Protein AF-A0A8I2BAB6-F1 (afdb_monomer)

Foldseek 3Di:
DWDWDKDKAQFDADPVRAGDQQLVVVCCQQCHDPSCDDVPQNAFWDDKDWAPQAPQAPDPSSSSNLLRVQADSPDHSKMKMKTWFTPPDDPVLSVVLVVVLCVVVCCRPFWTKMKIWTWAADLQGNVDITIIMIIIIGQFGDDVVDDDDSNFANDDFDADPVRHTDGYGDGDPLSVDPVSVLVSLVSSQVSVVVVCVVVVHPDHDDSDQLVVVLVVCLLVVNNVVSVVSPADPQDDLPCQCVPVVSVVVLNVLLVVQLVVVVVCVVVVNDDDDDPPVPDDPNVVNSNSNSVVVSVVVVVVVVSVVVVVVVVVVVVVVCVVCPDDPDQKAFEFLQLLLVVLLVLLVVLVVQLVVLVVQLVVLCVPADVLLVVLVVVLVVLVVVLVVLVVDPPRDPVVNVVSVVVNVVSVVVNVVVLLVVLLCVVVVNVLVVLVVQLVVLVVQLVVLVVVLVVCVVVVDPPNVVSVVVSVVSNVVSVVSNVVSVVVNVVSVVCCVPVCVVVSVVSSVVVVVSNVVSVVSSVSSVSSSVSSNVSSVLSVVLSVVSPPPDGGHTQEIDAADQWAAQQQAFQSFHGLVVFDWDADPNWIWGWDADPVRFIKIDTGGFGQDPQKGFIWGDDPNDTHGDPPDPPRDRITGRHHYQDPDPVVNVSDDPVVNVVNVVVSVVCSVCSSVVNSDPSPHPPVDDDPDDDDVVVVVVVVVPPDDDD

pLDDT: mean 80.58, std 15.2, range [23.12, 98.62]

Radius of gyration: 40.42 Å; Cα contacts (8 Å, |Δi|>4): 813; chains: 1; bounding box: 94×78×119 Å

Solvent-accessible surface area (backbone atoms only — not comparable to full-atom values): 38923 Å² total; per-residue (Å²): 115,64,62,74,49,78,46,82,38,72,52,61,64,41,97,86,70,46,73,50,57,44,33,62,48,50,28,54,62,66,40,36,78,93,39,47,71,38,89,96,56,61,72,26,70,77,46,73,53,69,44,62,69,56,90,89,37,93,40,69,70,48,42,33,41,48,38,56,74,44,34,53,90,89,52,75,63,32,35,35,40,42,33,50,45,55,76,92,47,55,71,67,57,47,49,52,53,52,53,49,49,36,48,77,71,39,39,67,76,31,22,33,34,39,37,22,33,32,44,40,64,31,95,89,41,75,92,39,68,50,36,28,34,44,38,39,31,31,58,41,43,63,51,86,92,60,83,63,60,70,93,28,40,55,35,73,60,43,59,48,98,88,67,50,78,75,34,26,35,50,66,61,67,60,86,76,36,72,66,43,58,52,50,54,39,47,53,51,29,50,53,52,35,50,52,26,55,76,72,70,42,98,55,66,47,70,70,64,54,49,68,58,51,23,53,50,28,47,69,69,66,36,51,75,66,20,56,75,37,73,60,83,78,60,57,83,64,78,72,56,62,74,40,68,69,53,36,51,52,50,53,50,51,37,55,51,50,52,55,50,50,54,48,28,64,76,70,69,49,82,80,88,82,74,72,64,90,82,50,52,77,67,53,52,43,49,51,44,31,37,54,48,52,49,52,51,51,52,53,37,49,56,48,49,52,52,51,50,50,49,48,50,52,49,51,50,47,48,69,76,54,64,80,81,79,83,59,25,34,43,42,34,46,49,58,41,44,52,51,38,49,53,51,21,52,53,24,45,53,51,18,54,49,25,46,49,52,20,51,54,45,54,66,75,44,62,66,67,56,53,52,44,53,54,50,42,55,52,41,54,53,50,45,52,53,43,68,72,39,85,81,60,54,63,72,61,44,54,52,46,53,50,54,40,52,55,45,50,54,53,47,50,54,52,51,51,54,52,30,46,26,61,79,45,72,43,52,53,55,48,29,54,48,51,28,51,51,27,55,52,49,49,52,51,50,48,54,53,50,59,46,45,70,72,68,62,57,97,59,53,69,60,54,51,51,51,46,54,53,50,50,54,53,36,48,53,52,28,49,52,22,49,51,50,48,52,52,52,52,53,38,45,75,52,86,37,31,68,57,43,55,53,47,41,52,52,52,50,50,54,51,50,53,40,51,51,54,23,50,53,26,45,51,50,17,52,46,25,46,51,51,20,48,52,32,49,54,51,48,57,69,48,64,86,51,64,57,83,41,66,52,40,48,46,82,50,68,46,45,38,46,59,78,40,21,52,47,19,70,49,42,38,68,79,36,58,74,45,75,56,99,88,40,50,31,34,47,44,68,51,97,85,66,52,52,29,27,38,50,60,65,40,62,34,58,94,53,25,29,70,41,24,38,55,57,94,93,46,77,44,78,55,80,86,57,100,70,81,71,72,50,50,45,43,35,25,62,90,60,87,49,71,71,64,42,67,71,48,56,69,65,59,54,51,50,54,51,54,49,46,50,54,53,46,54,34,54,73,72,68,44,74,70,81,76,62,54,59,66,68,79,75,90,90,74,87,84,63,67,67,62,59,54,54,57,60,67,67,73,66,87,86,134

Mean predicted aligned error: 19.38 Å

Structure (mmCIF, N/CA/C/O backbone):
data_AF-A0A8I2BAB6-F1
#
_entry.id   AF-A0A8I2BAB6-F1
#
loop_
_atom_site.group_PDB
_atom_site.id
_atom_site.type_symbol
_atom_site.label_atom_id
_atom_site.label_alt_id
_atom_site.label_comp_id
_atom_site.label_asym_id
_atom_site.label_entity_id
_atom_site.label_seq_id
_atom_site.pdbx_PDB_ins_code
_atom_site.Cartn_x
_atom_site.Cartn_y
_atom_site.Cartn_z
_atom_site.occupancy
_atom_site.B_iso_or_equiv
_atom_site.auth_seq_id
_atom_site.auth_comp_id
_atom_site.auth_asym_id
_atom_site.auth_atom_id
_atom_site.pdbx_PDB_model_num
ATOM 1 N N . MET A 1 1 ? 5.900 -16.271 -1.815 1.00 59.06 1 MET A N 1
ATOM 2 C CA . MET A 1 1 ? 5.747 -14.832 -1.549 1.00 59.06 1 MET A CA 1
ATOM 3 C C . MET A 1 1 ? 6.804 -14.174 -2.388 1.00 59.06 1 MET A C 1
ATOM 5 O O . MET A 1 1 ? 7.982 -14.434 -2.163 1.00 59.06 1 MET A O 1
ATOM 9 N N . ALA A 1 2 ? 6.360 -13.378 -3.349 1.00 74.31 2 ALA A N 1
ATOM 10 C CA . ALA A 1 2 ? 7.239 -12.594 -4.186 1.00 74.31 2 ALA A CA 1
ATOM 11 C C . ALA A 1 2 ? 8.062 -11.642 -3.305 1.00 74.31 2 ALA A C 1
ATOM 13 O O . ALA A 1 2 ? 7.524 -11.008 -2.393 1.00 74.31 2 ALA A O 1
ATOM 14 N N . HIS A 1 3 ? 9.372 -11.581 -3.529 1.00 80.56 3 HIS A N 1
ATOM 15 C CA . HIS A 1 3 ? 10.277 -10.788 -2.706 1.00 80.56 3 HIS A CA 1
ATOM 16 C C . HIS A 1 3 ? 10.731 -9.542 -3.455 1.00 80.56 3 HIS A C 1
ATOM 18 O O . HIS A 1 3 ? 11.125 -9.603 -4.621 1.00 80.56 3 HIS A O 1
ATOM 24 N N . TYR A 1 4 ? 10.742 -8.410 -2.753 1.00 89.88 4 TYR A N 1
ATOM 25 C CA . TYR A 1 4 ? 11.240 -7.155 -3.290 1.00 89.88 4 TYR A CA 1
ATOM 26 C C . TYR A 1 4 ? 12.567 -6.766 -2.640 1.00 89.88 4 TYR A C 1
ATOM 28 O O . TYR A 1 4 ? 12.650 -6.565 -1.430 1.00 89.88 4 TYR A O 1
ATOM 36 N N . SER A 1 5 ? 13.610 -6.609 -3.453 1.00 90.44 5 SER A N 1
ATOM 37 C CA . SER A 1 5 ? 14.865 -5.982 -3.042 1.00 90.44 5 SER A CA 1
ATOM 38 C C . SER A 1 5 ? 15.488 -5.253 -4.221 1.00 90.44 5 SER A C 1
ATOM 40 O O . SER A 1 5 ? 15.599 -5.808 -5.312 1.00 90.44 5 SER A O 1
ATOM 42 N N . PHE A 1 6 ? 15.895 -4.009 -3.982 1.00 94.44 6 PHE A N 1
ATOM 43 C CA . PHE A 1 6 ? 16.546 -3.160 -4.969 1.00 94.44 6 PHE A CA 1
ATOM 44 C C . PHE A 1 6 ? 17.607 -2.306 -4.275 1.00 94.44 6 PHE A C 1
ATOM 46 O O . PHE A 1 6 ? 17.293 -1.387 -3.499 1.00 94.44 6 PHE A O 1
ATOM 53 N N . THR A 1 7 ? 18.868 -2.594 -4.580 1.00 93.25 7 THR A N 1
ATOM 54 C CA . THR A 1 7 ? 20.029 -1.902 -4.019 1.00 93.25 7 THR A CA 1
ATOM 55 C C . THR A 1 7 ? 20.773 -1.148 -5.108 1.00 93.25 7 THR A C 1
ATOM 57 O O . THR A 1 7 ? 21.150 -1.730 -6.121 1.00 93.25 7 THR A O 1
ATOM 60 N N . THR A 1 8 ? 21.029 0.135 -4.861 1.00 94.12 8 THR A N 1
ATOM 61 C CA . THR A 1 8 ? 21.863 0.984 -5.715 1.00 94.12 8 THR A CA 1
ATOM 62 C C . THR A 1 8 ? 23.220 1.190 -5.065 1.00 94.12 8 THR A C 1
ATOM 64 O O . THR A 1 8 ? 23.298 1.650 -3.927 1.00 94.12 8 THR A O 1
ATOM 67 N N . ILE A 1 9 ? 24.288 0.908 -5.805 1.00 93.81 9 ILE A N 1
ATOM 68 C CA . ILE A 1 9 ? 25.671 1.095 -5.373 1.00 93.81 9 ILE A CA 1
ATOM 69 C C . ILE A 1 9 ? 26.344 2.068 -6.352 1.00 93.81 9 ILE A C 1
ATOM 71 O O . ILE A 1 9 ? 26.602 1.692 -7.495 1.00 93.81 9 ILE A O 1
ATOM 75 N N . PRO A 1 10 ? 26.647 3.318 -5.942 1.00 91.69 10 PRO A N 1
ATOM 76 C CA . PRO A 1 10 ? 27.282 4.295 -6.827 1.00 91.69 10 PRO A CA 1
ATOM 77 C C . PRO A 1 10 ? 28.636 3.845 -7.383 1.00 91.69 10 PRO A C 1
ATOM 79 O O . PRO A 1 10 ? 28.951 4.185 -8.510 1.00 91.69 10 PRO A O 1
ATOM 82 N N . HIS A 1 11 ? 29.441 3.131 -6.589 1.00 93.69 11 HIS A N 1
ATOM 83 C CA . HIS A 1 11 ? 30.635 2.380 -7.003 1.00 93.69 11 HIS A CA 1
ATOM 84 C C . HIS A 1 11 ? 30.987 1.433 -5.846 1.00 93.69 11 HIS A C 1
ATOM 86 O O . HIS A 1 11 ? 30.979 1.870 -4.693 1.00 93.69 11 HIS A O 1
ATOM 92 N N . GLY A 1 12 ? 31.270 0.155 -6.108 1.00 90.38 12 GLY A N 1
ATOM 93 C CA . GLY A 1 12 ? 31.575 -0.808 -5.043 1.00 90.38 12 GLY A CA 1
ATOM 94 C C . GLY A 1 12 ? 32.823 -0.419 -4.244 1.00 90.38 12 GLY A C 1
ATOM 95 O O . GLY A 1 12 ? 33.821 0.004 -4.818 1.00 90.38 12 GLY A O 1
ATOM 96 N N . MET A 1 13 ? 32.803 -0.566 -2.920 1.00 89.19 13 MET A N 1
ATOM 97 C CA . MET A 1 13 ? 33.944 -0.230 -2.056 1.00 89.19 13 MET A CA 1
ATOM 98 C C . MET A 1 13 ? 34.529 -1.492 -1.420 1.00 89.19 13 MET A C 1
ATOM 100 O O . MET A 1 13 ? 33.804 -2.393 -1.000 1.00 89.19 13 MET A O 1
ATOM 104 N N . MET A 1 14 ? 35.854 -1.553 -1.324 1.00 85.06 14 MET A N 1
ATOM 105 C CA . MET A 1 14 ? 36.564 -2.541 -0.518 1.00 85.06 14 MET A CA 1
ATOM 106 C C . MET A 1 14 ? 36.434 -2.209 0.979 1.00 85.06 14 MET A C 1
ATOM 108 O O . MET A 1 14 ? 36.105 -1.086 1.360 1.00 85.06 14 MET A O 1
ATOM 112 N N . LYS A 1 15 ? 36.751 -3.172 1.859 1.00 79.88 15 LYS A N 1
ATOM 113 C CA . LYS A 1 15 ? 36.686 -2.986 3.327 1.00 79.88 15 LYS A CA 1
ATOM 114 C C . LYS A 1 15 ? 37.552 -1.833 3.851 1.00 79.88 15 LYS A C 1
ATOM 116 O O . LYS A 1 15 ? 37.235 -1.264 4.885 1.00 79.88 15 LYS A O 1
ATOM 121 N N . ASN A 1 16 ? 38.633 -1.504 3.150 1.00 85.19 16 ASN A N 1
ATOM 122 C CA . ASN A 1 16 ? 39.535 -0.399 3.479 1.00 85.19 16 ASN A CA 1
ATOM 123 C C . ASN A 1 16 ? 39.046 0.967 2.946 1.00 85.19 16 ASN A C 1
ATOM 125 O O . ASN A 1 16 ? 39.791 1.938 3.011 1.00 85.19 16 ASN A O 1
ATOM 129 N N . GLY A 1 17 ? 37.833 1.045 2.384 1.00 83.50 17 GLY A N 1
ATOM 130 C CA . GLY A 1 17 ? 37.246 2.277 1.848 1.00 83.50 17 GLY A CA 1
ATOM 131 C C . GLY A 1 17 ? 37.707 2.652 0.437 1.00 83.50 17 GLY A C 1
ATOM 132 O O . GLY A 1 17 ? 37.235 3.648 -0.109 1.00 83.50 17 GLY A O 1
ATOM 133 N N . VAL A 1 18 ? 38.595 1.866 -0.183 1.00 87.50 18 VAL A N 1
ATOM 134 C CA . VAL A 1 18 ? 39.062 2.103 -1.556 1.00 87.50 18 VAL A CA 1
ATOM 135 C C . VAL A 1 18 ? 38.037 1.576 -2.561 1.00 87.50 18 VAL A C 1
ATOM 137 O O . VAL A 1 18 ? 37.432 0.522 -2.357 1.00 87.50 18 VAL A O 1
ATOM 140 N N . LYS A 1 19 ? 37.856 2.292 -3.674 1.00 89.75 19 LYS A N 1
ATOM 141 C CA . LYS A 1 19 ? 36.993 1.860 -4.780 1.00 89.75 19 LYS A CA 1
ATOM 142 C C . LYS A 1 19 ? 37.441 0.509 -5.332 1.00 89.75 19 LYS A C 1
ATOM 144 O O . LYS A 1 19 ? 38.610 0.316 -5.657 1.00 89.75 19 LYS A O 1
ATOM 149 N N . LEU A 1 20 ? 36.492 -0.411 -5.465 1.00 92.06 20 LEU A N 1
ATOM 150 C CA . LEU A 1 20 ? 36.704 -1.713 -6.076 1.00 92.06 20 LEU A CA 1
ATOM 151 C C . LEU A 1 20 ? 37.107 -1.530 -7.542 1.00 92.06 20 LEU A C 1
ATOM 153 O O . LEU A 1 20 ? 36.491 -0.750 -8.269 1.00 92.06 20 LEU A O 1
ATOM 157 N N . ASN A 1 21 ? 38.141 -2.249 -7.963 1.00 94.25 21 ASN A N 1
ATOM 158 C CA . ASN A 1 21 ? 38.611 -2.232 -9.343 1.00 94.25 21 ASN A CA 1
ATOM 159 C C . ASN A 1 21 ? 37.493 -2.705 -10.286 1.00 94.25 21 ASN A C 1
ATOM 161 O O . ASN A 1 21 ? 36.884 -3.751 -10.057 1.00 94.25 21 ASN A O 1
ATOM 165 N N . THR A 1 22 ? 37.231 -1.925 -11.333 1.00 94.44 22 THR A N 1
ATOM 166 C CA . THR A 1 22 ? 36.077 -2.130 -12.219 1.00 94.44 22 THR A CA 1
ATOM 167 C C . THR A 1 22 ? 36.157 -3.453 -12.981 1.00 94.44 22 THR A C 1
ATOM 169 O O . THR A 1 22 ? 35.185 -4.205 -13.001 1.00 94.44 22 THR A O 1
ATOM 172 N N . GLY A 1 23 ? 37.329 -3.773 -13.541 1.00 94.44 23 GLY A N 1
ATOM 173 C CA . GLY A 1 23 ? 37.561 -5.039 -14.237 1.00 94.44 23 GLY A CA 1
ATOM 174 C C . GLY A 1 23 ? 37.453 -6.241 -13.297 1.00 94.44 23 GLY A C 1
ATOM 175 O O . GLY A 1 23 ? 36.802 -7.221 -13.634 1.00 94.44 23 GLY A O 1
ATOM 176 N N . LEU A 1 24 ? 37.994 -6.139 -12.074 1.00 93.06 24 LEU A N 1
ATOM 177 C CA . LEU A 1 24 ? 37.862 -7.212 -11.080 1.00 93.06 24 LEU A CA 1
ATOM 178 C C . LEU A 1 24 ? 36.414 -7.445 -10.635 1.00 93.06 24 LEU A C 1
ATOM 180 O O . LEU A 1 24 ? 36.073 -8.579 -10.302 1.00 93.06 24 LEU A O 1
ATOM 184 N N . HIS A 1 25 ? 35.588 -6.394 -10.584 1.00 94.94 25 HIS A N 1
ATOM 185 C CA . HIS A 1 25 ? 34.164 -6.525 -10.265 1.00 94.94 25 HIS A CA 1
ATOM 186 C C . HIS A 1 25 ? 33.397 -7.207 -11.397 1.00 94.94 25 HIS A C 1
ATOM 188 O O . HIS A 1 25 ? 32.643 -8.138 -11.131 1.00 94.94 25 HIS A O 1
ATOM 194 N N . PHE A 1 26 ? 33.649 -6.805 -12.648 1.00 96.31 26 PHE A N 1
ATOM 195 C CA . PHE A 1 26 ? 33.102 -7.475 -13.830 1.00 96.31 26 PHE A CA 1
ATOM 196 C C . PHE A 1 26 ? 33.462 -8.967 -13.841 1.00 96.31 26 PHE A C 1
ATOM 198 O O . PHE A 1 26 ? 32.565 -9.807 -13.911 1.00 96.31 26 PHE A O 1
ATOM 205 N N . ASP A 1 27 ? 34.752 -9.292 -13.680 1.00 93.94 27 ASP A N 1
ATOM 206 C CA . ASP A 1 27 ? 35.230 -10.677 -13.648 1.00 93.94 27 ASP A CA 1
ATOM 207 C C . ASP A 1 27 ? 34.514 -11.464 -12.528 1.00 93.94 27 ASP A C 1
ATOM 209 O O . ASP A 1 27 ? 34.159 -12.628 -12.698 1.00 93.94 27 ASP A O 1
ATOM 213 N N . TYR A 1 28 ? 34.257 -10.830 -11.377 1.00 91.81 28 TYR A N 1
ATOM 214 C CA . TYR A 1 28 ? 33.577 -11.463 -10.248 1.00 91.81 28 TYR A CA 1
ATOM 215 C C . TYR A 1 28 ? 32.100 -11.762 -10.532 1.00 91.81 28 TYR A C 1
ATOM 217 O O . TYR A 1 28 ? 31.659 -12.887 -10.279 1.00 91.81 28 TYR A O 1
ATOM 225 N N . ILE A 1 29 ? 31.331 -10.791 -11.041 1.00 93.19 29 ILE A N 1
ATOM 226 C CA . ILE A 1 29 ? 29.899 -10.993 -11.311 1.00 93.19 29 ILE A CA 1
ATOM 227 C C . ILE A 1 29 ? 29.667 -11.897 -12.529 1.00 93.19 29 ILE A C 1
ATOM 229 O O . ILE A 1 29 ? 28.682 -12.621 -12.551 1.00 93.19 29 ILE A O 1
ATOM 233 N N . CYS A 1 30 ? 30.574 -11.907 -13.510 1.00 93.88 30 CYS A N 1
ATOM 234 C CA . CYS A 1 30 ? 30.461 -12.728 -14.722 1.00 93.88 30 CYS A CA 1
ATOM 235 C C . CYS A 1 30 ? 31.177 -14.086 -14.621 1.00 93.88 30 CYS A C 1
ATOM 237 O O . CYS A 1 30 ? 31.222 -14.801 -15.627 1.00 93.88 30 CYS A O 1
ATOM 239 N N . ARG A 1 31 ? 31.718 -14.419 -13.434 1.00 91.06 31 ARG A N 1
ATOM 240 C CA . ARG A 1 31 ? 32.488 -15.643 -13.135 1.00 91.06 31 ARG A CA 1
ATOM 241 C C . ARG A 1 31 ? 33.608 -15.894 -14.152 1.00 91.06 31 ARG A C 1
ATOM 243 O O . ARG A 1 31 ? 33.738 -16.980 -14.695 1.00 91.06 31 ARG A O 1
ATOM 250 N N . GLU A 1 32 ? 34.417 -14.873 -14.420 1.00 89.56 32 GLU A N 1
ATOM 251 C CA . GLU A 1 32 ? 35.532 -14.957 -15.369 1.00 89.56 32 GLU A CA 1
ATOM 252 C C . GLU A 1 32 ? 36.892 -15.053 -14.665 1.00 89.56 32 GLU A C 1
ATOM 254 O O . GLU A 1 32 ? 37.071 -14.640 -13.511 1.00 89.56 32 GLU A O 1
ATOM 259 N N . LYS A 1 33 ? 37.888 -15.575 -15.391 1.00 88.94 33 LYS A N 1
ATOM 260 C CA . LYS A 1 33 ? 39.277 -15.717 -14.933 1.00 88.94 33 LYS A CA 1
ATOM 261 C C . LYS A 1 33 ? 39.342 -16.481 -13.603 1.00 88.94 33 LYS A C 1
ATOM 263 O O . LYS A 1 33 ? 38.813 -17.574 -13.465 1.00 88.94 33 LYS A O 1
ATOM 268 N N . LYS A 1 34 ? 39.954 -15.888 -12.572 1.00 85.81 34 LYS A N 1
ATOM 269 C CA . LYS A 1 34 ? 40.129 -16.501 -11.244 1.00 85.81 34 LYS A CA 1
ATOM 270 C C . LYS A 1 34 ? 38.822 -16.782 -10.486 1.00 85.81 34 LYS A C 1
ATOM 272 O O . LYS A 1 34 ? 38.884 -17.317 -9.383 1.00 85.81 34 LYS A O 1
ATOM 277 N N . TYR A 1 35 ? 37.674 -16.358 -11.015 1.00 86.00 35 TYR A N 1
ATOM 278 C CA . TYR A 1 35 ? 36.358 -16.549 -10.406 1.00 86.00 35 TYR A CA 1
ATOM 279 C C . TYR A 1 35 ? 35.513 -17.623 -11.103 1.00 86.00 35 TYR A C 1
ATOM 281 O O . TYR A 1 35 ? 34.357 -17.792 -10.728 1.00 86.00 35 TYR A O 1
ATOM 289 N N . GLU A 1 36 ? 36.074 -18.331 -12.085 1.00 82.19 36 GLU A N 1
ATOM 290 C CA . GLU A 1 36 ? 35.395 -19.411 -12.815 1.00 82.19 36 GLU A CA 1
ATOM 291 C C . GLU A 1 36 ? 35.109 -20.631 -11.920 1.00 82.19 36 GLU A C 1
ATOM 293 O O . GLU A 1 36 ? 34.078 -21.278 -12.059 1.00 82.19 36 GLU A O 1
ATOM 298 N N . HIS A 1 37 ? 35.978 -20.892 -10.935 1.00 77.81 37 HIS A N 1
ATOM 299 C CA . HIS A 1 37 ? 35.865 -22.028 -10.010 1.00 77.81 37 HIS A CA 1
ATOM 300 C C . HIS A 1 37 ? 35.981 -21.586 -8.541 1.00 77.81 37 HIS A C 1
ATOM 302 O O . HIS A 1 37 ? 36.927 -21.926 -7.818 1.00 77.81 37 HIS A O 1
ATOM 308 N N . ILE A 1 38 ? 35.048 -20.739 -8.093 1.00 76.06 38 ILE A N 1
ATOM 309 C CA . ILE A 1 38 ? 34.951 -20.378 -6.675 1.00 76.06 38 ILE A CA 1
ATOM 310 C C . ILE A 1 38 ? 34.276 -21.517 -5.909 1.00 76.06 38 ILE A C 1
ATOM 312 O O . ILE A 1 38 ? 33.051 -21.577 -5.860 1.00 76.06 38 ILE A O 1
ATOM 316 N N . ARG A 1 39 ? 35.076 -22.304 -5.180 1.00 67.00 39 ARG A N 1
ATOM 317 C CA . ARG A 1 39 ? 34.606 -23.390 -4.302 1.00 67.00 39 ARG A CA 1
ATOM 318 C C . ARG A 1 39 ? 33.326 -23.021 -3.534 1.00 67.00 39 ARG A C 1
ATOM 320 O O . ARG A 1 39 ? 33.345 -22.144 -2.664 1.00 67.00 39 ARG A O 1
ATOM 327 N N . GLY A 1 40 ? 32.236 -23.730 -3.833 1.00 65.25 40 GLY A N 1
ATOM 328 C CA . GLY A 1 40 ? 30.923 -23.557 -3.190 1.00 65.25 40 GLY A CA 1
ATOM 329 C C . GLY A 1 40 ? 30.047 -22.450 -3.793 1.00 65.25 40 GLY A C 1
ATOM 330 O O . GLY A 1 40 ? 29.032 -22.087 -3.201 1.00 65.25 40 GLY A O 1
ATOM 331 N N . ARG A 1 41 ? 30.455 -21.887 -4.934 1.00 66.25 41 ARG A N 1
ATOM 332 C CA . ARG A 1 41 ? 29.722 -20.925 -5.778 1.00 66.25 41 ARG A CA 1
ATOM 333 C C . ARG A 1 41 ? 29.942 -21.196 -7.271 1.00 66.25 41 ARG A C 1
ATOM 335 O O . ARG A 1 41 ? 29.751 -20.307 -8.091 1.00 66.25 41 ARG A O 1
ATOM 342 N N . ASP A 1 42 ? 30.358 -22.413 -7.600 1.00 55.75 42 ASP A N 1
ATOM 343 C CA . ASP A 1 42 ? 30.785 -22.809 -8.942 1.00 55.75 42 ASP A CA 1
ATOM 344 C C . ASP A 1 42 ? 29.624 -22.832 -9.963 1.00 55.75 42 ASP A C 1
ATOM 346 O O . ASP A 1 42 ? 29.866 -22.801 -11.162 1.00 55.75 42 ASP A O 1
ATOM 350 N N . GLU A 1 43 ? 28.367 -22.804 -9.501 1.00 59.53 43 GLU A N 1
ATOM 351 C CA . GLU A 1 43 ? 27.161 -22.949 -10.339 1.00 59.53 43 GLU A CA 1
ATOM 352 C C . GLU A 1 43 ? 26.117 -21.837 -10.118 1.00 59.53 43 GLU A C 1
ATOM 354 O O . GLU A 1 43 ? 24.961 -21.982 -10.507 1.00 59.53 43 GLU A O 1
ATOM 359 N N . ASP A 1 44 ? 26.480 -20.723 -9.465 1.00 82.69 44 ASP A N 1
ATOM 360 C CA . ASP A 1 44 ? 25.491 -19.681 -9.154 1.00 82.69 44 ASP A CA 1
ATOM 361 C C . ASP A 1 44 ? 25.215 -18.705 -10.304 1.00 82.69 44 ASP A C 1
ATOM 363 O O . ASP A 1 44 ? 24.178 -18.058 -10.282 1.00 82.69 44 ASP A O 1
ATOM 367 N N . LEU A 1 45 ? 26.074 -18.595 -11.320 1.00 91.94 45 LEU A N 1
ATOM 368 C CA . LEU A 1 45 ? 25.822 -17.754 -12.496 1.00 91.94 45 LEU A CA 1
ATOM 369 C C . LEU A 1 45 ? 24.983 -18.509 -13.532 1.00 91.94 45 LEU A C 1
ATOM 371 O O . LEU A 1 45 ? 25.448 -19.492 -14.100 1.00 91.94 45 LEU A O 1
ATOM 375 N N . VAL A 1 46 ? 23.795 -17.992 -13.849 1.00 93.94 46 VAL A N 1
ATOM 376 C CA . VAL A 1 46 ? 22.868 -18.635 -14.801 1.00 93.94 46 VAL A CA 1
ATOM 377 C C . VAL A 1 46 ? 22.718 -17.880 -16.119 1.00 93.94 46 VAL A C 1
ATOM 379 O O . VAL A 1 46 ? 22.343 -18.469 -17.128 1.00 93.94 46 VAL A O 1
ATOM 382 N N . TYR A 1 47 ? 23.017 -16.579 -16.144 1.00 96.44 47 TYR A N 1
ATOM 383 C CA . TYR A 1 47 ? 22.958 -15.784 -17.370 1.00 96.44 47 TYR A CA 1
ATOM 384 C C . TYR A 1 47 ? 23.861 -14.555 -17.286 1.00 96.44 47 TYR A C 1
ATOM 386 O O . TYR A 1 47 ? 24.008 -13.971 -16.214 1.00 96.44 47 TYR A O 1
ATOM 394 N N . LYS A 1 48 ? 24.428 -14.111 -18.410 1.00 96.62 48 LYS A N 1
ATOM 395 C CA . LYS A 1 48 ? 25.118 -12.818 -18.508 1.00 96.62 48 LYS A CA 1
ATOM 396 C C . LYS A 1 48 ? 24.981 -12.216 -19.898 1.00 96.62 48 LYS A C 1
ATOM 398 O O . LYS A 1 48 ? 25.000 -12.936 -20.890 1.00 96.62 48 LYS A O 1
ATOM 403 N N . GLN A 1 49 ? 24.910 -10.892 -19.963 1.00 97.75 49 GLN A N 1
ATOM 404 C CA . GLN A 1 49 ? 24.843 -10.148 -21.218 1.00 97.75 49 GLN A CA 1
ATOM 405 C C . GLN A 1 49 ? 25.454 -8.760 -21.053 1.00 97.75 49 GLN A C 1
ATOM 407 O O . GLN A 1 49 ? 25.486 -8.188 -19.964 1.00 97.75 49 GLN A O 1
ATOM 412 N N . SER A 1 50 ? 25.972 -8.219 -22.151 1.00 98.06 50 SER A N 1
ATOM 413 C CA . SER A 1 50 ? 26.509 -6.860 -22.217 1.00 98.06 50 SER A CA 1
ATOM 414 C C . SER A 1 50 ? 25.940 -6.127 -23.422 1.00 98.06 50 SER A C 1
ATOM 416 O O . SER A 1 50 ? 25.593 -6.752 -24.422 1.00 98.06 50 SER A O 1
ATOM 418 N N . GLY A 1 51 ? 25.860 -4.802 -23.343 1.00 96.81 51 GLY A N 1
ATOM 419 C CA . GLY A 1 51 ? 25.346 -3.976 -24.429 1.00 96.81 51 GLY A CA 1
ATOM 420 C C . GLY A 1 51 ? 25.976 -2.590 -24.462 1.00 96.81 51 GLY A C 1
ATOM 421 O O . GLY A 1 51 ? 26.569 -2.130 -23.485 1.00 96.81 51 GLY A O 1
ATOM 422 N N . ASN A 1 52 ? 25.859 -1.932 -25.622 1.00 95.06 52 ASN A N 1
ATOM 423 C CA . ASN A 1 52 ? 26.499 -0.643 -25.922 1.00 95.06 52 ASN A CA 1
ATOM 424 C C . ASN A 1 52 ? 28.010 -0.619 -25.650 1.00 95.06 52 ASN A C 1
ATOM 426 O O . ASN A 1 52 ? 28.566 0.411 -25.264 1.00 95.06 52 ASN A O 1
ATOM 430 N N . ILE A 1 53 ? 28.679 -1.752 -25.853 1.00 96.00 53 ILE A N 1
ATOM 431 C CA . ILE A 1 53 ? 30.134 -1.810 -25.792 1.00 96.00 53 ILE A CA 1
ATOM 432 C C . ILE A 1 53 ? 30.690 -1.063 -27.020 1.00 96.00 53 ILE A C 1
ATOM 434 O O . ILE A 1 53 ? 30.274 -1.363 -28.142 1.00 96.00 53 ILE A O 1
ATOM 438 N N . PRO A 1 54 ? 31.565 -0.053 -26.846 1.00 93.50 54 PRO A N 1
ATOM 439 C CA . PRO A 1 54 ? 32.139 0.688 -27.966 1.00 93.50 54 PRO A CA 1
ATOM 440 C C . PRO A 1 54 ? 32.961 -0.210 -28.894 1.00 93.50 54 PRO A C 1
ATOM 442 O O . PRO A 1 54 ? 33.664 -1.095 -28.423 1.00 93.50 54 PRO A O 1
ATOM 445 N N . ALA A 1 55 ? 32.962 0.089 -30.195 1.00 93.06 55 ALA A N 1
ATOM 446 C CA . ALA A 1 55 ? 33.642 -0.720 -31.216 1.00 93.06 55 ALA A CA 1
ATOM 447 C C . ALA A 1 55 ? 35.169 -0.843 -31.044 1.00 93.06 55 ALA A C 1
ATOM 449 O O . ALA A 1 55 ? 35.779 -1.700 -31.668 1.00 93.06 55 ALA A O 1
ATOM 450 N N . TRP A 1 56 ? 35.794 0.024 -30.239 1.00 95.38 56 TRP A N 1
ATOM 451 C CA . TRP A 1 56 ? 37.223 -0.069 -29.928 1.00 95.38 56 TRP A CA 1
ATOM 452 C C . TRP A 1 56 ? 37.551 -1.112 -28.856 1.00 95.38 56 TRP A C 1
ATOM 454 O O . TRP A 1 56 ? 38.729 -1.374 -28.641 1.00 95.38 56 TRP A O 1
ATOM 464 N N . ALA A 1 57 ? 36.552 -1.630 -28.137 1.00 96.19 57 ALA A N 1
ATOM 465 C CA . ALA A 1 57 ? 36.746 -2.672 -27.141 1.00 96.19 57 ALA A CA 1
ATOM 466 C C . ALA A 1 57 ? 36.486 -4.034 -27.783 1.00 96.19 57 ALA A C 1
ATOM 468 O O . ALA A 1 57 ? 35.399 -4.266 -28.313 1.00 96.19 57 ALA A O 1
ATOM 469 N N . ASP A 1 58 ? 37.447 -4.947 -27.670 1.00 93.75 58 ASP A N 1
ATOM 470 C CA . ASP A 1 58 ? 37.335 -6.285 -28.270 1.00 93.75 58 ASP A CA 1
ATOM 471 C C . ASP A 1 58 ? 36.257 -7.142 -27.582 1.00 93.75 58 ASP A C 1
ATOM 473 O O . ASP A 1 58 ? 35.698 -8.074 -28.157 1.00 93.75 58 ASP A O 1
ATOM 477 N N . SER A 1 59 ? 35.961 -6.837 -26.317 1.00 96.19 59 SER A N 1
ATOM 478 C CA . SER A 1 59 ? 34.941 -7.508 -25.514 1.00 96.19 59 SER A CA 1
ATOM 479 C C . SER A 1 59 ? 34.454 -6.606 -24.378 1.00 96.19 59 SER A C 1
ATOM 481 O O . SER A 1 59 ? 35.068 -5.584 -24.059 1.00 96.19 59 SER A O 1
ATOM 483 N N . ALA A 1 60 ? 33.377 -7.011 -23.697 1.00 96.38 60 ALA A N 1
ATOM 484 C CA . ALA A 1 60 ? 32.957 -6.353 -22.460 1.00 96.38 60 ALA A CA 1
ATOM 485 C C . ALA A 1 60 ? 34.070 -6.385 -21.393 1.00 96.38 60 ALA A C 1
ATOM 487 O O . ALA A 1 60 ? 34.311 -5.381 -20.724 1.00 96.38 60 ALA A O 1
ATOM 488 N N . ALA A 1 61 ? 34.799 -7.501 -21.283 1.00 96.12 61 ALA A N 1
ATOM 489 C CA . ALA A 1 61 ? 35.919 -7.640 -20.356 1.00 96.12 61 ALA A CA 1
ATOM 490 C C . ALA A 1 61 ? 37.038 -6.625 -20.639 1.00 96.12 61 ALA A C 1
ATOM 492 O O . ALA A 1 61 ? 37.588 -6.043 -19.701 1.00 96.12 61 ALA A O 1
ATOM 493 N N . ASP A 1 62 ? 37.357 -6.388 -21.916 1.00 97.19 62 ASP A N 1
ATOM 494 C CA . ASP A 1 62 ? 38.321 -5.357 -22.317 1.00 97.19 62 ASP A CA 1
ATOM 495 C C . ASP A 1 62 ? 37.788 -3.956 -21.990 1.00 97.19 62 ASP A C 1
ATOM 497 O O . ASP A 1 62 ? 38.474 -3.178 -21.328 1.00 97.19 62 ASP A O 1
ATOM 501 N N . PHE A 1 63 ? 36.524 -3.656 -22.309 1.00 97.94 63 PHE A N 1
ATOM 502 C CA . PHE A 1 63 ? 35.910 -2.373 -21.956 1.00 97.94 63 PHE A CA 1
ATOM 503 C C . PHE A 1 63 ? 36.051 -2.050 -20.460 1.00 97.94 63 PHE A C 1
ATOM 505 O O . PHE A 1 63 ? 36.527 -0.970 -20.105 1.00 97.94 63 PHE A O 1
ATOM 512 N N . TRP A 1 64 ? 35.697 -2.981 -19.568 1.00 97.38 64 TRP A N 1
ATOM 513 C CA . TRP A 1 64 ? 35.778 -2.758 -18.119 1.00 97.38 64 TRP A CA 1
ATOM 514 C C . TRP A 1 64 ? 37.215 -2.652 -17.593 1.00 97.38 64 TRP A C 1
ATOM 516 O O . TRP A 1 64 ? 37.459 -1.932 -16.620 1.00 97.38 64 TRP A O 1
ATOM 526 N N . GLN A 1 65 ? 38.184 -3.296 -18.249 1.00 96.19 65 GLN A N 1
ATOM 527 C CA . GLN A 1 65 ? 39.609 -3.085 -17.969 1.00 96.19 65 GLN A CA 1
ATOM 528 C C . GLN A 1 65 ? 40.066 -1.689 -18.407 1.00 96.19 65 GLN A C 1
ATOM 530 O O . GLN A 1 65 ? 40.752 -0.998 -17.652 1.00 96.19 65 GLN A O 1
ATOM 535 N N . LYS A 1 66 ? 39.630 -1.226 -19.583 1.00 97.25 66 LYS A N 1
ATOM 536 C CA . LYS A 1 66 ? 39.930 0.118 -20.098 1.00 97.25 66 LYS A CA 1
ATOM 537 C C . LYS A 1 66 ? 39.282 1.212 -19.254 1.00 97.25 66 LYS A C 1
ATOM 539 O O . LYS A 1 66 ? 39.914 2.243 -19.028 1.00 97.25 66 LYS A O 1
ATOM 544 N N . VAL A 1 67 ? 38.082 0.980 -18.711 1.00 96.38 67 VAL A N 1
ATOM 545 C CA . VAL A 1 67 ? 37.470 1.868 -17.707 1.00 96.38 67 VAL A CA 1
ATOM 546 C C . VAL A 1 67 ? 38.438 2.072 -16.549 1.00 96.38 67 VAL A C 1
ATOM 548 O O . VAL A 1 67 ? 38.712 3.207 -16.180 1.00 96.38 67 VAL A O 1
ATOM 551 N N . GLU A 1 68 ? 38.983 0.996 -15.984 1.00 94.69 68 GLU A N 1
ATOM 552 C CA . GLU A 1 68 ? 39.908 1.099 -14.857 1.00 94.69 68 GLU A CA 1
ATOM 553 C C . GLU A 1 68 ? 41.227 1.786 -15.232 1.00 94.69 68 GLU A C 1
ATOM 555 O O . GLU A 1 68 ? 41.726 2.603 -14.462 1.00 94.69 68 GLU A O 1
ATOM 560 N N . GLN A 1 69 ? 41.758 1.497 -16.422 1.00 95.69 69 GLN A N 1
ATOM 561 C CA . GLN A 1 69 ? 43.012 2.068 -16.914 1.00 95.69 69 GLN A CA 1
ATOM 562 C C . GLN A 1 69 ? 42.924 3.585 -17.151 1.00 95.69 69 GLN A C 1
ATOM 564 O O . GLN A 1 69 ? 43.887 4.304 -16.889 1.00 95.69 69 GLN A O 1
ATOM 569 N N . TYR A 1 70 ? 41.793 4.074 -17.669 1.00 95.12 70 TYR A N 1
ATOM 570 C CA . TYR A 1 70 ? 41.661 5.452 -18.161 1.00 95.12 70 TYR A CA 1
ATOM 571 C C . TYR A 1 70 ? 40.715 6.339 -17.338 1.00 95.12 70 TYR A C 1
ATOM 573 O O . TYR A 1 70 ? 40.660 7.551 -17.578 1.00 95.12 70 TYR A O 1
ATOM 581 N N . ARG A 1 71 ? 39.961 5.792 -16.372 1.00 91.50 71 ARG A N 1
ATOM 582 C CA . ARG A 1 71 ? 39.136 6.612 -15.469 1.00 91.50 71 ARG A CA 1
ATOM 583 C C . ARG A 1 71 ? 40.005 7.492 -14.577 1.00 91.50 71 ARG A C 1
ATOM 585 O O . ARG A 1 71 ? 41.132 7.161 -14.224 1.00 91.50 71 ARG A O 1
ATOM 592 N N . ASN A 1 72 ? 39.422 8.591 -14.107 1.00 88.69 72 ASN A N 1
ATOM 593 C CA . ASN A 1 72 ? 39.993 9.313 -12.976 1.00 88.69 72 ASN A CA 1
ATOM 594 C C . ASN A 1 72 ? 40.022 8.373 -11.744 1.00 88.69 72 ASN A C 1
ATOM 596 O O . ASN A 1 72 ? 38.974 7.791 -11.433 1.00 88.69 72 ASN A O 1
ATOM 600 N N . PRO A 1 73 ? 41.150 8.245 -11.015 1.00 85.94 73 PRO A N 1
ATOM 601 C CA . PRO A 1 73 ? 41.235 7.419 -9.807 1.00 85.94 73 PRO A CA 1
ATOM 602 C C . PRO A 1 73 ? 40.145 7.735 -8.771 1.00 85.94 73 PRO A C 1
ATOM 604 O O . PRO A 1 73 ? 39.569 6.821 -8.176 1.00 85.94 73 PRO A O 1
ATOM 607 N N . ASN A 1 74 ? 39.782 9.016 -8.644 1.00 86.19 74 ASN A N 1
ATOM 608 C CA . ASN A 1 74 ? 38.720 9.505 -7.762 1.00 86.19 74 ASN A CA 1
ATOM 609 C C . ASN A 1 74 ? 37.326 9.462 -8.409 1.00 86.19 74 ASN A C 1
ATOM 611 O O . ASN A 1 74 ? 36.323 9.620 -7.713 1.00 86.19 74 ASN A O 1
ATOM 615 N N . GLY A 1 75 ? 37.228 9.223 -9.718 1.00 89.00 75 GLY A N 1
ATOM 616 C CA . GLY A 1 75 ? 35.971 9.077 -10.457 1.00 89.00 75 GLY A CA 1
ATOM 617 C C . GLY A 1 75 ? 35.303 7.717 -10.238 1.00 89.00 75 GLY A C 1
ATOM 618 O O . GLY A 1 75 ? 35.893 6.804 -9.659 1.00 89.00 75 GLY A O 1
ATOM 619 N N . ARG A 1 76 ? 34.037 7.582 -10.639 1.00 92.56 76 ARG A N 1
ATOM 620 C CA . ARG A 1 76 ? 33.330 6.289 -10.653 1.00 92.56 76 ARG A CA 1
ATOM 621 C C . ARG A 1 76 ? 33.596 5.587 -11.983 1.00 92.56 76 ARG A C 1
ATOM 623 O O . ARG A 1 76 ? 33.579 6.235 -13.028 1.00 92.56 76 ARG A O 1
ATOM 630 N N . GLY A 1 77 ? 33.873 4.289 -11.928 1.00 94.88 77 GLY A N 1
ATOM 631 C CA . GLY A 1 77 ? 34.011 3.442 -13.116 1.00 94.88 77 GLY A CA 1
ATOM 632 C C . GLY A 1 77 ? 32.665 2.889 -13.581 1.00 94.88 77 GLY A C 1
ATOM 633 O O . GLY A 1 77 ? 32.417 2.784 -14.779 1.00 94.88 77 GLY A O 1
ATOM 634 N N . TYR A 1 78 ? 31.776 2.595 -12.636 1.00 96.88 78 TYR A N 1
ATOM 635 C CA . TYR A 1 78 ? 30.441 2.068 -12.887 1.00 96.88 78 TYR A CA 1
ATOM 636 C C . TYR A 1 78 ? 29.511 2.431 -11.730 1.00 96.88 78 TYR A C 1
ATOM 638 O O . TYR A 1 78 ? 29.987 2.690 -10.626 1.00 96.88 78 TYR A O 1
ATOM 646 N N . ARG A 1 79 ? 28.206 2.379 -11.987 1.00 96.88 79 ARG A N 1
ATOM 647 C CA . ARG A 1 79 ? 27.160 2.206 -10.977 1.00 96.88 79 ARG A CA 1
ATOM 648 C C . ARG A 1 79 ? 26.616 0.791 -11.084 1.00 96.88 79 ARG A C 1
ATOM 650 O O . ARG A 1 79 ? 26.534 0.255 -12.187 1.00 96.88 79 ARG A O 1
ATOM 657 N N . GLU A 1 80 ? 26.244 0.201 -9.956 1.00 97.44 80 GLU A N 1
ATOM 658 C CA . GLU A 1 80 ? 25.640 -1.127 -9.904 1.00 97.44 80 GLU A CA 1
ATOM 659 C C . GLU A 1 80 ? 24.239 -1.091 -9.290 1.00 97.44 80 GLU A C 1
ATOM 661 O O . GLU A 1 80 ? 24.002 -0.444 -8.265 1.00 97.44 80 GLU A O 1
ATOM 666 N N . TYR A 1 81 ? 23.325 -1.824 -9.917 1.00 97.81 81 TYR A N 1
ATOM 667 C CA . TYR A 1 81 ? 22.045 -2.213 -9.350 1.00 97.81 81 TYR A CA 1
ATOM 668 C C . TYR A 1 81 ? 22.069 -3.702 -9.024 1.00 97.81 81 TYR A C 1
ATOM 670 O O . TYR A 1 81 ? 22.374 -4.523 -9.886 1.00 97.81 81 TYR A O 1
ATOM 678 N N . ILE A 1 82 ? 21.734 -4.037 -7.779 1.00 96.75 82 ILE A N 1
ATOM 679 C CA . ILE A 1 82 ? 21.513 -5.415 -7.337 1.00 96.75 82 ILE A CA 1
ATOM 680 C C . ILE A 1 82 ? 20.027 -5.564 -7.055 1.00 96.75 82 ILE A C 1
ATOM 682 O O . ILE A 1 82 ? 19.496 -4.919 -6.143 1.00 96.75 82 ILE A O 1
ATOM 686 N N . ILE A 1 83 ? 19.360 -6.388 -7.854 1.00 96.88 83 ILE A N 1
ATOM 687 C CA . ILE A 1 83 ? 17.903 -6.485 -7.864 1.00 96.88 83 ILE A CA 1
ATOM 688 C C . ILE A 1 83 ? 17.500 -7.945 -7.657 1.00 96.88 83 ILE A C 1
ATOM 690 O O . ILE A 1 83 ? 18.007 -8.831 -8.343 1.00 96.88 83 ILE A O 1
ATOM 694 N N . ALA A 1 84 ? 16.596 -8.199 -6.710 1.00 93.94 84 ALA A N 1
ATOM 695 C CA . ALA A 1 84 ? 15.979 -9.513 -6.556 1.00 93.94 84 ALA A CA 1
ATOM 696 C C . ALA A 1 84 ? 15.017 -9.786 -7.720 1.00 93.94 84 ALA A C 1
ATOM 698 O O . ALA A 1 84 ? 14.149 -8.965 -8.036 1.00 93.94 84 ALA A O 1
ATOM 699 N N . LEU A 1 85 ? 15.176 -10.955 -8.330 1.00 95.62 85 LEU A N 1
ATOM 700 C CA . LEU A 1 85 ? 14.297 -11.489 -9.362 1.00 95.62 85 LEU A CA 1
ATOM 701 C C . LEU A 1 85 ? 13.249 -12.402 -8.716 1.00 95.62 85 LEU A C 1
ATOM 703 O O . LEU A 1 85 ? 13.378 -12.785 -7.551 1.00 95.62 85 LEU A O 1
ATOM 707 N N . GLN A 1 86 ? 12.187 -12.729 -9.450 1.00 93.38 86 GLN A N 1
ATOM 708 C CA . GLN A 1 86 ? 11.072 -13.484 -8.879 1.00 93.38 86 GLN A CA 1
ATOM 709 C C . GLN A 1 86 ? 11.256 -14.977 -9.152 1.00 93.38 86 GLN A C 1
ATOM 711 O O . GLN A 1 86 ? 11.374 -15.394 -10.304 1.00 93.38 86 GLN A O 1
ATOM 716 N N . SER A 1 87 ? 11.265 -15.779 -8.086 1.00 89.69 87 SER A N 1
ATOM 717 C CA . SER A 1 87 ? 11.375 -17.246 -8.154 1.00 89.69 87 SER A CA 1
ATOM 718 C C . SER A 1 87 ? 10.183 -17.912 -8.847 1.00 89.69 87 SER A C 1
ATOM 720 O O . SER A 1 87 ? 10.262 -19.044 -9.305 1.00 89.69 87 SER A O 1
ATOM 722 N N . GLU A 1 88 ? 9.067 -17.193 -8.914 1.00 88.25 88 GLU A N 1
ATOM 723 C CA . GLU A 1 88 ? 7.821 -17.594 -9.548 1.00 88.25 88 GLU A CA 1
ATOM 724 C C . GLU A 1 88 ? 7.842 -17.423 -11.080 1.00 88.25 88 GLU A C 1
ATOM 726 O O . GLU A 1 88 ? 6.897 -17.827 -11.761 1.00 88.25 88 GLU A O 1
ATOM 731 N N . PHE A 1 89 ? 8.901 -16.819 -11.628 1.00 91.81 89 PHE A N 1
ATOM 732 C CA . PHE A 1 89 ? 9.117 -16.659 -13.064 1.00 91.81 89 PHE A CA 1
ATOM 733 C C . PHE A 1 89 ? 10.221 -17.594 -13.553 1.00 91.81 89 PHE A C 1
ATOM 735 O O . PHE A 1 89 ? 11.168 -17.906 -12.831 1.00 91.81 89 PHE A O 1
ATOM 742 N N . THR A 1 90 ? 10.110 -18.007 -14.812 1.00 94.00 90 THR A N 1
ATOM 743 C CA . THR A 1 90 ? 11.196 -18.705 -15.514 1.00 94.00 90 THR A CA 1
ATOM 744 C C . THR A 1 90 ? 12.412 -17.787 -15.683 1.00 94.00 90 THR A C 1
ATOM 746 O O . THR A 1 90 ? 12.313 -16.563 -15.532 1.00 94.00 90 THR A O 1
ATOM 749 N N . LEU A 1 91 ? 13.581 -18.360 -15.986 1.00 94.69 91 LEU A N 1
ATOM 750 C CA . LEU A 1 91 ? 14.792 -17.570 -16.221 1.00 94.69 91 LEU A CA 1
ATOM 751 C C . LEU A 1 91 ? 14.593 -16.610 -17.402 1.00 94.69 91 LEU A C 1
ATOM 753 O O . LEU A 1 91 ? 14.952 -15.442 -17.303 1.00 94.69 91 LEU A O 1
ATOM 757 N N . GLU A 1 92 ? 13.951 -17.073 -18.470 1.00 97.31 92 GLU A N 1
ATOM 758 C CA . GLU A 1 92 ? 13.659 -16.307 -19.682 1.00 97.31 92 GLU A CA 1
ATOM 759 C C . GLU A 1 92 ? 12.746 -15.115 -19.384 1.00 97.31 92 GLU A C 1
ATOM 761 O O . GLU A 1 92 ? 13.005 -13.999 -19.827 1.00 97.31 92 GLU A O 1
ATOM 766 N N . GLU A 1 93 ? 11.705 -15.320 -18.574 1.00 96.94 93 GLU A N 1
ATOM 767 C CA . GLU A 1 93 ? 10.818 -14.240 -18.132 1.00 96.94 93 GLU A CA 1
ATOM 768 C C . GLU A 1 93 ? 11.551 -13.225 -17.249 1.00 96.94 93 GLU A C 1
ATOM 770 O O . GLU A 1 93 ? 11.323 -12.022 -17.361 1.00 96.94 93 GLU A O 1
ATOM 775 N N . ASN A 1 94 ? 12.445 -13.691 -16.377 1.00 97.38 94 ASN A N 1
ATOM 776 C CA . ASN A 1 94 ? 13.271 -12.804 -15.568 1.00 97.38 94 ASN A CA 1
ATOM 777 C C . ASN A 1 94 ? 14.266 -12.006 -16.431 1.00 97.38 94 ASN A C 1
ATOM 779 O O . ASN A 1 94 ? 14.439 -10.811 -16.188 1.00 97.38 94 ASN A O 1
ATOM 783 N N . ILE A 1 95 ? 14.872 -12.620 -17.455 1.00 98.25 95 ILE A N 1
ATOM 784 C CA . ILE A 1 95 ? 15.719 -11.931 -18.443 1.00 98.25 95 ILE A CA 1
ATOM 785 C C . ILE A 1 95 ? 14.908 -10.850 -19.161 1.00 98.25 95 ILE A C 1
ATOM 787 O O . ILE A 1 95 ? 15.338 -9.700 -19.195 1.00 98.25 95 ILE A O 1
ATOM 791 N N . GLU A 1 96 ? 13.708 -11.182 -19.643 1.00 98.12 96 GLU A N 1
ATOM 792 C CA . GLU A 1 96 ? 12.811 -10.240 -20.319 1.00 98.12 96 GLU A CA 1
ATOM 793 C C . GLU A 1 96 ? 12.528 -9.005 -19.444 1.00 98.12 96 GLU A C 1
ATOM 795 O O . GLU A 1 96 ? 12.625 -7.867 -19.908 1.00 98.12 96 GLU A O 1
ATOM 800 N N . LEU A 1 97 ? 12.221 -9.202 -18.156 1.00 98.12 97 LEU A N 1
ATOM 801 C CA . LEU A 1 97 ? 11.977 -8.092 -17.231 1.00 98.12 97 LEU A CA 1
ATOM 802 C C . LEU A 1 97 ? 13.230 -7.242 -16.994 1.00 98.12 97 LEU A C 1
ATOM 804 O O . LEU A 1 97 ? 13.126 -6.013 -16.942 1.00 98.12 97 LEU A O 1
ATOM 808 N N . VAL A 1 98 ? 14.404 -7.867 -16.867 1.00 98.38 98 VAL A N 1
ATOM 809 C CA . VAL A 1 98 ? 15.683 -7.154 -16.728 1.00 98.38 98 VAL A CA 1
ATOM 810 C C . VAL A 1 98 ? 15.968 -6.314 -17.972 1.00 98.38 98 VAL A C 1
ATOM 812 O O . VAL A 1 98 ? 16.281 -5.131 -17.848 1.00 98.38 98 VAL A O 1
ATOM 815 N N . GLU A 1 99 ? 15.807 -6.869 -19.171 1.00 98.25 99 GLU A N 1
ATOM 816 C CA . GLU A 1 99 ? 16.019 -6.138 -20.422 1.00 98.25 99 GLU A CA 1
ATOM 817 C C . GLU A 1 99 ? 15.017 -4.989 -20.596 1.00 98.25 99 GLU A C 1
ATOM 819 O O . GLU A 1 99 ? 15.405 -3.878 -20.972 1.00 98.25 99 GLU A O 1
ATOM 824 N N . GLN A 1 100 ? 13.743 -5.202 -20.244 1.00 98.19 100 GLN A N 1
ATOM 825 C CA . GLN A 1 100 ? 12.735 -4.138 -20.221 1.00 98.19 100 GLN A CA 1
ATOM 826 C C . GLN A 1 100 ? 13.110 -3.019 -19.245 1.00 98.19 100 GLN A C 1
ATOM 828 O O . GLN A 1 100 ? 12.967 -1.842 -19.580 1.00 98.19 100 GLN A O 1
ATOM 833 N N . PHE A 1 101 ? 13.616 -3.360 -18.058 1.00 98.31 101 PHE A N 1
ATOM 834 C CA . PHE A 1 101 ? 14.090 -2.381 -17.083 1.00 98.31 101 PHE A CA 1
ATOM 835 C C . PHE A 1 101 ? 15.279 -1.577 -17.632 1.00 98.31 101 PHE A C 1
ATOM 837 O O . PHE A 1 101 ? 15.269 -0.345 -17.619 1.00 98.31 101 PHE A O 1
ATOM 844 N N . ILE A 1 102 ? 16.283 -2.244 -18.204 1.00 98.25 102 ILE A N 1
ATOM 845 C CA . ILE A 1 102 ? 17.450 -1.590 -18.822 1.00 98.25 102 ILE A CA 1
ATOM 846 C C . ILE A 1 102 ? 17.019 -0.669 -19.981 1.00 98.25 102 ILE A C 1
ATOM 848 O O . ILE A 1 102 ? 17.592 0.409 -20.170 1.00 98.25 102 ILE A O 1
ATOM 852 N N . ALA A 1 103 ? 15.990 -1.053 -20.739 1.00 97.69 103 ALA A N 1
ATOM 853 C CA . ALA A 1 103 ? 15.425 -0.230 -21.802 1.00 97.69 103 ALA A CA 1
ATOM 854 C C . ALA A 1 103 ? 14.676 1.002 -21.274 1.00 97.69 103 ALA A C 1
ATOM 856 O O . ALA A 1 103 ? 14.945 2.116 -21.728 1.00 97.69 103 ALA A O 1
ATOM 857 N N . GLN A 1 104 ? 13.774 0.832 -20.301 1.00 97.25 104 GLN A N 1
ATOM 858 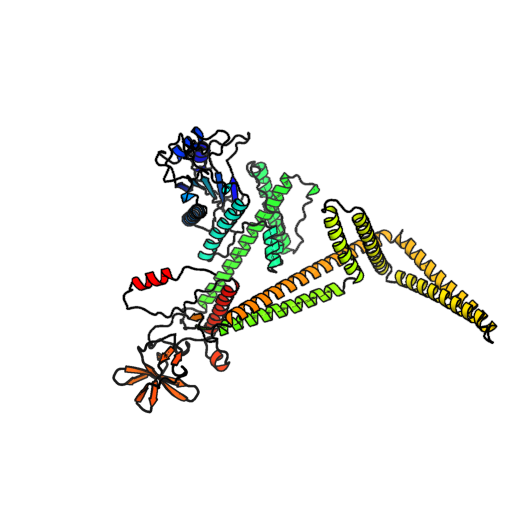C CA . GLN A 1 104 ? 12.959 1.924 -19.748 1.00 97.25 104 GLN A CA 1
ATOM 859 C C . GLN A 1 104 ? 13.797 2.957 -18.986 1.00 97.25 104 GLN A C 1
ATOM 861 O O . GLN A 1 104 ? 13.498 4.146 -19.034 1.00 97.25 104 GLN A O 1
ATOM 866 N N . THR A 1 105 ? 14.897 2.528 -18.367 1.00 95.88 105 THR A N 1
ATOM 867 C CA . THR A 1 105 ? 15.867 3.423 -17.711 1.00 95.88 105 THR A CA 1
ATOM 868 C C . THR A 1 105 ? 16.773 4.177 -18.688 1.00 95.88 105 THR A C 1
ATOM 870 O O . THR A 1 105 ? 17.544 5.047 -18.284 1.00 95.88 105 THR A O 1
ATOM 873 N N . GLY A 1 106 ? 16.720 3.850 -19.984 1.00 95.94 106 GLY A N 1
ATOM 874 C CA . GLY A 1 106 ? 17.579 4.438 -21.011 1.00 95.94 106 GLY A CA 1
ATOM 875 C C . GLY A 1 106 ? 19.028 3.940 -20.983 1.00 95.94 106 GLY A C 1
ATOM 876 O O . GLY A 1 106 ? 19.841 4.413 -21.785 1.00 95.94 106 GLY A O 1
ATOM 877 N N . ILE A 1 107 ? 19.362 2.974 -20.119 1.00 97.62 107 ILE A N 1
ATOM 878 C CA . ILE A 1 107 ? 20.698 2.370 -20.037 1.00 97.62 107 ILE A CA 1
ATOM 879 C C . ILE A 1 107 ? 21.052 1.704 -21.366 1.00 97.62 107 ILE A C 1
ATOM 881 O O . ILE A 1 107 ? 22.091 2.028 -21.941 1.00 97.62 107 ILE A O 1
ATOM 885 N N . SER A 1 108 ? 20.155 0.885 -21.930 1.00 96.19 108 SER A N 1
ATOM 886 C CA . SER A 1 108 ? 20.425 0.197 -23.205 1.00 96.19 108 SER A CA 1
ATOM 887 C C . SER A 1 108 ? 20.551 1.131 -24.402 1.00 96.19 108 SER A C 1
ATOM 889 O O . SER A 1 108 ? 21.038 0.711 -25.447 1.00 96.19 108 SER A O 1
ATOM 891 N N . LYS A 1 109 ? 20.163 2.404 -24.282 1.00 94.38 109 LYS A N 1
ATOM 892 C CA . LYS A 1 109 ? 20.303 3.387 -25.361 1.00 94.38 109 LYS A CA 1
ATOM 893 C C . LYS A 1 109 ? 21.571 4.229 -25.237 1.00 94.38 109 LYS A C 1
ATOM 895 O O . LYS A 1 109 ? 22.172 4.558 -26.259 1.00 94.38 109 LYS A O 1
ATOM 900 N N . ASN A 1 110 ? 21.933 4.597 -24.009 1.00 96.00 110 ASN A N 1
ATOM 901 C CA . ASN A 1 110 ? 22.870 5.690 -23.750 1.00 96.00 110 ASN A CA 1
ATOM 902 C C . ASN A 1 110 ? 24.146 5.265 -23.017 1.00 96.00 110 ASN A C 1
ATOM 904 O O . ASN A 1 110 ? 25.096 6.040 -22.997 1.00 96.00 110 ASN A O 1
ATOM 908 N N . HIS A 1 111 ? 24.183 4.090 -22.392 1.00 98.00 111 HIS A N 1
ATOM 909 C CA . HIS A 1 111 ? 25.256 3.700 -21.477 1.00 98.00 111 HIS A CA 1
ATOM 910 C C . HIS A 1 111 ? 25.811 2.329 -21.849 1.00 98.00 111 HIS A C 1
ATOM 912 O O . HIS A 1 111 ? 25.043 1.450 -22.225 1.00 98.00 111 HIS A O 1
ATOM 918 N N . ALA A 1 112 ? 27.127 2.139 -21.723 1.00 98.06 112 ALA A N 1
ATOM 919 C CA . ALA A 1 112 ? 27.744 0.815 -21.784 1.00 98.06 112 ALA A CA 1
ATOM 920 C C . ALA A 1 112 ? 27.419 0.049 -20.496 1.00 98.06 112 ALA A C 1
ATOM 922 O O . ALA A 1 112 ? 27.582 0.597 -19.399 1.00 98.06 112 ALA A O 1
ATOM 923 N N . TYR A 1 113 ? 26.949 -1.191 -20.619 1.00 98.62 113 TYR A N 1
ATOM 924 C CA . TYR A 1 113 ? 26.474 -1.972 -19.480 1.00 98.62 113 TYR A CA 1
ATOM 925 C C . TYR A 1 113 ? 26.757 -3.465 -19.625 1.00 98.62 113 TYR A C 1
ATOM 927 O O . TYR A 1 113 ? 26.896 -3.995 -20.727 1.00 98.62 113 TYR A O 1
ATOM 935 N N . THR A 1 114 ? 26.780 -4.133 -18.478 1.00 98.62 114 THR A N 1
ATOM 936 C CA . THR A 1 114 ? 26.815 -5.584 -18.329 1.00 98.62 114 THR A CA 1
ATOM 937 C C . THR A 1 114 ? 25.868 -5.958 -17.204 1.00 98.62 114 THR A C 1
ATOM 939 O O . THR A 1 114 ? 25.876 -5.314 -16.155 1.00 98.62 114 THR A O 1
ATOM 942 N N . TYR A 1 115 ? 25.092 -7.022 -17.384 1.00 98.50 115 TYR A N 1
ATOM 943 C CA . TYR A 1 115 ? 24.408 -7.659 -16.272 1.00 98.50 115 TYR A CA 1
ATOM 944 C C . TYR A 1 115 ? 24.659 -9.160 -16.216 1.00 98.50 115 TYR A C 1
ATOM 946 O O . TYR A 1 115 ? 24.901 -9.808 -17.233 1.00 98.50 115 TYR A O 1
ATOM 954 N N . ALA A 1 116 ? 24.593 -9.692 -15.003 1.00 97.56 116 ALA A N 1
ATOM 955 C CA . ALA A 1 116 ? 24.748 -11.100 -14.691 1.00 97.56 116 ALA A CA 1
ATOM 956 C C . ALA A 1 116 ? 23.635 -11.526 -13.730 1.00 97.56 116 ALA A C 1
ATOM 958 O O . ALA A 1 116 ? 23.431 -10.889 -12.695 1.00 97.56 116 ALA A O 1
ATOM 959 N N . ILE A 1 117 ? 22.913 -12.586 -14.078 1.00 97.56 117 ILE A N 1
ATOM 960 C CA . ILE A 1 117 ? 21.870 -13.184 -13.248 1.00 97.56 117 ILE A CA 1
ATOM 961 C C . ILE A 1 117 ? 22.469 -14.362 -12.503 1.00 97.56 117 ILE A C 1
ATOM 963 O O . ILE A 1 117 ? 23.052 -15.265 -13.105 1.00 97.56 117 ILE A O 1
ATOM 967 N N . HIS A 1 118 ? 22.332 -14.320 -11.184 1.00 94.00 118 HIS A N 1
ATOM 968 C CA . HIS A 1 118 ? 22.797 -15.348 -10.275 1.00 94.00 118 HIS A CA 1
ATOM 969 C C . HIS A 1 118 ? 21.590 -16.043 -9.664 1.00 94.00 118 HIS A C 1
ATOM 971 O O . HIS A 1 118 ? 20.656 -15.370 -9.232 1.00 94.00 118 HIS A O 1
ATOM 977 N N . ASP A 1 119 ? 21.623 -17.365 -9.574 1.00 91.19 119 ASP A N 1
ATOM 978 C CA . ASP A 1 119 ? 20.631 -18.159 -8.872 1.00 91.19 119 ASP A CA 1
ATOM 979 C C . ASP A 1 119 ? 21.305 -19.173 -7.945 1.00 91.19 119 ASP A C 1
ATOM 981 O O . ASP A 1 119 ? 22.077 -20.034 -8.357 1.00 91.19 119 ASP A O 1
ATOM 985 N N . LYS A 1 120 ? 21.002 -19.057 -6.655 1.00 85.75 120 LYS A N 1
ATOM 986 C CA . LYS A 1 120 ? 21.564 -19.895 -5.596 1.00 85.75 120 LYS A CA 1
ATOM 987 C C . LYS A 1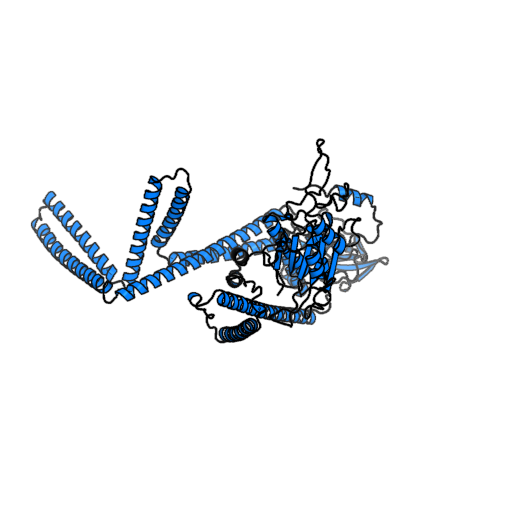 120 ? 20.492 -20.252 -4.587 1.0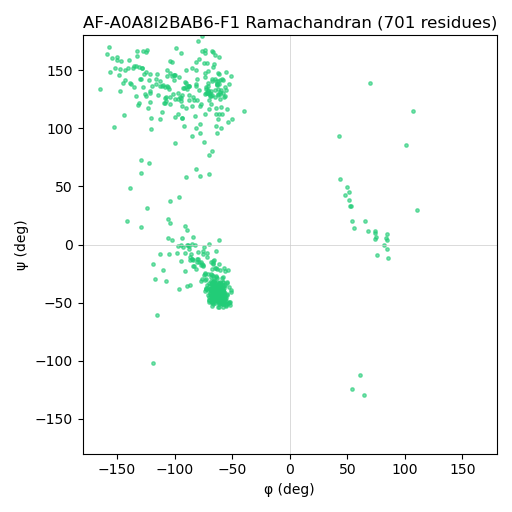0 85.75 120 LYS A C 1
ATOM 989 O O . LYS A 1 120 ? 19.512 -19.524 -4.432 1.00 85.75 120 LYS A O 1
ATOM 994 N N . GLU A 1 121 ? 20.724 -21.323 -3.845 1.00 84.19 121 GLU A N 1
ATOM 995 C CA . GLU A 1 121 ? 19.875 -21.683 -2.713 1.00 84.19 121 GLU A CA 1
ATOM 996 C C . GLU A 1 121 ? 19.840 -20.563 -1.666 1.00 84.19 121 GLU A C 1
ATOM 998 O O . GLU A 1 121 ? 20.839 -19.875 -1.404 1.00 84.19 121 GLU A O 1
ATOM 1003 N N . ALA A 1 122 ? 18.674 -20.361 -1.058 1.00 79.12 122 ALA A N 1
ATOM 1004 C CA . ALA A 1 122 ? 18.538 -19.421 0.036 1.00 79.12 122 ALA A CA 1
ATOM 1005 C C . ALA A 1 122 ? 19.247 -19.968 1.285 1.00 79.12 122 ALA A C 1
ATOM 1007 O O . ALA A 1 122 ? 19.099 -21.124 1.666 1.00 79.12 122 ALA A O 1
ATOM 1008 N N . THR A 1 123 ? 19.990 -19.103 1.979 1.00 77.62 123 THR A N 1
ATOM 1009 C CA . THR A 1 123 ? 20.826 -19.483 3.134 1.00 77.62 123 THR A CA 1
ATOM 1010 C C . THR A 1 123 ? 20.063 -20.216 4.245 1.00 77.62 123 THR A C 1
ATOM 1012 O O . THR A 1 123 ? 20.634 -21.052 4.947 1.00 77.62 123 THR A O 1
ATOM 1015 N N . PHE A 1 124 ? 18.792 -19.866 4.444 1.00 73.19 124 PHE A N 1
ATOM 1016 C CA . PHE A 1 124 ? 17.971 -20.357 5.554 1.00 73.19 124 PHE A CA 1
ATOM 1017 C C . PHE A 1 124 ? 16.951 -21.416 5.132 1.00 73.19 124 PHE A C 1
ATOM 1019 O O . PHE A 1 124 ? 16.353 -22.043 5.998 1.00 73.19 124 PHE A O 1
ATOM 1026 N N . ASP A 1 125 ? 16.794 -21.649 3.829 1.00 72.69 125 ASP A N 1
ATOM 1027 C CA . ASP A 1 125 ? 15.880 -22.645 3.281 1.00 72.69 125 ASP A CA 1
ATOM 1028 C C . ASP A 1 125 ? 16.412 -23.109 1.920 1.00 72.69 125 ASP A C 1
ATOM 1030 O O . ASP A 1 125 ? 16.270 -22.415 0.913 1.00 72.69 125 ASP A O 1
ATOM 1034 N N . SER A 1 126 ? 17.041 -24.285 1.893 1.00 75.50 126 SER A N 1
ATOM 1035 C CA . SER A 1 126 ? 17.623 -24.854 0.672 1.00 75.50 126 SER A CA 1
ATOM 1036 C C . SER A 1 126 ? 16.570 -25.243 -0.368 1.00 75.50 126 SER A C 1
ATOM 1038 O O . SER A 1 126 ? 16.907 -25.455 -1.528 1.00 75.50 126 SER A O 1
ATOM 1040 N N . THR A 1 127 ? 15.287 -25.310 0.011 1.00 72.88 127 THR A N 1
ATOM 1041 C CA . THR A 1 127 ? 14.189 -25.530 -0.943 1.00 72.88 127 THR A CA 1
ATOM 1042 C C . THR A 1 127 ? 13.843 -24.267 -1.731 1.00 72.88 127 THR A C 1
ATOM 1044 O O . THR A 1 127 ? 13.154 -24.337 -2.750 1.00 72.88 127 THR A O 1
ATOM 1047 N N . LEU A 1 128 ? 14.314 -23.101 -1.275 1.00 76.44 128 LEU A N 1
ATOM 1048 C CA . LEU A 1 128 ? 14.098 -21.822 -1.931 1.00 76.44 128 LEU A CA 1
ATOM 1049 C C . LEU A 1 128 ? 15.322 -21.401 -2.733 1.00 76.44 128 LEU A C 1
ATOM 1051 O O . LEU A 1 128 ? 16.474 -21.606 -2.352 1.00 76.44 128 LEU A O 1
ATOM 1055 N N . ARG A 1 129 ? 15.039 -20.731 -3.842 1.00 84.25 129 ARG A N 1
ATOM 1056 C CA . ARG A 1 129 ? 16.022 -20.123 -4.731 1.00 84.25 129 ARG A CA 1
ATOM 1057 C C . ARG A 1 129 ? 16.030 -18.612 -4.518 1.00 84.25 129 ARG A C 1
ATOM 1059 O O . ARG A 1 129 ? 15.003 -18.023 -4.183 1.00 84.25 129 ARG A O 1
ATOM 1066 N N . ASN A 1 130 ? 17.187 -17.985 -4.688 1.00 87.19 130 ASN A N 1
ATOM 1067 C CA . ASN A 1 130 ? 17.377 -16.542 -4.554 1.00 87.19 130 ASN A CA 1
ATOM 1068 C C . ASN A 1 130 ? 17.940 -15.963 -5.861 1.00 87.19 130 ASN A C 1
ATOM 1070 O O . ASN A 1 130 ? 19.115 -15.565 -5.897 1.00 87.19 130 ASN A O 1
ATOM 1074 N N . PRO A 1 131 ? 17.131 -15.931 -6.935 1.00 92.75 131 PRO A N 1
ATOM 1075 C CA . PRO A 1 131 ? 17.558 -15.359 -8.195 1.00 92.75 131 PRO A CA 1
ATOM 1076 C C . PRO A 1 131 ? 17.706 -13.839 -8.045 1.00 92.75 131 PRO A C 1
ATOM 1078 O O . PRO A 1 131 ? 16.828 -13.148 -7.526 1.00 92.75 131 PRO A O 1
ATOM 1081 N N . HIS A 1 132 ? 18.838 -13.296 -8.474 1.00 95.12 132 HIS A N 1
ATOM 1082 C CA . HIS A 1 132 ? 19.126 -11.864 -8.420 1.00 95.12 132 HIS A CA 1
ATOM 1083 C C . HIS A 1 132 ? 20.008 -11.450 -9.592 1.00 95.12 132 HIS A C 1
ATOM 1085 O O . HIS A 1 132 ? 20.810 -12.234 -10.089 1.00 95.12 132 HIS A O 1
ATOM 1091 N N . VAL A 1 133 ? 19.877 -10.201 -10.027 1.00 97.44 133 VAL A N 1
ATOM 1092 C CA . VAL A 1 133 ? 20.713 -9.628 -11.080 1.00 97.44 133 VAL A CA 1
ATOM 1093 C C . VAL A 1 133 ? 21.683 -8.611 -10.498 1.00 97.44 133 VAL A C 1
ATOM 1095 O O . VAL A 1 133 ? 21.305 -7.760 -9.693 1.00 97.44 133 VAL A O 1
ATOM 1098 N N . HIS A 1 134 ? 22.931 -8.697 -10.940 1.00 97.88 134 HIS A N 1
ATOM 1099 C CA . HIS A 1 134 ? 23.922 -7.637 -10.856 1.00 97.88 134 HIS A CA 1
ATOM 1100 C C . HIS A 1 134 ? 23.941 -6.906 -12.194 1.00 97.88 134 HIS A C 1
ATOM 1102 O O . HIS A 1 134 ? 24.342 -7.494 -13.190 1.00 97.88 134 HIS A O 1
ATOM 1108 N N . LEU A 1 135 ? 23.514 -5.646 -12.236 1.00 98.38 135 LEU A N 1
ATOM 1109 C CA . LEU A 1 135 ? 23.577 -4.786 -13.419 1.00 98.38 135 LEU A CA 1
ATOM 1110 C C . LEU A 1 135 ? 24.579 -3.668 -13.157 1.00 98.38 135 LEU A C 1
ATOM 1112 O O . LEU A 1 135 ? 24.293 -2.752 -12.391 1.00 98.38 135 LEU A O 1
ATOM 1116 N N . MET A 1 136 ? 25.737 -3.726 -13.807 1.00 97.94 136 MET A N 1
ATOM 1117 C CA . MET A 1 136 ? 26.739 -2.665 -13.767 1.00 97.94 136 MET A CA 1
ATOM 1118 C C . MET A 1 136 ? 26.745 -1.877 -15.077 1.00 97.94 136 MET A C 1
ATOM 1120 O O . MET A 1 136 ? 26.737 -2.447 -16.166 1.00 97.94 136 MET A O 1
ATOM 1124 N N . PHE A 1 137 ? 26.774 -0.551 -14.991 1.00 98.38 137 PHE A N 1
ATOM 1125 C CA . PHE A 1 137 ? 26.810 0.316 -16.168 1.00 98.38 137 PHE A CA 1
ATOM 1126 C C . PHE A 1 137 ? 27.686 1.544 -15.939 1.00 98.38 137 PHE A C 1
ATOM 1128 O O . PHE A 1 137 ? 27.841 2.037 -14.820 1.00 98.38 137 PHE A O 1
ATOM 1135 N N . ASN A 1 138 ? 28.288 2.044 -17.014 1.00 97.50 138 ASN A N 1
ATOM 1136 C CA . ASN A 1 138 ? 29.096 3.250 -16.979 1.00 97.50 138 ASN A CA 1
ATOM 1137 C C . ASN A 1 138 ? 28.203 4.484 -17.193 1.00 97.50 138 ASN A C 1
ATOM 1139 O O . ASN A 1 138 ? 27.517 4.600 -18.204 1.00 97.50 138 ASN A O 1
ATOM 1143 N N . GLU A 1 139 ? 28.242 5.439 -16.261 1.00 96.56 139 GLU A N 1
ATOM 1144 C CA . GLU A 1 139 ? 27.337 6.605 -16.240 1.00 96.56 139 GLU A CA 1
ATOM 1145 C C . GLU A 1 139 ? 27.593 7.628 -17.368 1.00 96.56 139 GLU A C 1
ATOM 1147 O O . GLU A 1 139 ? 26.920 8.661 -17.440 1.00 96.56 139 GLU A O 1
ATOM 1152 N N . LYS A 1 140 ? 28.568 7.382 -18.252 1.00 96.19 140 LYS A N 1
ATOM 1153 C CA . LYS A 1 140 ? 28.824 8.217 -19.429 1.00 96.19 140 LYS A CA 1
ATOM 1154 C C . LYS A 1 140 ? 27.731 8.031 -20.476 1.00 96.19 140 LYS A C 1
ATOM 1156 O O . LYS A 1 140 ? 27.421 6.903 -20.840 1.00 96.19 140 LYS A O 1
ATOM 1161 N N . ILE A 1 141 ? 27.183 9.142 -20.960 1.00 96.81 141 ILE A N 1
ATOM 1162 C CA . ILE A 1 141 ? 26.185 9.196 -22.031 1.00 96.81 141 ILE A CA 1
ATOM 1163 C C . ILE A 1 141 ? 26.922 9.119 -23.369 1.00 96.81 141 ILE A C 1
ATOM 1165 O O . ILE A 1 141 ? 27.631 10.054 -23.740 1.00 96.81 141 ILE A O 1
ATOM 1169 N N . ILE A 1 142 ? 26.767 8.005 -24.075 1.00 94.69 142 ILE A N 1
ATOM 1170 C CA . ILE A 1 142 ? 27.394 7.749 -25.371 1.00 94.69 142 ILE A CA 1
ATOM 1171 C C . ILE A 1 142 ? 26.759 8.657 -26.431 1.00 94.69 142 ILE A C 1
ATOM 1173 O O . ILE A 1 142 ? 25.575 8.543 -26.748 1.00 94.69 142 ILE A O 1
ATOM 1177 N N . GLU A 1 143 ? 27.569 9.544 -27.007 1.00 93.69 143 GLU A N 1
ATOM 1178 C CA . GLU A 1 143 ? 27.192 10.405 -28.132 1.00 93.69 143 GLU A CA 1
ATOM 1179 C C . GLU A 1 143 ? 27.565 9.679 -29.438 1.00 93.69 143 GLU A C 1
ATOM 1181 O O . GLU A 1 143 ? 28.741 9.594 -29.796 1.00 93.69 143 GLU A O 1
ATOM 1186 N N . LYS A 1 144 ? 26.573 9.082 -30.119 1.00 89.44 144 LYS A N 1
ATOM 1187 C CA . LYS A 1 144 ? 26.792 8.199 -31.288 1.00 89.44 144 LYS A CA 1
ATOM 1188 C C . LYS A 1 144 ? 27.416 8.916 -32.491 1.00 89.44 144 LYS A C 1
ATOM 1190 O O . LYS A 1 144 ? 28.100 8.290 -33.290 1.00 89.44 144 LYS A O 1
ATOM 1195 N N . ASP A 1 145 ? 27.186 10.216 -32.600 1.00 92.56 145 ASP A N 1
ATOM 1196 C CA . ASP A 1 145 ? 27.735 11.134 -33.599 1.00 92.56 145 ASP A CA 1
ATOM 1197 C C . ASP A 1 145 ? 29.164 11.601 -33.276 1.00 92.56 145 ASP A C 1
ATOM 1199 O O . ASP A 1 145 ? 29.853 12.145 -34.138 1.00 92.56 145 ASP A O 1
ATOM 1203 N N . ARG A 1 146 ? 29.642 11.353 -32.050 1.00 93.88 146 ARG A N 1
ATOM 1204 C CA . ARG A 1 146 ? 30.998 11.686 -31.605 1.00 93.88 146 ARG A CA 1
ATOM 1205 C C . ARG A 1 146 ? 31.666 10.471 -30.956 1.00 93.88 146 ARG A C 1
ATOM 1207 O O . ARG A 1 146 ? 31.829 10.447 -29.733 1.00 93.88 146 ARG A O 1
ATOM 1214 N N . PRO A 1 147 ? 32.076 9.452 -31.731 1.00 92.56 147 PRO A N 1
ATOM 1215 C CA . PRO A 1 147 ? 32.787 8.302 -31.184 1.00 92.56 147 PRO A CA 1
ATOM 1216 C C . PRO A 1 147 ? 34.124 8.736 -30.566 1.00 92.56 147 PRO A C 1
ATOM 1218 O O . PRO A 1 147 ? 34.916 9.448 -31.183 1.00 92.56 147 PRO A O 1
ATOM 1221 N N . LEU A 1 148 ? 34.382 8.309 -29.329 1.00 94.88 148 LEU A N 1
ATOM 1222 C CA . LEU A 1 148 ? 35.637 8.556 -28.622 1.00 94.88 148 LEU A CA 1
ATOM 1223 C C . LEU A 1 148 ? 36.398 7.249 -28.411 1.00 94.88 148 LEU A C 1
ATOM 1225 O O . LEU A 1 148 ? 35.814 6.261 -27.966 1.00 94.88 148 LEU A O 1
ATOM 1229 N N . GLY A 1 149 ? 37.710 7.285 -28.653 1.00 94.88 149 GLY A N 1
ATOM 1230 C CA . GLY A 1 149 ? 38.632 6.227 -28.241 1.00 94.88 149 GLY A CA 1
ATOM 1231 C C . GLY A 1 149 ? 38.777 6.132 -26.713 1.00 94.88 149 GLY A C 1
ATOM 1232 O O . GLY A 1 149 ? 38.374 7.055 -25.988 1.00 94.88 149 GLY A O 1
ATOM 1233 N N . PRO A 1 150 ? 39.363 5.037 -26.197 1.00 94.19 150 PRO A N 1
ATOM 1234 C CA . PRO A 1 150 ? 39.441 4.758 -24.759 1.00 94.19 150 PRO A CA 1
ATOM 1235 C C . PRO A 1 150 ? 40.214 5.830 -23.973 1.00 94.19 150 PRO A C 1
ATOM 1237 O O . PRO A 1 150 ? 39.843 6.165 -22.848 1.00 94.19 150 PRO A O 1
ATOM 1240 N N . ASP A 1 151 ? 41.223 6.453 -24.587 1.00 94.19 151 ASP A N 1
ATOM 1241 C CA . ASP A 1 151 ? 42.036 7.531 -24.012 1.00 94.19 151 ASP A CA 1
ATOM 1242 C C . ASP A 1 151 ? 41.251 8.837 -23.764 1.00 94.19 151 ASP A C 1
ATOM 1244 O O . ASP A 1 151 ? 41.704 9.710 -23.011 1.00 94.19 151 ASP A O 1
ATOM 1248 N N . LYS A 1 152 ? 40.073 8.983 -24.388 1.00 95.38 152 LYS A N 1
ATOM 1249 C CA . LYS A 1 152 ? 39.187 10.151 -24.264 1.00 95.38 152 LYS A CA 1
ATOM 1250 C C . LYS A 1 152 ? 37.829 9.824 -23.659 1.00 95.38 152 LYS A C 1
ATOM 1252 O O . LYS A 1 152 ? 37.274 10.707 -23.012 1.00 95.38 152 LYS A O 1
ATOM 1257 N N . TYR A 1 153 ? 37.297 8.615 -23.836 1.00 96.06 153 TYR A N 1
ATOM 1258 C CA . TYR A 1 153 ? 35.942 8.222 -23.422 1.00 96.06 153 TYR A CA 1
ATOM 1259 C C . TYR A 1 153 ? 35.662 8.549 -21.944 1.00 96.06 153 TYR A C 1
ATOM 1261 O O . TYR A 1 153 ? 34.681 9.220 -21.606 1.00 96.06 153 TYR A O 1
ATOM 1269 N N . PHE A 1 154 ? 36.556 8.107 -21.053 1.00 94.88 154 PHE A N 1
ATOM 1270 C CA . PHE A 1 154 ? 36.348 8.139 -19.599 1.00 94.88 154 PHE A CA 1
ATOM 1271 C C . PHE A 1 154 ? 36.744 9.461 -18.939 1.00 94.88 154 PHE A C 1
ATOM 1273 O O . PHE A 1 154 ? 36.466 9.671 -17.755 1.00 94.88 154 PHE A O 1
ATOM 1280 N N . LYS A 1 155 ? 37.372 10.372 -19.692 1.00 93.75 155 LYS A N 1
ATOM 1281 C CA . LYS A 1 155 ? 37.809 11.670 -19.174 1.00 93.75 155 LYS A CA 1
ATOM 1282 C C . LYS A 1 155 ? 36.621 12.561 -18.806 1.00 93.75 155 LYS A C 1
ATOM 1284 O O . LYS A 1 155 ? 35.465 12.321 -19.171 1.00 93.75 155 LYS A O 1
ATOM 1289 N N . ASN A 1 156 ? 36.908 13.620 -18.055 1.00 92.62 156 ASN A N 1
ATOM 1290 C CA . ASN A 1 156 ? 35.930 14.675 -17.817 1.00 92.62 156 ASN A CA 1
ATOM 1291 C C . ASN A 1 156 ? 35.583 15.358 -19.139 1.00 92.62 156 ASN A C 1
ATOM 1293 O O . ASN A 1 156 ? 36.468 15.611 -19.960 1.00 92.62 156 ASN A O 1
ATOM 1297 N N . TYR A 1 157 ? 34.295 15.645 -19.324 1.00 94.75 157 TYR A N 1
ATOM 1298 C CA . TYR A 1 157 ? 33.817 16.344 -20.506 1.00 94.75 157 TYR A CA 1
ATOM 1299 C C . TYR A 1 157 ? 34.480 17.721 -20.588 1.00 94.75 157 TYR A C 1
ATOM 1301 O O . TYR A 1 157 ? 34.404 18.501 -19.638 1.00 94.75 157 TYR A O 1
ATOM 1309 N N . ALA A 1 158 ? 35.124 18.014 -21.714 1.00 94.88 158 ALA A N 1
ATOM 1310 C CA . ALA A 1 158 ? 35.799 19.285 -21.942 1.00 94.88 158 ALA A CA 1
ATOM 1311 C C . ALA A 1 158 ? 35.445 19.855 -23.317 1.00 94.88 158 ALA A C 1
ATOM 1313 O O . ALA A 1 158 ? 35.113 19.117 -24.247 1.00 94.88 158 ALA A O 1
ATOM 1314 N N . ARG A 1 159 ? 35.529 21.183 -23.429 1.00 96.00 159 ARG A N 1
ATOM 1315 C CA . ARG A 1 159 ? 35.284 21.940 -24.660 1.00 96.00 159 ARG A CA 1
ATOM 1316 C C . ARG A 1 159 ? 36.485 22.814 -24.998 1.00 96.00 159 ARG A C 1
ATOM 1318 O O . ARG A 1 159 ? 37.181 23.276 -24.095 1.00 96.00 159 ARG A O 1
ATOM 1325 N N . ASN A 1 160 ? 36.726 23.041 -26.285 1.00 94.12 160 ASN A N 1
ATOM 1326 C CA . ASN A 1 160 ? 37.714 24.019 -26.738 1.00 94.12 160 ASN A CA 1
ATOM 1327 C C . ASN A 1 160 ? 37.179 25.459 -26.585 1.00 94.12 160 ASN A C 1
ATOM 1329 O O . ASN A 1 160 ? 36.036 25.680 -26.181 1.00 94.12 160 ASN A O 1
ATOM 1333 N N . ARG A 1 161 ? 37.996 26.457 -26.951 1.00 93.00 161 ARG A N 1
ATOM 1334 C CA . ARG A 1 161 ? 37.615 27.884 -26.896 1.00 93.00 161 ARG A CA 1
ATOM 1335 C C . ARG A 1 161 ? 36.407 28.240 -27.778 1.00 93.00 161 ARG A C 1
ATOM 1337 O O . ARG A 1 161 ? 35.757 29.240 -27.509 1.00 93.00 161 ARG A O 1
ATOM 1344 N N . LYS A 1 162 ? 36.104 27.432 -28.801 1.00 91.50 162 LYS A N 1
ATOM 1345 C CA . LYS A 1 162 ? 34.935 27.589 -29.684 1.00 91.50 162 LYS A CA 1
ATOM 1346 C C . LYS A 1 162 ? 33.679 26.888 -29.144 1.00 91.50 162 LYS A C 1
ATOM 1348 O O . LYS A 1 162 ? 32.628 26.955 -29.768 1.00 91.50 162 LYS A O 1
ATOM 1353 N N . GLY A 1 163 ? 33.768 26.220 -27.991 1.00 91.38 163 GLY A N 1
ATOM 1354 C CA . GLY A 1 163 ? 32.658 25.489 -27.377 1.00 91.38 163 GLY A CA 1
ATOM 1355 C C . GLY A 1 163 ? 32.468 24.059 -27.893 1.00 91.38 163 GLY A C 1
ATOM 1356 O O . GLY A 1 163 ? 31.538 23.380 -27.452 1.00 91.38 163 GLY A O 1
ATOM 1357 N N . GLU A 1 164 ? 33.346 23.569 -28.767 1.00 92.25 164 GLU A N 1
ATOM 1358 C CA . GLU A 1 164 ? 33.249 22.228 -29.349 1.00 92.25 164 GLU A CA 1
ATOM 1359 C C . GLU A 1 164 ? 33.815 21.177 -28.379 1.00 92.25 164 GLU A C 1
ATOM 1361 O O . GLU A 1 164 ? 34.869 21.404 -27.773 1.00 92.25 164 GLU A O 1
ATOM 1366 N N . PRO A 1 165 ? 33.146 20.025 -28.201 1.00 93.44 165 PRO A N 1
ATOM 1367 C CA . PRO A 1 165 ? 33.597 18.975 -27.292 1.00 93.44 165 PRO A CA 1
ATOM 1368 C C . PRO A 1 165 ? 34.882 18.287 -27.773 1.00 93.44 165 PRO A C 1
ATOM 1370 O O . PRO A 1 165 ? 34.937 17.774 -28.886 1.00 93.44 165 PRO A O 1
ATOM 1373 N N . THR A 1 166 ? 35.901 18.204 -26.912 1.00 93.06 166 THR A N 1
ATOM 1374 C CA . THR A 1 166 ? 37.233 17.670 -27.273 1.00 93.06 166 THR A CA 1
ATOM 1375 C C . THR A 1 166 ? 37.544 16.297 -26.681 1.00 93.06 166 THR A C 1
ATOM 1377 O O . THR A 1 166 ? 38.265 15.507 -27.290 1.00 93.06 166 THR A O 1
ATOM 1380 N N . GLN A 1 167 ? 37.019 15.995 -25.494 1.00 93.44 167 GLN A N 1
ATOM 1381 C CA . GLN A 1 167 ? 37.231 14.726 -24.793 1.00 93.44 167 GLN A CA 1
ATOM 1382 C C . GLN A 1 167 ? 36.128 14.488 -23.766 1.00 93.44 167 GLN A C 1
ATOM 1384 O O . GLN A 1 167 ? 35.432 15.428 -23.378 1.00 93.44 167 GLN A O 1
ATOM 1389 N N . GLY A 1 168 ? 36.021 13.243 -23.306 1.00 94.75 168 GLY A N 1
ATOM 1390 C CA . GLY A 1 168 ? 35.047 12.816 -22.317 1.00 94.75 168 GLY A CA 1
ATOM 1391 C C . GLY A 1 168 ? 33.629 12.809 -22.868 1.00 94.75 168 GLY A C 1
ATOM 1392 O O . GLY A 1 168 ? 33.197 13.731 -23.564 1.00 94.75 168 GLY A O 1
ATOM 1393 N N . TYR A 1 169 ? 32.867 11.789 -22.512 1.00 95.94 169 TYR A N 1
ATOM 1394 C CA . TYR A 1 169 ? 31.414 11.888 -22.565 1.00 95.94 169 TYR A CA 1
ATOM 1395 C C . TYR A 1 169 ? 30.875 12.595 -21.320 1.00 95.94 169 TYR A C 1
ATOM 1397 O O . TYR A 1 169 ? 31.529 12.644 -20.265 1.00 95.94 169 TYR A O 1
ATOM 1405 N N . ARG A 1 170 ? 29.675 13.170 -21.439 1.00 95.12 170 ARG A N 1
ATOM 1406 C CA . ARG A 1 170 ? 28.957 13.723 -20.285 1.00 95.12 170 ARG A CA 1
ATOM 1407 C C . ARG A 1 170 ? 28.548 12.588 -19.353 1.00 95.12 170 ARG A C 1
ATOM 1409 O O . ARG A 1 170 ? 28.183 11.514 -19.811 1.00 95.12 170 ARG A O 1
ATOM 1416 N N . THR A 1 171 ? 28.619 12.826 -18.050 1.00 94.44 171 THR A N 1
ATOM 1417 C CA . THR A 1 171 ? 28.103 11.888 -17.047 1.00 94.44 171 THR A CA 1
ATOM 1418 C C . THR A 1 171 ? 26.639 12.223 -16.772 1.00 94.44 171 THR A C 1
ATOM 1420 O O . THR A 1 171 ? 26.310 13.399 -16.608 1.00 94.44 171 THR A O 1
ATOM 1423 N N . SER A 1 172 ? 25.764 11.218 -16.741 1.00 94.12 172 SER A N 1
ATOM 1424 C CA . SER A 1 172 ? 24.352 11.410 -16.401 1.00 94.12 172 SER A CA 1
ATOM 1425 C C . SER A 1 172 ? 24.199 11.865 -14.949 1.00 94.12 172 SER A C 1
ATOM 1427 O O . SER A 1 172 ? 24.705 11.214 -14.042 1.00 94.12 172 SER A O 1
ATOM 1429 N N . GLN A 1 173 ? 23.485 12.973 -14.728 1.00 92.94 173 GLN A N 1
ATOM 1430 C CA . GLN A 1 173 ? 23.149 13.465 -13.383 1.00 92.94 173 GLN A CA 1
ATOM 1431 C C . GLN A 1 173 ? 21.887 12.810 -12.808 1.00 92.94 173 GLN A C 1
ATOM 1433 O O . GLN A 1 173 ? 21.615 12.955 -11.621 1.00 92.94 173 GLN A O 1
ATOM 1438 N N . TYR A 1 174 ? 21.112 12.103 -13.637 1.00 94.25 174 TYR A N 1
ATOM 1439 C CA . TYR A 1 174 ? 19.853 11.476 -13.230 1.00 94.25 174 TYR A CA 1
ATOM 1440 C C . TYR A 1 174 ? 20.074 10.467 -12.096 1.00 94.25 174 TYR A C 1
ATOM 1442 O O . TYR A 1 174 ? 19.423 10.542 -11.060 1.00 94.25 174 TYR A O 1
ATOM 1450 N N . PHE A 1 175 ? 21.069 9.588 -12.242 1.00 92.06 175 PHE A N 1
ATOM 1451 C CA . PHE A 1 175 ? 21.320 8.497 -11.297 1.00 92.06 175 PHE A CA 1
ATOM 1452 C C . PHE A 1 175 ? 21.888 8.941 -9.936 1.00 92.06 175 PHE A C 1
ATOM 1454 O O . PHE A 1 175 ? 22.003 8.116 -9.030 1.00 92.06 175 PHE A O 1
ATOM 1461 N N . ASP A 1 176 ? 22.243 10.220 -9.781 1.00 89.75 176 ASP A N 1
ATOM 1462 C CA . ASP A 1 176 ? 22.691 10.803 -8.510 1.00 89.75 176 ASP A CA 1
ATOM 1463 C C . ASP A 1 176 ? 21.553 11.400 -7.674 1.00 89.75 176 ASP A C 1
ATOM 1465 O O . ASP A 1 176 ? 21.779 11.785 -6.530 1.00 89.75 176 ASP A O 1
ATOM 1469 N N . GLN A 1 177 ? 20.335 11.470 -8.214 1.00 91.81 177 GLN A N 1
ATOM 1470 C CA . GLN A 1 177 ? 19.185 12.026 -7.506 1.00 91.81 177 GLN A CA 1
ATOM 1471 C C . GLN A 1 177 ? 18.480 10.956 -6.660 1.00 91.81 177 GLN A C 1
ATOM 1473 O O . GLN A 1 177 ? 18.200 9.851 -7.131 1.00 91.81 177 GLN A O 1
ATOM 1478 N N . ASP A 1 178 ? 18.100 11.303 -5.428 1.00 88.12 178 ASP A N 1
ATOM 1479 C CA . ASP A 1 178 ? 17.312 10.411 -4.562 1.00 88.12 178 ASP A CA 1
ATOM 1480 C C . ASP A 1 178 ? 15.943 10.074 -5.178 1.00 88.12 178 ASP A C 1
ATOM 1482 O O . ASP A 1 178 ? 15.468 8.941 -5.075 1.00 88.12 178 ASP A O 1
ATOM 1486 N N . SER A 1 179 ? 15.334 11.036 -5.882 1.00 91.50 179 SER A N 1
ATOM 1487 C CA . SER A 1 179 ? 14.083 10.856 -6.630 1.00 91.50 179 SER A CA 1
ATOM 1488 C C . SER A 1 179 ? 14.199 9.772 -7.699 1.00 91.50 179 SER A C 1
ATOM 1490 O O . SER A 1 179 ? 13.301 8.942 -7.807 1.00 91.50 179 SER A O 1
ATOM 1492 N N . ALA A 1 180 ? 15.321 9.722 -8.424 1.00 91.44 180 ALA A N 1
ATOM 1493 C CA . ALA A 1 180 ? 15.569 8.687 -9.421 1.00 91.44 180 ALA A CA 1
ATOM 1494 C C . ALA A 1 180 ? 15.622 7.300 -8.770 1.00 91.44 180 ALA A C 1
ATOM 1496 O O . ALA A 1 180 ? 15.052 6.350 -9.288 1.00 91.44 180 ALA A O 1
ATOM 1497 N N . THR A 1 181 ? 16.230 7.163 -7.587 1.00 92.19 181 THR A N 1
ATOM 1498 C CA . THR A 1 181 ? 16.239 5.870 -6.879 1.00 92.19 181 THR A CA 1
ATOM 1499 C C . THR A 1 181 ? 14.826 5.405 -6.510 1.00 92.19 181 THR A C 1
ATOM 1501 O O . THR A 1 181 ? 14.541 4.211 -6.591 1.00 92.19 181 THR A O 1
ATOM 1504 N N . LEU A 1 182 ? 13.934 6.317 -6.114 1.00 92.50 182 LEU A N 1
ATOM 1505 C CA . LEU A 1 182 ? 12.536 5.977 -5.827 1.00 92.50 182 LEU A CA 1
ATOM 1506 C C . LEU A 1 182 ? 11.771 5.584 -7.098 1.00 92.50 182 LEU A C 1
ATOM 1508 O O . LEU A 1 182 ? 11.075 4.573 -7.082 1.00 92.50 182 LEU A O 1
ATOM 1512 N N . GLU A 1 183 ? 11.961 6.322 -8.190 1.00 95.69 183 GLU A N 1
ATOM 1513 C CA . GLU A 1 183 ? 11.351 6.036 -9.495 1.00 95.69 183 GLU A CA 1
ATOM 1514 C C . GLU A 1 183 ? 11.788 4.669 -10.043 1.00 95.69 183 GLU A C 1
ATOM 1516 O O . GLU A 1 183 ? 10.959 3.865 -10.458 1.00 95.69 183 GLU A O 1
ATOM 1521 N N . LEU A 1 184 ? 13.085 4.355 -9.980 1.00 96.88 184 LEU A N 1
ATOM 1522 C CA . LEU A 1 184 ? 13.628 3.066 -10.423 1.00 96.88 184 LEU A CA 1
ATOM 1523 C C . LEU A 1 184 ? 13.065 1.894 -9.612 1.00 96.88 184 LEU A C 1
ATOM 1525 O O . LEU A 1 184 ? 12.792 0.822 -10.154 1.00 96.88 184 LEU A O 1
ATOM 1529 N N . ARG A 1 185 ? 12.876 2.104 -8.307 1.00 96.62 185 ARG A N 1
ATOM 1530 C CA . ARG A 1 185 ? 12.273 1.115 -7.416 1.00 96.62 185 ARG A CA 1
ATOM 1531 C C . ARG A 1 185 ? 10.804 0.863 -7.763 1.00 96.62 185 ARG A C 1
ATOM 1533 O O . ARG A 1 185 ? 10.378 -0.285 -7.862 1.00 96.62 185 ARG A O 1
ATOM 1540 N N . GLU A 1 186 ? 10.044 1.928 -7.977 1.00 96.56 186 GLU A N 1
ATOM 1541 C CA . GLU A 1 186 ? 8.654 1.835 -8.423 1.00 96.56 186 GLU A CA 1
ATOM 1542 C C . GLU A 1 186 ? 8.546 1.116 -9.773 1.00 96.56 186 GLU A C 1
ATOM 1544 O O . GLU A 1 186 ? 7.807 0.140 -9.893 1.00 96.56 186 GLU A O 1
ATOM 1549 N N . MET A 1 187 ? 9.379 1.501 -10.743 1.00 97.50 187 MET A N 1
ATOM 1550 C CA . MET A 1 187 ? 9.433 0.893 -12.073 1.00 97.50 187 MET A CA 1
ATOM 1551 C C . MET A 1 187 ? 9.677 -0.622 -12.018 1.00 97.50 187 MET A C 1
ATOM 1553 O O . MET A 1 187 ? 8.997 -1.381 -12.713 1.00 97.50 187 MET A O 1
ATOM 1557 N N . TRP A 1 188 ? 10.623 -1.082 -11.191 1.00 98.00 188 TRP A N 1
ATOM 1558 C CA . TRP A 1 188 ? 10.893 -2.515 -11.044 1.00 98.00 188 TRP A CA 1
ATOM 1559 C C . TRP A 1 188 ? 9.720 -3.271 -10.408 1.00 98.00 188 TRP A C 1
ATOM 1561 O O . TRP A 1 188 ? 9.336 -4.340 -10.892 1.00 98.00 188 TRP A O 1
ATOM 1571 N N . ALA A 1 189 ? 9.119 -2.710 -9.352 1.00 96.81 189 ALA A N 1
ATOM 1572 C CA . ALA A 1 189 ? 7.939 -3.304 -8.728 1.00 96.81 189 ALA A CA 1
ATOM 1573 C C . ALA A 1 189 ? 6.783 -3.424 -9.732 1.00 96.81 189 ALA A C 1
ATOM 1575 O O . ALA A 1 189 ? 6.156 -4.478 -9.827 1.00 96.81 189 ALA A O 1
ATOM 1576 N N . ASP A 1 190 ? 6.542 -2.391 -10.538 1.00 96.44 190 ASP A N 1
ATOM 1577 C CA . ASP A 1 190 ? 5.495 -2.391 -11.558 1.00 96.44 190 ASP A CA 1
ATOM 1578 C C . ASP A 1 190 ? 5.732 -3.420 -12.662 1.00 96.44 190 ASP A C 1
ATOM 1580 O O . ASP A 1 190 ? 4.785 -4.085 -13.089 1.00 96.44 190 ASP A O 1
ATOM 1584 N N . LEU A 1 191 ? 6.978 -3.592 -13.109 1.00 96.94 191 LEU A N 1
ATOM 1585 C CA . LEU A 1 191 ? 7.350 -4.643 -14.059 1.00 96.94 191 LEU A CA 1
ATOM 1586 C C . LEU A 1 191 ? 7.001 -6.034 -13.515 1.00 96.94 191 LEU A C 1
ATOM 1588 O O . LEU A 1 191 ? 6.274 -6.781 -14.177 1.00 96.94 191 LEU A O 1
ATOM 1592 N N . CYS A 1 192 ? 7.424 -6.341 -12.286 1.00 96.25 192 CYS A N 1
ATOM 1593 C CA . CYS A 1 192 ? 7.112 -7.611 -11.627 1.00 96.25 192 CYS A CA 1
ATOM 1594 C C . CYS A 1 192 ? 5.597 -7.802 -11.465 1.00 96.25 192 CYS A C 1
ATOM 1596 O O . CYS A 1 192 ? 5.041 -8.824 -11.863 1.00 96.25 192 CYS A O 1
ATOM 1598 N N . ASN A 1 193 ? 4.903 -6.787 -10.946 1.00 93.69 193 ASN A N 1
ATOM 1599 C CA . ASN A 1 193 ? 3.464 -6.823 -10.696 1.00 93.69 193 ASN A CA 1
ATOM 1600 C C . ASN A 1 193 ? 2.633 -6.963 -11.976 1.00 93.69 193 ASN A C 1
ATOM 1602 O O . ASN A 1 193 ? 1.604 -7.640 -11.973 1.00 93.69 193 ASN A O 1
ATOM 1606 N N . ARG A 1 194 ? 3.059 -6.348 -13.086 1.00 91.88 194 ARG A N 1
ATOM 1607 C CA . ARG A 1 194 ? 2.433 -6.565 -14.397 1.00 91.88 194 ARG A CA 1
ATOM 1608 C C . ARG A 1 194 ? 2.583 -8.016 -14.842 1.00 91.88 194 ARG A C 1
ATOM 1610 O O . ARG A 1 194 ? 1.591 -8.593 -15.282 1.00 91.88 194 ARG A O 1
ATOM 1617 N N . LYS A 1 195 ? 3.771 -8.612 -14.689 1.00 92.06 195 LYS A N 1
ATOM 1618 C CA . LYS A 1 195 ? 4.014 -10.013 -15.060 1.00 92.06 195 LYS A CA 1
ATOM 1619 C C . LYS A 1 195 ? 3.232 -10.987 -14.170 1.00 92.06 195 LYS A C 1
ATOM 1621 O O . LYS A 1 195 ? 2.614 -11.903 -14.704 1.00 92.06 195 LYS A O 1
ATOM 1626 N N . PHE A 1 196 ? 3.143 -10.745 -12.856 1.00 87.69 196 PHE A N 1
ATOM 1627 C CA . PHE A 1 196 ? 2.276 -11.527 -11.958 1.00 87.69 196 PHE A CA 1
ATOM 1628 C C . PHE A 1 196 ? 0.822 -11.533 -12.441 1.00 87.69 196 PHE A C 1
ATOM 1630 O O . PHE A 1 196 ? 0.245 -12.604 -12.624 1.00 87.69 196 PHE A O 1
ATOM 1637 N N . ARG A 1 197 ? 0.265 -10.355 -12.765 1.00 87.56 197 ARG A N 1
ATOM 1638 C CA . ARG A 1 197 ? -1.098 -10.239 -13.313 1.00 87.56 197 ARG A CA 1
ATOM 1639 C C . ARG A 1 197 ? -1.273 -10.966 -14.646 1.00 87.56 197 ARG A C 1
ATOM 1641 O O . ARG A 1 197 ? -2.292 -11.618 -14.837 1.00 87.56 197 ARG A O 1
ATOM 1648 N N . GLN A 1 198 ? -0.299 -10.877 -15.555 1.00 82.81 198 GLN A N 1
ATOM 1649 C CA . GLN A 1 198 ? -0.337 -11.588 -16.842 1.00 82.81 198 GLN A CA 1
ATOM 1650 C C . GLN A 1 198 ? -0.362 -13.111 -16.667 1.00 82.81 198 GLN A C 1
ATOM 1652 O O . GLN A 1 198 ? -1.037 -13.795 -17.428 1.00 82.81 198 GLN A O 1
ATOM 1657 N N . LYS A 1 199 ? 0.336 -13.634 -15.652 1.00 83.88 199 LYS A N 1
ATOM 1658 C CA . LYS A 1 199 ? 0.342 -15.064 -15.309 1.00 83.88 199 LYS A CA 1
ATOM 1659 C C . LYS A 1 199 ? -0.858 -15.493 -14.453 1.00 83.88 199 LYS A C 1
ATOM 1661 O O . LYS A 1 199 ? -0.937 -16.660 -14.089 1.00 83.88 199 LYS A O 1
ATOM 1666 N N . GLY A 1 200 ? -1.756 -14.569 -14.095 1.00 77.38 200 GLY A N 1
ATOM 1667 C CA . GLY A 1 200 ? -2.868 -14.844 -13.181 1.00 77.38 200 GLY A CA 1
ATOM 1668 C C . GLY A 1 200 ? -2.423 -15.183 -11.754 1.00 77.38 200 GLY A C 1
ATOM 1669 O O . GLY A 1 200 ? -3.176 -15.805 -11.014 1.00 77.38 200 GLY A O 1
ATOM 1670 N N . LEU A 1 201 ? -1.202 -14.803 -11.363 1.00 75.19 201 LEU A N 1
ATOM 1671 C CA . LEU A 1 201 ? -0.680 -15.043 -10.022 1.00 75.19 201 LEU A CA 1
ATOM 1672 C C . LEU A 1 201 ? -1.180 -13.949 -9.078 1.00 75.19 201 LEU A C 1
ATOM 1674 O O . LEU A 1 201 ? -0.934 -12.763 -9.307 1.00 75.19 201 LEU A O 1
ATOM 1678 N N . ASP A 1 202 ? -1.835 -14.351 -7.991 1.00 76.06 202 ASP A N 1
ATOM 1679 C CA . ASP A 1 202 ? -2.281 -13.467 -6.908 1.00 76.06 202 ASP A CA 1
ATOM 1680 C C . ASP A 1 202 ? -1.104 -13.106 -5.982 1.00 76.06 202 ASP A C 1
ATOM 1682 O O . ASP A 1 202 ? -1.059 -13.439 -4.800 1.00 76.06 202 ASP A O 1
ATOM 1686 N N . LEU A 1 203 ? -0.081 -12.492 -6.577 1.00 78.81 203 LEU A N 1
ATOM 1687 C CA . LEU A 1 203 ? 1.152 -12.066 -5.927 1.00 78.81 203 LEU A CA 1
ATOM 1688 C C . LEU A 1 203 ? 1.393 -10.585 -6.202 1.00 78.81 203 LEU A C 1
ATOM 1690 O O . LEU A 1 203 ? 1.077 -10.060 -7.272 1.00 78.81 203 LEU A O 1
ATOM 1694 N N . HIS A 1 204 ? 1.992 -9.914 -5.224 1.00 85.06 204 HIS A N 1
ATOM 1695 C CA . HIS A 1 204 ? 2.307 -8.499 -5.308 1.00 85.06 204 HIS A CA 1
ATOM 1696 C C . HIS A 1 204 ? 3.618 -8.197 -4.588 1.00 85.06 204 HIS A C 1
ATOM 1698 O O . HIS A 1 204 ? 3.872 -8.715 -3.500 1.00 85.06 204 HIS A O 1
ATOM 1704 N N . VAL A 1 205 ? 4.429 -7.332 -5.189 1.00 90.12 205 VAL A N 1
ATOM 1705 C CA . VAL A 1 205 ? 5.608 -6.729 -4.568 1.00 90.12 205 VAL A CA 1
ATOM 1706 C C . VAL A 1 205 ? 5.413 -5.227 -4.448 1.00 90.12 205 VAL A C 1
ATOM 1708 O O . VAL A 1 205 ? 4.943 -4.582 -5.382 1.00 90.12 205 VAL A O 1
ATOM 1711 N N . ASP A 1 206 ? 5.809 -4.656 -3.316 1.00 90.38 206 ASP A N 1
ATOM 1712 C CA . ASP A 1 206 ? 5.687 -3.222 -3.069 1.00 90.38 206 ASP A CA 1
ATOM 1713 C C . ASP A 1 206 ? 7.055 -2.636 -2.700 1.00 90.38 206 ASP A C 1
ATOM 1715 O O . ASP A 1 206 ? 7.766 -3.135 -1.826 1.00 90.38 206 ASP A O 1
ATOM 1719 N N . HIS A 1 207 ? 7.433 -1.575 -3.409 1.00 92.44 207 HIS A N 1
ATOM 1720 C CA . HIS A 1 207 ? 8.713 -0.894 -3.256 1.00 92.44 207 HIS A CA 1
ATOM 1721 C C . HIS A 1 207 ? 8.743 0.085 -2.071 1.00 92.44 207 HIS A C 1
ATOM 1723 O O . HIS A 1 207 ? 9.809 0.583 -1.691 1.00 92.44 207 HIS A O 1
ATOM 1729 N N . ARG A 1 208 ? 7.572 0.429 -1.525 1.00 91.31 208 ARG A N 1
ATOM 1730 C CA . ARG A 1 208 ? 7.387 1.412 -0.456 1.00 91.31 208 ARG A CA 1
ATOM 1731 C C . ARG A 1 208 ? 7.734 0.792 0.895 1.00 91.31 208 ARG A C 1
ATOM 1733 O O . ARG A 1 208 ? 7.702 -0.419 1.076 1.00 91.31 208 ARG A O 1
ATOM 1740 N N . THR A 1 209 ? 8.028 1.629 1.884 1.00 89.19 209 THR A N 1
ATOM 1741 C CA . THR A 1 209 ? 8.257 1.158 3.259 1.00 89.19 209 THR A CA 1
ATOM 1742 C C . THR A 1 209 ? 6.976 0.594 3.876 1.00 89.19 209 THR A C 1
ATOM 1744 O O . THR A 1 209 ? 5.887 1.074 3.555 1.00 89.19 209 THR A O 1
ATOM 1747 N N . LEU A 1 210 ? 7.103 -0.343 4.827 1.00 85.69 210 LEU A N 1
ATOM 1748 C CA . LEU A 1 210 ? 5.958 -0.897 5.571 1.00 85.69 210 LEU A CA 1
ATOM 1749 C C . LEU A 1 210 ? 5.072 0.210 6.160 1.00 85.69 210 LEU A C 1
ATOM 1751 O O . LEU A 1 210 ? 3.859 0.173 6.011 1.00 85.69 210 LEU A O 1
ATOM 1755 N N . LYS A 1 211 ? 5.678 1.274 6.704 1.00 88.19 211 LYS A N 1
ATOM 1756 C CA . LYS A 1 211 ? 4.958 2.455 7.207 1.00 88.19 211 LYS A CA 1
ATOM 1757 C C . LYS A 1 211 ? 4.084 3.134 6.144 1.00 88.19 211 LYS A C 1
ATOM 1759 O O . LYS A 1 211 ? 2.964 3.538 6.441 1.00 88.19 211 LYS A O 1
ATOM 1764 N N . LYS A 1 212 ? 4.590 3.295 4.915 1.00 88.06 212 LYS A N 1
ATOM 1765 C CA . LYS A 1 212 ? 3.837 3.924 3.817 1.00 88.06 212 LYS A CA 1
ATOM 1766 C C . LYS A 1 212 ? 2.741 2.992 3.296 1.00 88.06 212 LYS A C 1
ATOM 1768 O O . LYS A 1 212 ? 1.649 3.470 3.014 1.00 88.06 212 LYS A O 1
ATOM 1773 N N . GLN A 1 213 ? 3.015 1.690 3.222 1.00 84.81 213 GLN A N 1
ATOM 1774 C CA . GLN A 1 213 ? 2.023 0.676 2.860 1.00 84.81 213 GLN A CA 1
ATOM 1775 C C . GLN A 1 213 ? 0.891 0.600 3.895 1.00 84.81 213 GLN A C 1
ATOM 1777 O O . GLN A 1 213 ? -0.276 0.635 3.523 1.00 84.81 213 GLN A O 1
ATOM 1782 N N . LYS A 1 214 ? 1.223 0.592 5.193 1.00 84.19 214 LYS A N 1
ATOM 1783 C CA . LYS A 1 214 ? 0.260 0.643 6.302 1.00 84.19 214 LYS A CA 1
ATOM 1784 C C . LYS A 1 214 ? -0.655 1.856 6.175 1.00 84.19 214 LYS A C 1
ATOM 1786 O O . LYS A 1 214 ? -1.868 1.693 6.145 1.00 84.19 214 LYS A O 1
ATOM 1791 N N . ALA A 1 215 ? -0.080 3.051 6.029 1.00 78.94 215 ALA A N 1
ATOM 1792 C CA . ALA A 1 215 ? -0.857 4.280 5.881 1.00 78.94 215 ALA A CA 1
ATOM 1793 C C . ALA A 1 215 ? -1.783 4.241 4.652 1.00 78.94 215 ALA A C 1
ATOM 1795 O O . ALA A 1 215 ? -2.906 4.731 4.704 1.00 78.94 215 ALA A O 1
ATOM 1796 N N . ASP A 1 216 ? -1.333 3.647 3.544 1.00 78.31 216 ASP A N 1
ATOM 1797 C CA . ASP A 1 216 ? -2.150 3.461 2.344 1.00 78.31 216 ASP A CA 1
ATOM 1798 C C . ASP A 1 216 ? -3.306 2.474 2.585 1.00 78.31 216 ASP A C 1
ATOM 1800 O O . ASP A 1 216 ? -4.449 2.778 2.257 1.00 78.31 216 ASP A O 1
ATOM 1804 N N . LEU A 1 217 ? -3.057 1.343 3.251 1.00 68.38 217 LEU A N 1
ATOM 1805 C CA . LEU A 1 217 ? -4.102 0.388 3.636 1.00 68.38 217 LEU A CA 1
ATOM 1806 C C . LEU A 1 217 ? -5.108 0.985 4.630 1.00 68.38 217 LEU A C 1
ATOM 1808 O O . LEU A 1 217 ? -6.311 0.767 4.488 1.00 68.38 217 LEU A O 1
ATOM 1812 N N . GLU A 1 218 ? -4.651 1.776 5.601 1.00 71.56 218 GLU A N 1
ATOM 1813 C CA . GLU A 1 218 ? -5.515 2.531 6.518 1.00 71.56 218 GLU A CA 1
ATOM 1814 C C . GLU A 1 218 ? -6.377 3.542 5.755 1.00 71.56 218 GLU A C 1
ATOM 1816 O O . GLU A 1 218 ? -7.587 3.618 5.980 1.00 71.56 218 GLU A O 1
ATOM 1821 N N . ASN A 1 219 ? -5.783 4.259 4.795 1.00 66.31 219 ASN A N 1
ATOM 1822 C CA . ASN A 1 219 ? -6.505 5.164 3.902 1.00 66.31 219 ASN A CA 1
ATOM 1823 C C . ASN A 1 219 ? -7.501 4.423 3.000 1.00 66.31 219 ASN A C 1
ATOM 1825 O O . ASN A 1 219 ? -8.503 5.014 2.616 1.00 66.31 219 ASN A O 1
ATOM 1829 N N . GLN A 1 220 ? -7.250 3.152 2.679 1.00 59.31 220 GLN A N 1
ATOM 1830 C CA . GLN A 1 220 ? -8.157 2.264 1.943 1.00 59.31 220 GLN A CA 1
ATOM 1831 C C . GLN A 1 220 ? -9.188 1.564 2.851 1.00 59.31 220 GLN A C 1
ATOM 1833 O O . GLN A 1 220 ? -10.004 0.783 2.365 1.00 59.31 220 GLN A O 1
ATOM 1838 N N . GLY A 1 221 ? -9.171 1.813 4.167 1.00 46.88 221 GLY A N 1
ATOM 1839 C CA . GLY A 1 221 ? -10.085 1.194 5.131 1.00 46.88 221 GLY A CA 1
ATOM 1840 C C . GLY A 1 221 ? -9.788 -0.278 5.451 1.00 46.88 221 GLY A C 1
ATOM 1841 O O . GLY A 1 221 ? -10.595 -0.942 6.105 1.00 46.88 221 GLY A O 1
ATOM 1842 N N . LYS A 1 222 ? -8.630 -0.793 5.028 1.00 52.62 222 LYS A N 1
ATOM 1843 C CA . LYS A 1 222 ? -8.177 -2.178 5.211 1.00 52.62 222 LYS A CA 1
ATOM 1844 C C . LYS A 1 222 ? -7.379 -2.349 6.507 1.00 52.62 222 LYS A C 1
ATOM 1846 O O . LYS A 1 222 ? -6.228 -2.774 6.499 1.00 52.62 222 LYS A O 1
ATOM 1851 N N . PHE A 1 223 ? -7.987 -2.015 7.644 1.00 53.97 223 PHE A N 1
ATOM 1852 C CA . PHE A 1 223 ? -7.293 -1.968 8.943 1.00 53.97 223 PHE A CA 1
ATOM 1853 C C . PHE A 1 223 ? -6.698 -3.312 9.384 1.00 53.97 223 PHE A C 1
ATOM 1855 O O . PHE A 1 223 ? -5.620 -3.335 9.969 1.00 53.97 223 PHE A O 1
ATOM 1862 N N . ASN A 1 224 ? -7.365 -4.428 9.075 1.00 51.41 224 ASN A N 1
ATOM 1863 C CA . ASN A 1 224 ? -6.854 -5.757 9.418 1.00 51.41 224 ASN A CA 1
ATOM 1864 C C . ASN A 1 224 ? -5.567 -6.077 8.641 1.00 51.41 224 ASN A C 1
ATOM 1866 O O . ASN A 1 224 ? -4.604 -6.549 9.233 1.00 51.41 224 ASN A O 1
ATOM 1870 N N . GLU A 1 225 ? -5.521 -5.757 7.343 1.00 56.66 225 GLU A N 1
ATOM 1871 C CA . GLU A 1 225 ? -4.309 -5.896 6.521 1.00 56.66 225 GLU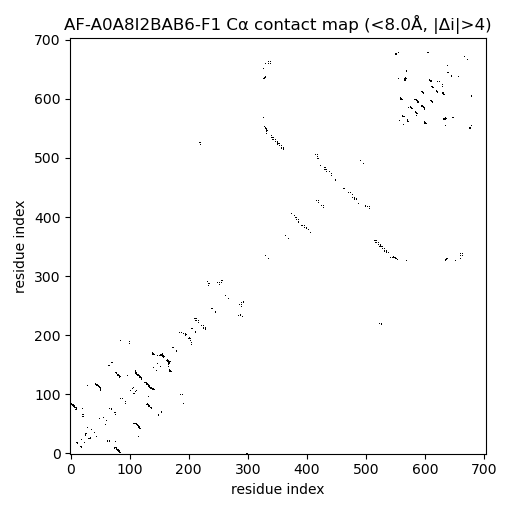 A CA 1
ATOM 1872 C C . GLU A 1 225 ? -3.226 -4.900 6.972 1.00 56.66 225 GLU A C 1
ATOM 1874 O O . GLU A 1 225 ? -2.055 -5.255 7.060 1.00 56.66 225 GLU A O 1
ATOM 1879 N N . ALA A 1 226 ? -3.612 -3.669 7.327 1.00 64.75 226 ALA A N 1
ATOM 1880 C CA . ALA A 1 226 ? -2.689 -2.647 7.817 1.00 64.75 226 ALA A CA 1
ATOM 1881 C C . ALA A 1 226 ? -1.999 -3.053 9.128 1.00 64.75 226 ALA A C 1
ATOM 1883 O O . ALA A 1 226 ? -0.806 -2.800 9.291 1.00 64.75 226 ALA A O 1
ATOM 1884 N N . LYS A 1 227 ? -2.718 -3.725 10.039 1.00 67.88 227 LYS A N 1
ATOM 1885 C CA . LYS A 1 227 ? -2.162 -4.229 11.304 1.00 67.88 227 LYS A CA 1
ATOM 1886 C C . LYS A 1 227 ? -1.030 -5.238 11.073 1.00 67.88 227 LYS A C 1
ATOM 1888 O O . LYS A 1 227 ? -0.066 -5.237 11.826 1.00 67.88 227 LYS A O 1
ATOM 1893 N N . LEU A 1 228 ? -1.086 -6.033 10.000 1.00 65.56 228 LEU A N 1
ATOM 1894 C CA . LEU A 1 228 ? -0.017 -6.980 9.638 1.00 65.56 228 LEU A CA 1
ATOM 1895 C C . LEU A 1 228 ? 1.282 -6.286 9.195 1.00 65.56 228 LEU A C 1
ATOM 1897 O O . LEU A 1 228 ? 2.354 -6.892 9.214 1.00 65.56 228 LEU A O 1
ATOM 1901 N N . LEU A 1 229 ? 1.191 -5.024 8.767 1.00 74.19 229 LEU A N 1
ATOM 1902 C CA . LEU A 1 229 ? 2.341 -4.212 8.367 1.00 74.19 229 LEU A CA 1
ATOM 1903 C C . LEU A 1 229 ? 2.892 -3.366 9.520 1.00 74.19 229 LEU A C 1
ATOM 1905 O O . LEU A 1 229 ? 3.892 -2.671 9.335 1.00 74.19 229 LEU A O 1
ATOM 1909 N N . ASP A 1 230 ? 2.261 -3.421 10.695 1.00 78.88 230 ASP A N 1
ATOM 1910 C CA . ASP A 1 230 ? 2.690 -2.717 11.900 1.00 78.88 230 ASP A CA 1
ATOM 1911 C C . ASP A 1 230 ? 3.797 -3.485 12.623 1.00 78.88 230 ASP A C 1
ATOM 1913 O O . ASP A 1 230 ? 3.615 -4.037 13.705 1.00 78.88 230 ASP A O 1
ATOM 1917 N N . ARG A 1 231 ? 4.943 -3.588 11.954 1.00 73.12 231 ARG A N 1
ATOM 1918 C CA . ARG A 1 231 ? 6.102 -4.347 12.417 1.00 73.12 231 ARG A CA 1
ATOM 1919 C C . ARG A 1 231 ? 7.394 -3.735 11.909 1.00 73.12 231 ARG A C 1
ATOM 1921 O O . ARG A 1 231 ? 7.416 -3.048 10.883 1.00 73.12 231 ARG A O 1
ATOM 1928 N N . GLU A 1 232 ? 8.484 -4.045 12.596 1.00 76.31 232 GLU A N 1
ATOM 1929 C CA . GLU A 1 232 ? 9.811 -3.656 12.139 1.00 76.31 232 GLU A CA 1
ATOM 1930 C C . GLU A 1 232 ? 10.188 -4.428 10.859 1.00 76.31 232 GLU A C 1
ATOM 1932 O O . GLU A 1 232 ? 10.008 -5.651 10.787 1.00 76.31 232 GLU A O 1
ATOM 1937 N N . PRO A 1 233 ? 10.697 -3.745 9.816 1.00 75.81 233 PRO A N 1
ATOM 1938 C CA . PRO A 1 233 ? 11.224 -4.414 8.637 1.00 75.81 233 PRO A CA 1
ATOM 1939 C C . PRO A 1 233 ? 12.390 -5.332 9.003 1.00 75.81 233 PRO A C 1
ATOM 1941 O O . PRO A 1 233 ? 13.256 -4.968 9.802 1.00 75.81 233 PRO A O 1
ATOM 1944 N N . ALA A 1 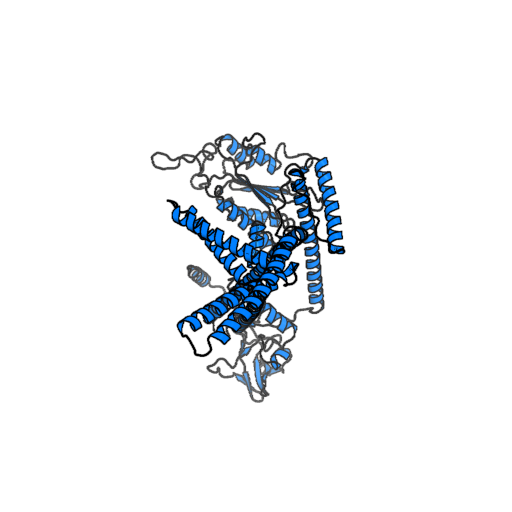234 ? 12.465 -6.495 8.356 1.00 74.62 234 ALA A N 1
ATOM 1945 C CA . ALA A 1 234 ? 13.566 -7.417 8.588 1.00 74.62 234 ALA A CA 1
ATOM 1946 C C . ALA A 1 234 ? 14.925 -6.760 8.309 1.00 74.62 234 ALA A C 1
ATOM 1948 O O . ALA A 1 234 ? 15.147 -6.232 7.210 1.00 74.62 234 ALA A O 1
ATOM 1949 N N . PRO A 1 235 ? 15.865 -6.814 9.264 1.00 79.69 235 PRO A N 1
ATOM 1950 C CA . PRO A 1 235 ? 17.189 -6.264 9.059 1.00 79.69 235 PRO A CA 1
ATOM 1951 C C . PRO A 1 235 ? 18.010 -7.160 8.124 1.00 79.69 235 PRO A C 1
ATOM 1953 O O . PRO A 1 235 ? 17.923 -8.388 8.147 1.00 79.69 235 PRO A O 1
ATOM 1956 N N . HIS A 1 236 ? 18.894 -6.550 7.332 1.00 74.94 236 HIS A N 1
ATOM 1957 C CA . HIS A 1 236 ? 19.862 -7.302 6.539 1.00 74.94 236 HIS A CA 1
ATOM 1958 C C . HIS A 1 236 ? 20.967 -7.867 7.451 1.00 74.94 236 HIS A C 1
ATOM 1960 O O . HIS A 1 236 ? 21.799 -7.119 7.968 1.00 74.94 236 HIS A O 1
ATOM 1966 N N . LEU A 1 237 ? 21.029 -9.195 7.606 1.00 76.06 237 LEU A N 1
ATOM 1967 C CA . LEU A 1 237 ? 22.004 -9.866 8.485 1.00 76.06 237 LEU A CA 1
ATOM 1968 C C . LEU A 1 237 ? 23.470 -9.747 8.021 1.00 76.06 237 LEU A C 1
ATOM 1970 O O . LEU A 1 237 ? 24.398 -9.983 8.789 1.00 76.06 237 LEU A O 1
ATOM 1974 N N . GLY A 1 238 ? 23.732 -9.359 6.774 1.00 75.00 238 GLY A N 1
ATOM 1975 C CA . GLY A 1 238 ? 25.092 -9.038 6.323 1.00 75.00 238 GLY A CA 1
ATOM 1976 C C . GLY A 1 238 ? 26.012 -10.257 6.352 1.00 75.00 238 GLY A C 1
ATOM 1977 O O . GLY A 1 238 ? 25.673 -11.296 5.808 1.00 75.00 238 GLY A O 1
ATOM 1978 N N . ASN A 1 239 ? 27.190 -10.148 6.969 1.00 74.88 239 ASN A N 1
ATOM 1979 C CA . ASN A 1 239 ? 28.098 -11.292 7.123 1.00 74.88 239 ASN A CA 1
ATOM 1980 C C . ASN A 1 239 ? 27.829 -12.117 8.397 1.00 74.88 239 ASN A C 1
ATOM 1982 O O . ASN A 1 239 ? 28.523 -13.108 8.607 1.00 74.88 239 ASN A O 1
ATOM 1986 N N . ILE A 1 240 ? 26.846 -11.742 9.227 1.00 76.50 240 ILE A N 1
ATOM 1987 C CA . ILE A 1 240 ? 26.568 -12.387 10.525 1.00 76.50 240 ILE A CA 1
ATOM 1988 C C . ILE A 1 240 ? 26.273 -13.882 10.337 1.00 76.50 240 ILE A C 1
ATOM 1990 O O . ILE A 1 240 ? 26.826 -14.724 11.040 1.00 76.50 240 ILE A O 1
ATOM 1994 N N . TYR A 1 241 ? 25.485 -14.230 9.316 1.00 75.50 241 TYR A N 1
ATOM 1995 C CA . TYR A 1 241 ? 25.111 -15.618 9.032 1.00 75.50 241 TYR A CA 1
ATOM 1996 C C . TYR A 1 241 ? 26.256 -16.477 8.468 1.00 75.50 241 TYR A C 1
ATOM 1998 O O . TYR A 1 241 ? 26.107 -17.691 8.371 1.00 75.50 241 TYR A O 1
ATOM 2006 N N . LYS A 1 242 ? 27.397 -15.885 8.080 1.00 77.50 242 LYS A N 1
ATOM 2007 C CA . LYS A 1 242 ? 28.556 -16.653 7.587 1.00 77.50 242 LYS A CA 1
ATOM 2008 C C . LYS A 1 242 ? 29.309 -17.356 8.713 1.00 77.50 242 LYS A C 1
ATOM 2010 O O . LYS A 1 242 ? 30.080 -18.269 8.435 1.00 77.50 242 LYS A O 1
ATOM 2015 N N . ASN A 1 243 ? 29.112 -16.940 9.966 1.00 83.69 243 ASN A N 1
ATOM 2016 C CA . ASN A 1 243 ? 29.651 -17.647 11.119 1.00 83.69 243 ASN A CA 1
ATOM 2017 C C . ASN A 1 243 ? 28.781 -18.889 11.410 1.00 83.69 243 ASN A C 1
ATOM 2019 O O . ASN A 1 243 ? 27.601 -18.724 11.734 1.00 83.69 243 ASN A O 1
ATOM 2023 N N . PRO A 1 244 ? 29.334 -20.119 11.365 1.00 84.50 244 PRO A N 1
ATOM 2024 C CA . PRO A 1 244 ? 28.559 -21.341 11.588 1.00 84.50 244 PRO A CA 1
ATOM 2025 C C . PRO A 1 244 ? 27.853 -21.399 12.950 1.00 84.50 244 PRO A C 1
ATOM 2027 O O . PRO A 1 244 ? 26.739 -21.914 13.043 1.00 84.50 244 PRO A O 1
ATOM 2030 N N . LYS A 1 245 ? 28.466 -20.849 14.011 1.00 85.06 245 LYS A N 1
ATOM 2031 C CA . LYS A 1 245 ? 27.860 -20.819 15.354 1.00 85.06 245 LYS A CA 1
ATOM 2032 C C . LYS A 1 245 ? 26.629 -19.918 15.376 1.00 85.06 245 LYS A C 1
ATOM 2034 O O . LYS A 1 245 ? 25.588 -20.305 15.898 1.00 85.06 245 LYS A O 1
ATOM 2039 N N . THR A 1 246 ? 26.741 -18.740 14.770 1.00 83.88 246 THR A N 1
ATOM 2040 C CA . THR A 1 246 ? 25.640 -17.779 14.685 1.00 83.88 246 THR A CA 1
ATOM 2041 C C . THR A 1 246 ? 24.516 -18.300 13.794 1.00 83.88 246 THR A C 1
ATOM 2043 O O . THR A 1 246 ? 23.354 -18.200 14.169 1.00 83.88 246 THR A O 1
ATOM 2046 N N . LEU A 1 247 ? 24.842 -18.944 12.668 1.00 83.75 247 LEU A N 1
ATOM 2047 C CA . LEU A 1 247 ? 23.852 -19.599 11.809 1.00 83.75 247 LEU A CA 1
ATOM 2048 C C . LEU A 1 247 ? 23.068 -20.680 12.565 1.00 83.75 247 LEU A C 1
ATOM 2050 O O . LEU A 1 247 ? 21.847 -20.750 12.439 1.00 83.75 247 LEU A O 1
ATOM 2054 N N . LYS A 1 248 ? 23.752 -21.491 13.383 1.00 86.19 248 LYS A N 1
ATOM 2055 C CA . LYS A 1 248 ? 23.101 -22.493 14.236 1.00 86.19 248 LYS A CA 1
ATOM 2056 C C . LYS A 1 248 ? 22.160 -21.843 15.258 1.00 86.19 248 LYS A C 1
ATOM 2058 O O . LYS A 1 248 ? 21.038 -22.315 15.399 1.00 86.19 248 LYS A O 1
ATOM 2063 N N . LYS A 1 249 ? 22.578 -20.741 15.901 1.00 85.94 249 LYS A N 1
ATOM 2064 C CA . LYS A 1 249 ? 21.731 -19.966 16.832 1.00 85.94 249 LYS A CA 1
ATOM 2065 C C . LYS A 1 249 ? 20.476 -19.425 16.132 1.00 85.94 249 LYS A C 1
ATOM 2067 O O . LYS A 1 249 ? 19.388 -19.561 16.671 1.00 85.94 249 LYS A O 1
ATOM 2072 N N . ILE A 1 250 ? 20.610 -18.890 14.915 1.00 85.06 250 ILE A N 1
ATOM 2073 C CA . ILE A 1 250 ? 19.471 -18.385 14.127 1.00 85.06 250 ILE A CA 1
ATOM 2074 C C . ILE A 1 250 ? 18.501 -19.516 13.758 1.00 85.06 250 ILE A C 1
ATOM 2076 O O . ILE A 1 250 ? 17.298 -19.349 13.915 1.00 85.06 250 ILE A O 1
ATOM 2080 N N . LYS A 1 251 ? 19.001 -20.676 13.308 1.00 85.31 251 LYS A N 1
ATOM 2081 C CA . LYS A 1 251 ? 18.150 -21.837 12.978 1.00 85.31 251 LYS A CA 1
ATOM 2082 C C . LYS A 1 251 ? 17.409 -22.391 14.197 1.00 85.31 251 LYS A C 1
ATOM 2084 O O . LYS A 1 251 ? 16.254 -22.793 14.084 1.00 85.31 251 LYS A O 1
ATOM 2089 N N . GLN A 1 252 ? 18.070 -22.412 15.352 1.00 86.94 252 GLN A N 1
ATOM 2090 C CA . GLN A 1 252 ? 17.437 -22.825 16.600 1.00 86.94 252 GLN A CA 1
ATOM 2091 C C . GLN A 1 252 ? 16.318 -21.853 16.989 1.00 86.94 252 GLN A C 1
ATOM 2093 O O . GLN A 1 252 ? 15.194 -22.290 17.204 1.00 86.94 252 GLN A O 1
ATOM 2098 N N . LEU A 1 253 ? 16.606 -20.549 16.968 1.00 86.44 253 LEU A N 1
ATOM 2099 C CA . LEU A 1 253 ? 15.618 -19.508 17.241 1.00 86.44 253 LEU A CA 1
ATOM 2100 C C . LEU A 1 253 ? 14.424 -19.592 16.279 1.00 86.44 253 LEU A C 1
ATOM 2102 O O . LEU A 1 253 ? 13.291 -19.471 16.713 1.00 86.44 253 LEU A O 1
ATOM 2106 N N . GLN A 1 254 ? 14.663 -19.871 14.993 1.00 83.75 254 GLN A N 1
ATOM 2107 C CA . GLN A 1 254 ? 13.593 -20.114 14.023 1.00 83.75 254 GLN A CA 1
ATOM 2108 C C . GLN A 1 254 ? 12.689 -21.275 14.438 1.00 83.75 254 GLN A C 1
ATOM 2110 O O . GLN A 1 254 ? 11.475 -21.128 14.419 1.00 83.75 254 GLN A O 1
ATOM 2115 N N . THR A 1 255 ? 13.272 -22.409 14.826 1.00 83.69 255 THR A N 1
ATOM 2116 C CA . THR A 1 255 ? 12.501 -23.597 15.228 1.00 83.69 255 THR A CA 1
ATOM 2117 C C . THR A 1 255 ? 11.674 -23.323 16.487 1.00 83.69 255 THR A C 1
ATOM 2119 O O . THR A 1 255 ? 10.525 -23.745 16.578 1.00 83.69 255 THR A O 1
ATOM 2122 N N . GLU A 1 256 ? 12.251 -22.603 17.452 1.00 84.62 256 GLU A N 1
ATOM 2123 C CA . GLU A 1 256 ? 11.568 -22.198 18.684 1.00 84.62 256 GLU A CA 1
ATOM 2124 C C . GLU A 1 256 ? 10.406 -21.239 18.384 1.00 84.62 256 GLU A C 1
ATOM 2126 O O . GLU A 1 256 ? 9.294 -21.489 18.833 1.00 84.62 256 GLU A O 1
ATOM 2131 N N . THR A 1 257 ? 10.622 -20.211 17.557 1.00 80.00 257 THR A N 1
ATOM 2132 C CA . THR A 1 257 ? 9.576 -19.252 17.166 1.00 80.00 257 THR A CA 1
ATOM 2133 C C . THR A 1 257 ? 8.455 -19.890 16.341 1.00 80.00 257 THR A C 1
ATOM 2135 O O . THR A 1 257 ? 7.302 -19.528 16.538 1.00 80.00 257 THR A O 1
ATOM 2138 N N . GLU A 1 258 ? 8.754 -20.831 15.434 1.00 77.62 258 GLU A N 1
ATOM 2139 C CA . GLU A 1 258 ? 7.717 -21.574 14.693 1.00 77.62 258 GLU A CA 1
ATOM 2140 C C . GLU A 1 258 ? 6.819 -22.363 15.660 1.00 77.62 258 GLU A C 1
ATOM 2142 O O . GLU A 1 258 ? 5.601 -22.227 15.615 1.00 77.62 258 GLU A O 1
ATOM 2147 N N . LYS A 1 259 ? 7.419 -23.104 16.601 1.00 79.06 259 LYS A N 1
ATOM 2148 C CA . LYS A 1 259 ? 6.673 -23.886 17.595 1.00 79.06 259 LYS A CA 1
ATOM 2149 C C . LYS A 1 259 ? 5.838 -23.014 18.538 1.00 79.06 259 LYS A C 1
ATOM 2151 O O . LYS A 1 259 ? 4.729 -23.393 18.898 1.00 79.06 259 LYS A O 1
ATOM 2156 N N . GLU A 1 260 ? 6.385 -21.881 18.971 1.00 76.81 260 GLU A N 1
ATOM 2157 C CA . GLU A 1 260 ? 5.670 -20.921 19.820 1.00 76.81 260 GLU A CA 1
ATOM 2158 C C . GLU A 1 260 ? 4.471 -20.320 19.080 1.00 76.81 260 GLU A C 1
ATOM 2160 O O . GLU A 1 260 ? 3.388 -20.248 19.649 1.00 76.81 260 GLU A O 1
ATOM 2165 N N . LEU A 1 261 ? 4.631 -19.969 17.801 1.00 69.94 261 LEU A N 1
ATOM 2166 C CA . LEU A 1 261 ? 3.542 -19.439 16.982 1.00 69.94 261 LEU A CA 1
ATOM 2167 C C . LEU A 1 261 ? 2.408 -20.457 16.795 1.00 69.94 261 LEU A C 1
ATOM 2169 O O . LEU A 1 261 ? 1.241 -20.084 16.886 1.00 69.94 261 LEU A O 1
ATOM 2173 N N . ASP A 1 262 ? 2.735 -21.732 16.569 1.00 66.62 262 ASP A N 1
ATOM 2174 C CA . ASP A 1 262 ? 1.732 -22.799 16.467 1.00 66.62 262 ASP A CA 1
ATOM 2175 C C . ASP A 1 262 ? 0.918 -22.919 17.771 1.00 66.62 262 ASP A C 1
ATOM 2177 O O . ASP A 1 262 ? -0.312 -22.972 17.734 1.00 66.62 262 ASP A O 1
ATOM 2181 N N . GLN A 1 263 ? 1.585 -22.863 18.932 1.00 70.25 263 GLN A N 1
ATOM 2182 C CA . GLN A 1 263 ? 0.922 -22.861 20.244 1.00 70.25 263 GLN A CA 1
ATOM 2183 C C . GLN A 1 263 ? 0.069 -21.607 20.471 1.00 70.25 263 GLN A C 1
ATOM 2185 O O . GLN A 1 263 ? -1.051 -21.706 20.967 1.00 70.25 263 GLN A O 1
ATOM 2190 N N . GLU A 1 264 ? 0.567 -20.427 20.090 1.00 68.56 264 GLU A N 1
ATOM 2191 C CA . GLU A 1 264 ? -0.185 -19.172 20.180 1.00 68.56 264 GLU A CA 1
ATOM 2192 C C . GLU A 1 264 ? -1.479 -19.224 19.357 1.00 68.56 264 GLU A C 1
ATOM 2194 O O . GLU A 1 264 ? -2.512 -18.731 19.812 1.00 68.56 264 GLU A O 1
ATOM 2199 N N . ILE A 1 265 ? -1.441 -19.845 18.173 1.00 60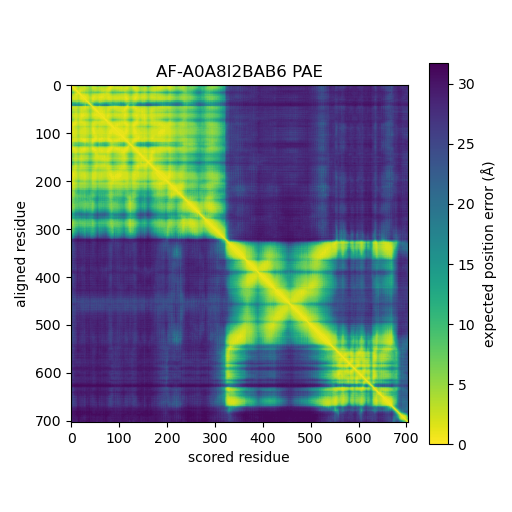.50 265 ILE A N 1
ATOM 2200 C CA . ILE A 1 265 ? -2.607 -20.023 17.300 1.00 60.50 265 ILE A CA 1
ATOM 2201 C C . ILE A 1 265 ? -3.595 -21.036 17.895 1.00 60.50 265 ILE A C 1
ATOM 2203 O O . ILE A 1 265 ? -4.792 -20.746 17.941 1.00 60.50 265 ILE A O 1
ATOM 2207 N N . GLU A 1 266 ? -3.124 -22.201 18.351 1.00 61.66 266 GLU A N 1
ATOM 2208 C CA . GLU A 1 266 ? -3.981 -23.254 18.920 1.00 61.66 266 GLU A CA 1
ATOM 2209 C C . GLU A 1 266 ? -4.660 -22.817 20.227 1.00 61.66 266 GLU A C 1
ATOM 2211 O O . GLU A 1 266 ? -5.847 -23.081 20.435 1.00 61.66 266 GLU A O 1
ATOM 2216 N N . GLU A 1 267 ? -3.927 -22.121 21.097 1.00 66.38 267 GLU A N 1
ATOM 2217 C CA . GLU A 1 267 ? -4.389 -21.715 22.429 1.00 66.38 267 GLU A CA 1
ATOM 2218 C C . GLU A 1 267 ? -4.917 -20.266 22.473 1.00 66.38 267 GLU A C 1
ATOM 2220 O O . GLU A 1 267 ? -5.397 -19.809 23.514 1.00 66.38 267 GLU A O 1
ATOM 2225 N N . ASN A 1 268 ? -4.878 -19.545 21.342 1.00 51.69 268 ASN A N 1
ATOM 2226 C CA . ASN A 1 268 ? -5.258 -18.131 21.207 1.00 51.69 268 ASN A CA 1
ATOM 2227 C C . ASN A 1 268 ? -4.565 -17.228 22.252 1.00 51.69 268 ASN A C 1
ATOM 2229 O O . ASN A 1 268 ? -5.195 -16.385 22.903 1.00 51.69 268 ASN A O 1
ATOM 2233 N N . LEU A 1 269 ? -3.261 -17.441 22.438 1.00 48.34 269 LEU A N 1
ATOM 2234 C CA . LEU A 1 269 ? -2.431 -16.706 23.392 1.00 48.34 269 LEU A CA 1
ATOM 2235 C C . LEU A 1 269 ? -1.918 -15.386 22.788 1.00 48.34 269 LEU A C 1
ATOM 2237 O O . LEU A 1 269 ? -1.750 -15.273 21.573 1.00 48.34 269 LEU A O 1
ATOM 2241 N N . PRO A 1 270 ? -1.663 -14.358 23.618 1.00 46.53 270 PRO A N 1
ATOM 2242 C CA . PRO A 1 270 ? -0.987 -13.151 23.160 1.00 46.53 270 PRO A CA 1
ATOM 2243 C C . PRO A 1 270 ? 0.455 -13.468 22.742 1.00 46.53 270 PRO A C 1
ATOM 2245 O O . PRO A 1 270 ? 1.133 -14.257 23.398 1.00 46.53 270 PRO A O 1
ATOM 2248 N N . GLY A 1 271 ? 0.916 -12.809 21.675 1.00 55.62 271 GLY A N 1
ATOM 2249 C CA . GLY A 1 271 ? 2.257 -13.006 21.127 1.00 55.62 271 GLY A CA 1
ATOM 2250 C C . GLY A 1 271 ? 3.370 -12.741 22.140 1.00 55.62 271 GLY A C 1
ATOM 2251 O O . GLY A 1 271 ? 3.284 -11.802 22.936 1.00 55.62 271 GLY A O 1
ATOM 2252 N N . LYS A 1 272 ? 4.431 -13.547 22.094 1.00 62.16 272 LYS A N 1
ATOM 2253 C CA . LYS A 1 272 ? 5.586 -13.421 22.992 1.00 62.16 272 LYS A CA 1
ATOM 2254 C C . LYS A 1 272 ? 6.283 -12.058 22.885 1.00 62.16 272 LYS A C 1
ATOM 2256 O O . LYS A 1 272 ? 6.865 -11.707 21.856 1.00 62.16 272 LYS A O 1
ATOM 2261 N N . GLU A 1 273 ? 6.296 -11.316 23.991 1.00 62.84 273 GLU A N 1
ATOM 2262 C CA . GLU A 1 273 ? 7.078 -10.086 24.132 1.00 62.84 273 GLU A CA 1
ATOM 2263 C C . GLU A 1 273 ? 8.523 -10.408 24.535 1.00 62.84 273 GLU A C 1
ATOM 2265 O O . GLU A 1 273 ? 8.782 -11.121 25.506 1.00 62.84 273 GLU A O 1
ATOM 2270 N N . TYR A 1 274 ? 9.483 -9.878 23.776 1.00 65.19 274 TYR A N 1
ATOM 2271 C CA . TYR A 1 274 ? 10.901 -9.952 24.118 1.00 65.19 274 TYR A CA 1
ATOM 2272 C C . TYR A 1 274 ? 11.286 -8.732 24.957 1.00 65.19 274 TYR A C 1
ATOM 2274 O O . TYR A 1 274 ? 10.937 -7.607 24.604 1.00 65.19 274 TYR A O 1
ATOM 2282 N N . ASP A 1 275 ? 12.053 -8.938 26.028 1.00 67.44 275 ASP A N 1
ATOM 2283 C CA . ASP A 1 275 ? 12.655 -7.840 26.788 1.00 67.44 275 ASP A CA 1
ATOM 2284 C C . ASP A 1 275 ? 13.833 -7.240 26.002 1.00 67.44 275 ASP A C 1
ATOM 2286 O O . ASP A 1 275 ? 14.987 -7.662 26.117 1.00 67.44 275 ASP A O 1
ATOM 2290 N N . ILE A 1 276 ? 13.513 -6.266 25.147 1.00 68.19 276 ILE A N 1
ATOM 2291 C CA . ILE A 1 276 ? 14.461 -5.616 24.235 1.00 68.19 276 ILE A CA 1
ATOM 2292 C C . ILE A 1 276 ? 15.564 -4.871 25.009 1.00 68.19 276 ILE A C 1
ATOM 2294 O O . ILE A 1 276 ? 16.684 -4.765 24.507 1.00 68.19 276 ILE A O 1
ATOM 2298 N N . GLU A 1 277 ? 15.290 -4.378 26.224 1.00 70.06 277 GLU A N 1
ATOM 2299 C CA . GLU A 1 277 ? 16.251 -3.587 27.011 1.00 70.06 277 GLU A CA 1
ATOM 2300 C C . GLU A 1 277 ? 17.448 -4.422 27.483 1.00 70.06 277 GLU A C 1
ATOM 2302 O O . GLU A 1 277 ? 18.552 -3.898 27.649 1.00 70.06 277 GLU A O 1
ATOM 2307 N N . CYS A 1 278 ? 17.251 -5.734 27.629 1.00 70.00 278 CYS A N 1
ATOM 2308 C CA . CYS A 1 278 ? 18.269 -6.674 28.086 1.00 70.00 278 CYS A CA 1
ATOM 2309 C C . CYS A 1 278 ? 19.028 -7.372 26.939 1.00 70.00 278 CYS A C 1
ATOM 2311 O O . CYS A 1 278 ? 19.928 -8.176 27.196 1.00 70.00 278 CYS A O 1
ATOM 2313 N N . MET A 1 279 ? 18.696 -7.082 25.675 1.00 77.00 279 MET A N 1
ATOM 2314 C CA . MET A 1 279 ? 19.265 -7.750 24.500 1.00 77.00 279 MET A CA 1
ATOM 2315 C C . MET A 1 279 ? 20.362 -6.932 23.812 1.00 77.00 279 MET A C 1
ATOM 2317 O O . MET A 1 279 ? 20.297 -5.708 23.687 1.00 77.00 279 MET A O 1
ATOM 2321 N N . SER A 1 280 ? 21.366 -7.619 23.261 1.00 82.81 280 SER A N 1
ATOM 2322 C CA . SER A 1 280 ? 22.354 -6.965 22.398 1.00 82.81 280 SER A CA 1
ATOM 2323 C C . SER A 1 280 ? 21.759 -6.574 21.035 1.00 82.81 280 SER A C 1
ATOM 2325 O O . SER A 1 280 ? 20.824 -7.194 20.527 1.00 82.81 280 SER A O 1
ATOM 2327 N N . GLN A 1 281 ? 22.359 -5.584 20.366 1.00 79.44 281 GLN A N 1
ATOM 2328 C CA . GLN A 1 281 ? 21.950 -5.156 19.017 1.00 79.44 281 GLN A CA 1
ATOM 2329 C C . GLN A 1 281 ? 22.018 -6.282 17.968 1.00 79.44 281 GLN A C 1
ATOM 2331 O O . GLN A 1 281 ? 21.269 -6.274 16.991 1.00 79.44 281 GLN A O 1
ATOM 2336 N N . GLU A 1 282 ? 22.917 -7.254 18.140 1.00 79.38 282 GLU A N 1
ATOM 2337 C CA . GLU A 1 282 ? 22.980 -8.434 17.271 1.00 79.38 282 GLU A CA 1
ATOM 2338 C C . GLU A 1 282 ? 21.819 -9.396 17.537 1.00 79.38 282 GLU A C 1
ATOM 2340 O O . GLU A 1 282 ? 21.252 -9.941 16.592 1.00 79.38 282 GLU A O 1
ATOM 2345 N N . GLU A 1 283 ? 21.422 -9.570 18.797 1.00 80.50 283 GLU A N 1
ATOM 2346 C CA . GLU A 1 283 ? 20.296 -10.426 19.182 1.00 80.50 283 GLU A CA 1
ATOM 2347 C C . GLU A 1 283 ? 18.958 -9.856 18.740 1.00 80.50 283 GLU A C 1
ATOM 2349 O O . GLU A 1 283 ? 18.159 -10.595 18.168 1.00 80.50 283 GLU A O 1
ATOM 2354 N N . ILE A 1 284 ? 18.759 -8.545 18.882 1.00 79.12 284 ILE A N 1
ATOM 2355 C CA . ILE A 1 284 ? 17.577 -7.851 18.353 1.00 79.12 284 ILE A CA 1
ATOM 2356 C C . ILE A 1 284 ? 17.473 -8.069 16.837 1.00 79.12 284 ILE A C 1
ATOM 2358 O O . ILE A 1 284 ? 16.411 -8.409 16.318 1.00 79.12 284 ILE A O 1
ATOM 2362 N N . LYS A 1 285 ? 18.593 -7.950 16.105 1.00 82.62 285 LYS A N 1
ATOM 2363 C CA . LYS A 1 285 ? 18.611 -8.216 14.658 1.00 82.62 285 LYS A CA 1
ATOM 2364 C C . LYS A 1 285 ? 18.261 -9.662 14.316 1.00 82.62 285 LYS A C 1
ATOM 2366 O O . LYS A 1 285 ? 17.577 -9.883 13.320 1.00 82.62 285 LYS A O 1
ATOM 2371 N N . MET A 1 286 ? 18.743 -10.628 15.098 1.00 82.25 286 MET A N 1
ATOM 2372 C CA . MET A 1 286 ? 18.432 -12.044 14.889 1.00 82.25 286 MET A CA 1
ATOM 2373 C C . MET A 1 286 ? 16.951 -12.336 15.144 1.00 82.25 286 MET A C 1
ATOM 2375 O O . MET A 1 286 ? 16.331 -12.967 14.294 1.00 82.25 286 MET A O 1
ATOM 2379 N N . VAL A 1 287 ? 16.379 -11.840 16.248 1.00 80.94 287 VAL A N 1
ATOM 2380 C CA . VAL A 1 287 ? 14.953 -12.020 16.575 1.00 80.94 287 VAL A CA 1
ATOM 2381 C C . VAL A 1 287 ? 14.063 -11.398 15.504 1.00 80.94 287 VAL A C 1
ATOM 2383 O O . VAL A 1 287 ? 13.245 -12.108 14.925 1.00 80.94 287 VAL A O 1
ATOM 2386 N N . ASN A 1 288 ? 14.285 -10.131 15.141 1.00 80.81 288 ASN A N 1
ATOM 2387 C CA . ASN A 1 288 ? 13.478 -9.459 14.115 1.00 80.81 288 ASN A CA 1
ATOM 2388 C C . ASN A 1 288 ? 13.570 -10.162 12.750 1.00 80.81 288 ASN A C 1
ATOM 2390 O O . ASN A 1 288 ? 12.586 -10.241 12.016 1.00 80.81 288 ASN A O 1
ATOM 2394 N N . PHE A 1 289 ? 14.755 -10.675 12.394 1.00 83.06 289 PHE A N 1
ATOM 2395 C CA . PHE A 1 289 ? 14.934 -11.453 11.168 1.00 83.06 289 PHE A CA 1
ATOM 2396 C C . PHE A 1 289 ? 14.155 -12.772 11.211 1.00 83.06 289 PHE A C 1
ATOM 2398 O O . PHE A 1 289 ? 13.481 -13.108 10.240 1.00 83.06 289 PHE A O 1
ATOM 2405 N N . VAL A 1 290 ? 14.243 -13.514 12.319 1.00 81.12 290 VAL A N 1
ATOM 2406 C CA . VAL A 1 290 ? 13.558 -14.802 12.478 1.00 81.12 290 VAL A CA 1
ATOM 2407 C C . VAL A 1 290 ? 12.043 -14.626 12.481 1.00 81.12 290 VAL A C 1
ATOM 2409 O O . VAL A 1 290 ? 11.364 -15.335 11.747 1.00 81.12 290 VAL A O 1
ATOM 2412 N N . GLN A 1 291 ? 11.513 -13.658 13.229 1.00 77.69 291 GLN A N 1
ATOM 2413 C CA . GLN A 1 291 ? 10.077 -13.371 13.251 1.00 77.69 291 GLN A CA 1
ATOM 2414 C C . GLN A 1 291 ? 9.541 -13.070 11.849 1.00 77.69 291 GLN A C 1
ATOM 2416 O O . GLN A 1 291 ? 8.542 -13.645 11.424 1.00 77.69 291 GLN A O 1
ATOM 2421 N N . ASP A 1 292 ? 10.228 -12.215 11.086 1.00 75.69 292 ASP A N 1
ATOM 2422 C CA . ASP A 1 292 ? 9.835 -11.933 9.706 1.00 75.69 292 ASP A CA 1
ATOM 2423 C C . ASP A 1 292 ? 9.944 -13.170 8.800 1.00 75.69 292 ASP A C 1
ATOM 2425 O O . ASP A 1 292 ? 9.064 -13.383 7.967 1.00 75.69 292 ASP A O 1
ATOM 2429 N N . LEU A 1 293 ? 10.971 -14.008 8.969 1.00 75.94 293 LEU A N 1
ATOM 2430 C CA . LEU A 1 293 ? 11.121 -15.252 8.211 1.00 75.94 293 LEU A CA 1
ATOM 2431 C C . LEU A 1 293 ? 9.934 -16.201 8.445 1.00 75.94 293 LEU A C 1
ATOM 2433 O O . LEU A 1 293 ? 9.354 -16.698 7.476 1.00 75.94 293 LEU A O 1
ATOM 2437 N N . VAL A 1 294 ? 9.546 -16.405 9.707 1.00 75.94 294 VAL A N 1
ATOM 2438 C CA . VAL A 1 294 ? 8.404 -17.249 10.094 1.00 75.94 294 VAL A CA 1
ATOM 2439 C C . VAL A 1 294 ? 7.094 -16.669 9.559 1.00 75.94 294 VAL A C 1
ATOM 2441 O O . VAL A 1 294 ? 6.324 -17.380 8.914 1.00 75.94 294 VAL A O 1
ATOM 2444 N N . LEU A 1 295 ? 6.876 -15.358 9.703 1.00 72.00 295 LEU A N 1
ATOM 2445 C CA . LEU A 1 295 ? 5.696 -14.680 9.155 1.00 72.00 295 LEU A CA 1
ATOM 2446 C C . LEU A 1 295 ? 5.584 -14.837 7.631 1.00 72.00 295 LEU A C 1
ATOM 2448 O O . LEU A 1 295 ? 4.493 -15.066 7.108 1.00 72.00 295 LEU A O 1
ATOM 2452 N N . ARG A 1 296 ? 6.700 -14.741 6.894 1.00 69.25 296 ARG A N 1
ATOM 2453 C CA . ARG A 1 296 ? 6.711 -14.964 5.436 1.00 69.25 296 ARG A CA 1
ATOM 2454 C C . ARG A 1 296 ? 6.373 -16.407 5.070 1.00 69.25 296 ARG A C 1
ATOM 2456 O O . ARG A 1 296 ? 5.714 -16.624 4.050 1.00 69.25 296 ARG A O 1
ATOM 2463 N N . LYS A 1 297 ? 6.831 -17.378 5.867 1.00 69.50 297 LYS A N 1
ATOM 2464 C CA . LYS A 1 297 ? 6.532 -18.805 5.686 1.00 69.50 297 LYS A CA 1
ATOM 2465 C C . LYS A 1 297 ? 5.037 -19.065 5.881 1.00 69.50 297 LYS A C 1
ATOM 2467 O O . LYS A 1 297 ? 4.406 -19.571 4.956 1.00 69.50 297 LYS A O 1
ATOM 2472 N N . LEU A 1 298 ? 4.464 -18.585 6.986 1.00 66.31 298 LEU A N 1
ATOM 2473 C CA . LEU A 1 298 ? 3.028 -18.679 7.268 1.00 66.31 298 LEU A CA 1
ATOM 2474 C C . LEU A 1 298 ? 2.186 -18.003 6.176 1.00 66.31 298 LEU A C 1
ATOM 2476 O O . LEU A 1 298 ? 1.246 -18.588 5.646 1.00 66.31 298 LEU A O 1
ATOM 2480 N N . ALA A 1 299 ? 2.559 -16.791 5.755 1.00 59.94 299 ALA A N 1
ATOM 2481 C CA . ALA A 1 299 ? 1.859 -16.091 4.679 1.00 59.94 299 ALA A CA 1
ATOM 2482 C C . ALA A 1 299 ? 1.881 -16.871 3.348 1.00 59.94 299 ALA A C 1
ATOM 2484 O O . ALA A 1 299 ? 0.918 -16.818 2.583 1.00 59.94 299 ALA A O 1
ATOM 2485 N N . LYS A 1 300 ? 2.965 -17.607 3.058 1.00 64.75 300 LYS A N 1
ATOM 2486 C CA . LYS A 1 300 ? 3.064 -18.469 1.870 1.00 64.75 300 LYS A CA 1
ATOM 2487 C C . LYS A 1 300 ? 2.135 -19.679 1.970 1.00 64.75 300 LYS A C 1
ATOM 2489 O O . LYS A 1 300 ? 1.571 -20.078 0.955 1.00 64.75 300 LYS A O 1
ATOM 2494 N N . GLU A 1 301 ? 1.996 -20.254 3.155 1.00 65.00 301 GLU A N 1
ATOM 2495 C CA . GLU A 1 301 ? 1.109 -21.387 3.419 1.00 65.00 301 GLU A CA 1
ATOM 2496 C C . GLU A 1 301 ? -0.361 -20.987 3.278 1.00 65.00 301 GLU A C 1
ATOM 2498 O O . GLU A 1 301 ? -1.064 -21.564 2.452 1.00 65.00 301 GLU A O 1
ATOM 2503 N N . ILE A 1 302 ? -0.763 -19.880 3.912 1.00 59.78 302 ILE A N 1
ATOM 2504 C CA . ILE A 1 302 ? -2.100 -19.282 3.755 1.00 59.78 302 ILE A CA 1
ATOM 2505 C C . ILE A 1 302 ? -2.415 -19.003 2.279 1.00 59.78 302 ILE A C 1
ATOM 2507 O O . ILE A 1 302 ? -3.528 -19.247 1.810 1.00 59.78 302 ILE A O 1
ATOM 2511 N N . GLN A 1 303 ? -1.448 -18.481 1.518 1.00 57.62 303 GLN A N 1
ATOM 2512 C CA . GLN A 1 303 ? -1.657 -18.213 0.095 1.00 57.62 303 GLN A CA 1
ATOM 2513 C C . GLN A 1 303 ? -1.869 -19.505 -0.707 1.00 57.62 303 GLN A C 1
ATOM 2515 O O . GLN A 1 303 ? -2.753 -19.546 -1.559 1.00 57.62 303 GLN A O 1
ATOM 2520 N N . ARG A 1 304 ? -1.098 -20.565 -0.423 1.00 65.19 304 ARG A N 1
ATOM 2521 C CA . ARG A 1 304 ? -1.265 -21.875 -1.075 1.00 65.19 304 ARG A CA 1
ATOM 2522 C C . ARG A 1 304 ? -2.628 -22.481 -0.780 1.00 65.19 304 ARG A C 1
ATOM 2524 O O . ARG A 1 304 ? -3.252 -22.995 -1.701 1.00 65.19 304 ARG A O 1
ATOM 2531 N N . GLU A 1 305 ? -3.092 -22.406 0.464 1.00 63.50 305 GLU A N 1
ATOM 2532 C CA . GLU A 1 305 ? -4.429 -22.877 0.835 1.00 63.50 305 GLU A CA 1
ATOM 2533 C C . GLU A 1 305 ? -5.520 -22.107 0.090 1.00 63.50 305 GLU A C 1
ATOM 2535 O O . GLU A 1 305 ? -6.422 -22.714 -0.477 1.00 63.50 305 GLU A O 1
ATOM 2540 N N . ARG A 1 306 ? -5.406 -20.777 -0.004 1.00 60.81 306 ARG A N 1
ATOM 2541 C CA . ARG A 1 306 ? -6.334 -19.957 -0.801 1.00 60.81 306 ARG A CA 1
ATOM 2542 C C . ARG A 1 306 ? -6.313 -20.318 -2.284 1.00 60.81 306 ARG A C 1
ATOM 2544 O O . ARG A 1 306 ? -7.367 -20.342 -2.908 1.00 60.81 306 ARG A O 1
ATOM 2551 N N . ASP A 1 307 ? -5.142 -20.589 -2.857 1.00 60.66 307 ASP A N 1
ATOM 2552 C CA . ASP A 1 307 ? -5.009 -21.036 -4.249 1.00 60.66 307 ASP A CA 1
ATOM 2553 C C . ASP A 1 307 ? -5.625 -22.420 -4.471 1.00 60.66 307 ASP A C 1
ATOM 2555 O O . ASP A 1 307 ? -6.284 -22.638 -5.485 1.00 60.66 307 ASP A O 1
ATOM 2559 N N . LEU A 1 308 ? -5.426 -23.346 -3.530 1.00 71.94 308 LEU A N 1
ATOM 2560 C CA . LEU A 1 308 ? -6.041 -24.673 -3.550 1.00 71.94 308 LEU A CA 1
ATOM 2561 C C . LEU A 1 308 ? -7.561 -24.569 -3.478 1.00 71.94 308 LEU A C 1
ATOM 2563 O O . LEU A 1 308 ? -8.226 -25.164 -4.315 1.00 71.94 308 LEU A O 1
ATOM 2567 N N . LEU A 1 309 ? -8.092 -23.767 -2.553 1.00 63.62 309 LEU A N 1
ATOM 2568 C CA . LEU A 1 309 ? -9.526 -23.501 -2.441 1.00 63.62 309 LEU A CA 1
ATOM 2569 C C . LEU A 1 309 ? -10.074 -22.864 -3.718 1.00 63.62 309 LEU A C 1
ATOM 2571 O O . LEU A 1 309 ? -11.080 -23.323 -4.230 1.00 63.62 309 LEU A O 1
ATOM 2575 N N . ARG A 1 310 ? -9.378 -21.879 -4.303 1.00 60.38 310 ARG A N 1
ATOM 2576 C CA . ARG A 1 310 ? -9.778 -21.284 -5.589 1.00 60.38 310 ARG A CA 1
ATOM 2577 C C . ARG A 1 310 ? -9.797 -22.295 -6.726 1.00 60.38 310 ARG A C 1
ATOM 2579 O O . ARG A 1 310 ? -10.716 -22.264 -7.529 1.00 60.38 310 ARG A O 1
ATOM 2586 N N . LYS A 1 311 ? -8.797 -23.173 -6.812 1.00 64.19 311 LYS A N 1
ATOM 2587 C CA . LYS A 1 311 ? -8.753 -24.227 -7.833 1.00 64.19 311 LYS A CA 1
ATOM 2588 C C . LYS A 1 311 ? -9.828 -25.277 -7.608 1.00 64.19 311 LYS A C 1
ATOM 2590 O O . LYS A 1 311 ? -10.429 -25.712 -8.575 1.00 64.19 311 LYS A O 1
ATOM 2595 N N . GLN A 1 312 ? -10.082 -25.658 -6.359 1.00 65.88 312 GLN A N 1
ATOM 2596 C CA . GLN A 1 312 ? -11.180 -26.551 -5.997 1.00 65.88 312 GLN A CA 1
ATOM 2597 C C . GLN A 1 312 ? -12.522 -25.918 -6.360 1.00 65.88 312 GLN A C 1
ATOM 2599 O O . GLN A 1 312 ? -13.309 -26.563 -7.040 1.00 65.88 312 GLN A O 1
ATOM 2604 N N . ASP A 1 313 ? -12.729 -24.644 -6.021 1.00 54.66 313 ASP A N 1
ATOM 2605 C CA . ASP A 1 313 ? -13.900 -23.864 -6.413 1.00 54.66 313 ASP A CA 1
ATOM 2606 C C . ASP A 1 313 ? -14.017 -23.790 -7.941 1.00 54.66 313 ASP A C 1
ATOM 2608 O O . ASP A 1 313 ? -15.096 -24.011 -8.471 1.00 54.66 313 ASP A O 1
ATOM 2612 N N . GLU A 1 314 ? -12.930 -23.514 -8.674 1.00 50.44 314 GLU A N 1
ATOM 2613 C CA . GLU A 1 314 ? -12.898 -23.459 -10.143 1.00 50.44 314 GLU A CA 1
ATOM 2614 C C . GLU A 1 314 ? -13.172 -24.822 -10.790 1.00 50.44 314 GLU A C 1
ATOM 2616 O O . GLU A 1 314 ? -13.907 -24.885 -11.771 1.00 50.44 314 GLU A O 1
ATOM 2621 N N . GLU A 1 315 ? -12.617 -25.910 -10.259 1.00 55.25 315 GLU A N 1
ATOM 2622 C CA . GLU A 1 315 ? -12.840 -27.284 -10.719 1.00 55.25 315 GLU A CA 1
ATOM 2623 C C . GLU A 1 315 ? -14.262 -27.760 -10.409 1.00 55.25 315 GLU A C 1
ATOM 2625 O O . GLU A 1 315 ? -14.882 -28.430 -11.236 1.00 55.25 315 GLU A O 1
ATOM 2630 N N . GLU A 1 316 ? -14.807 -27.392 -9.249 1.00 53.69 316 GLU A N 1
ATOM 2631 C CA . GLU A 1 316 ? -16.196 -27.638 -8.871 1.00 53.69 316 GLU A CA 1
ATOM 2632 C C . GLU A 1 316 ? -17.141 -26.812 -9.759 1.00 53.69 316 GLU A C 1
ATOM 2634 O O . GLU A 1 316 ? -18.117 -27.345 -10.286 1.00 53.69 316 GLU A O 1
ATOM 2639 N N . TRP A 1 317 ? -16.788 -25.559 -10.069 1.00 41.56 317 TRP A N 1
ATOM 2640 C CA . TRP A 1 317 ? -17.486 -24.721 -11.050 1.00 41.56 317 TRP A CA 1
ATOM 2641 C C . TRP A 1 317 ? -17.437 -25.332 -12.458 1.00 41.56 317 TRP A C 1
ATOM 2643 O O . TRP A 1 317 ? -18.457 -25.429 -13.133 1.00 41.56 317 TRP A O 1
ATOM 2653 N N . GLN A 1 318 ? -16.275 -25.798 -12.914 1.00 42.91 318 GLN A N 1
ATOM 2654 C CA . GLN A 1 318 ? -16.100 -26.451 -14.218 1.00 42.91 318 GLN A CA 1
ATOM 2655 C C . GLN A 1 318 ? -16.862 -27.784 -14.300 1.00 42.91 318 GLN A C 1
ATOM 2657 O O . GLN A 1 318 ? -17.441 -28.090 -15.340 1.00 42.91 318 GLN A O 1
ATOM 2662 N N . LYS A 1 319 ? -16.932 -28.552 -13.203 1.00 50.72 319 LYS A N 1
ATOM 2663 C CA . LYS A 1 319 ? -17.749 -29.774 -13.097 1.00 50.72 319 LYS A CA 1
ATOM 2664 C C . LYS A 1 319 ? -19.249 -29.493 -13.117 1.00 50.72 319 LYS A C 1
ATOM 2666 O O . LYS A 1 319 ? -19.994 -30.282 -13.691 1.00 50.72 319 LYS A O 1
ATOM 2671 N N . ILE A 1 320 ? -19.694 -28.399 -12.499 1.00 48.19 320 ILE A N 1
ATOM 2672 C CA . ILE A 1 320 ? -21.108 -27.999 -12.476 1.00 48.19 320 ILE A CA 1
ATOM 2673 C C . ILE A 1 320 ? -21.542 -27.390 -13.826 1.00 48.19 320 ILE A C 1
ATOM 2675 O O . ILE A 1 320 ? -22.704 -27.528 -14.205 1.00 48.19 320 ILE A O 1
ATOM 2679 N N . PHE A 1 321 ? -20.630 -26.752 -14.573 1.00 46.56 321 PHE A N 1
ATOM 2680 C CA . PHE A 1 321 ? -20.948 -25.930 -15.754 1.00 46.56 321 PHE A CA 1
ATOM 2681 C C . PHE A 1 321 ? -20.224 -26.337 -17.062 1.00 46.56 321 PHE A C 1
ATOM 2683 O O . PHE A 1 321 ? -19.943 -25.471 -17.895 1.00 46.56 321 PHE A O 1
ATOM 2690 N N . GLY A 1 322 ? -19.918 -27.626 -17.261 1.00 36.75 322 GLY A N 1
ATOM 2691 C CA . GLY A 1 322 ? -19.249 -28.153 -18.465 1.00 36.75 322 GLY A CA 1
ATOM 2692 C C . GLY A 1 322 ? -19.888 -27.741 -19.809 1.00 36.75 322 GLY A C 1
ATOM 2693 O O . GLY A 1 322 ? -21.103 -27.609 -19.902 1.00 36.75 322 GLY A O 1
ATOM 2694 N N . GLU A 1 323 ? -19.028 -27.535 -20.823 1.00 40.00 323 GLU A N 1
ATOM 2695 C CA . GLU A 1 323 ? -19.284 -26.973 -22.170 1.00 40.00 323 GLU A CA 1
ATOM 2696 C C . GLU A 1 323 ? -20.201 -25.734 -22.188 1.00 40.00 323 GLU A C 1
ATOM 2698 O O . GLU A 1 323 ? -21.423 -25.822 -22.288 1.00 40.00 323 GLU A O 1
ATOM 2703 N N . LYS A 1 324 ? -19.591 -24.538 -22.152 1.00 47.81 324 LYS A N 1
ATOM 2704 C CA . LYS A 1 324 ? -20.296 -23.258 -22.316 1.00 47.81 324 LYS A CA 1
ATOM 2705 C C . LYS A 1 324 ? -21.126 -23.260 -23.606 1.00 47.81 324 LYS A C 1
ATOM 2707 O O . LYS A 1 324 ? -20.604 -23.031 -24.696 1.00 47.81 324 LYS A O 1
ATOM 2712 N N . GLU A 1 325 ? -22.442 -23.389 -23.475 1.00 52.59 325 GLU A N 1
ATOM 2713 C CA . GLU A 1 325 ? -23.349 -22.772 -24.434 1.00 52.59 325 GLU A CA 1
ATOM 2714 C C . GLU A 1 325 ? -23.157 -21.249 -24.333 1.00 52.59 325 GLU A C 1
ATOM 2716 O O . GLU A 1 325 ? -23.716 -20.596 -23.452 1.00 52.59 325 GLU A O 1
ATOM 2721 N N . GLU A 1 326 ? -22.321 -20.670 -25.200 1.00 59.66 326 GLU A N 1
ATOM 2722 C CA . GLU A 1 326 ? -22.112 -19.220 -25.246 1.00 59.66 326 GLU A CA 1
ATOM 2723 C C . GLU A 1 326 ? -23.435 -18.518 -25.596 1.00 59.66 326 GLU A C 1
ATOM 2725 O O . GLU A 1 326 ? -23.942 -18.590 -26.719 1.00 59.66 326 GLU A O 1
ATOM 2730 N N . ASN A 1 327 ? -24.024 -17.858 -24.601 1.00 69.31 327 ASN A N 1
ATOM 2731 C CA . ASN A 1 327 ? -25.228 -17.056 -24.752 1.00 69.31 327 ASN A CA 1
ATOM 2732 C C . ASN A 1 327 ? -24.804 -15.604 -24.996 1.00 69.31 327 ASN A C 1
ATOM 2734 O O . ASN A 1 327 ? -24.338 -14.965 -24.055 1.00 69.31 327 ASN A O 1
ATOM 2738 N N . PRO A 1 328 ? -24.966 -15.050 -26.210 1.00 76.38 328 PRO A N 1
ATOM 2739 C CA . PRO A 1 328 ? -24.516 -13.694 -26.491 1.00 76.38 328 PRO A CA 1
ATOM 2740 C C . PRO A 1 328 ? -25.273 -12.695 -25.610 1.00 76.38 328 PRO A C 1
ATOM 2742 O O . PRO A 1 328 ? -26.504 -12.690 -25.599 1.00 76.38 328 PRO A O 1
ATOM 2745 N N . TYR A 1 329 ? -24.560 -11.816 -24.905 1.00 81.00 329 TYR A N 1
ATOM 2746 C CA . TYR A 1 329 ? -25.150 -10.731 -24.114 1.00 81.00 329 TYR A CA 1
ATOM 2747 C C . TYR A 1 329 ? -24.470 -9.384 -24.367 1.00 81.00 329 TYR A C 1
ATOM 2749 O O . TYR A 1 329 ? -23.360 -9.309 -24.891 1.00 81.00 329 TYR A O 1
ATOM 2757 N N . ALA A 1 330 ? -25.147 -8.299 -23.995 1.00 80.56 330 ALA A N 1
ATOM 2758 C CA . ALA A 1 330 ? -24.628 -6.944 -24.078 1.00 80.56 330 ALA A CA 1
ATOM 2759 C C . ALA A 1 330 ? -24.945 -6.131 -22.819 1.00 80.56 330 ALA A C 1
ATOM 2761 O O . ALA A 1 330 ? -25.947 -6.358 -22.140 1.00 80.56 330 ALA A O 1
ATOM 2762 N N . ILE A 1 331 ? -24.079 -5.160 -22.536 1.00 79.88 331 ILE A N 1
ATOM 2763 C CA . ILE A 1 331 ? -24.141 -4.268 -21.378 1.00 79.88 331 ILE A CA 1
ATOM 2764 C C . ILE A 1 331 ? -24.224 -2.834 -21.875 1.00 79.88 331 ILE A C 1
ATOM 2766 O O . ILE A 1 331 ? -23.434 -2.404 -22.722 1.00 79.88 331 ILE A O 1
ATOM 2770 N N . SER A 1 332 ? -25.182 -2.095 -21.332 1.00 79.12 332 SER A N 1
ATOM 2771 C CA . SER A 1 332 ? -25.461 -0.706 -21.673 1.00 79.12 332 SER A CA 1
ATOM 2772 C C . SER A 1 332 ? -24.852 0.287 -20.679 1.00 79.12 332 SER A C 1
ATOM 2774 O O . SER A 1 332 ? -24.423 -0.073 -19.582 1.00 79.12 332 SER A O 1
ATOM 2776 N N . VAL A 1 333 ? -24.862 1.573 -21.043 1.00 77.94 333 VAL A N 1
ATOM 2777 C CA . VAL A 1 333 ? -24.534 2.682 -20.129 1.00 77.94 333 VAL A CA 1
ATOM 2778 C C . VAL A 1 333 ? -25.443 2.678 -18.900 1.00 77.94 333 VAL A C 1
ATOM 2780 O O . VAL A 1 333 ? -24.960 2.887 -17.786 1.00 77.94 333 VAL A O 1
ATOM 2783 N N . THR A 1 334 ? -26.736 2.408 -19.078 1.00 83.12 334 THR A N 1
ATOM 2784 C CA . THR A 1 334 ? -27.704 2.335 -17.975 1.00 83.12 334 THR A CA 1
ATOM 2785 C C . THR A 1 334 ? -27.327 1.269 -16.948 1.00 83.12 334 THR A C 1
ATOM 2787 O O . THR A 1 334 ? -27.380 1.541 -15.750 1.00 83.12 334 THR A O 1
ATOM 2790 N N . ASP A 1 335 ? -26.864 0.099 -17.391 1.00 85.06 335 ASP A N 1
ATOM 2791 C CA . ASP A 1 335 ? -26.469 -0.994 -16.492 1.00 85.06 335 ASP A CA 1
ATOM 2792 C C . ASP A 1 335 ? -25.305 -0.596 -15.573 1.00 85.06 335 ASP A C 1
ATOM 2794 O O . ASP A 1 335 ? -25.311 -0.901 -14.377 1.00 85.06 335 ASP A O 1
ATOM 2798 N N . ILE A 1 336 ? -24.330 0.136 -16.123 1.00 84.88 336 ILE A N 1
ATOM 2799 C CA . ILE A 1 336 ? -23.178 0.654 -15.377 1.00 84.88 336 ILE A CA 1
ATOM 2800 C C . ILE A 1 336 ? -23.597 1.781 -14.427 1.00 84.88 336 ILE A C 1
ATOM 2802 O O . ILE A 1 336 ? -23.194 1.779 -13.263 1.00 84.88 336 ILE A O 1
ATOM 2806 N N . ARG A 1 337 ? -24.443 2.720 -14.876 1.00 85.25 337 ARG A N 1
ATOM 2807 C CA . ARG A 1 337 ? -24.971 3.798 -14.017 1.00 85.25 337 ARG A CA 1
ATOM 2808 C C . ARG A 1 337 ? -25.716 3.246 -12.809 1.00 85.25 337 ARG A C 1
ATOM 2810 O O . ARG A 1 337 ? -25.492 3.706 -11.695 1.00 85.25 337 ARG A O 1
ATOM 2817 N N . GLU A 1 338 ? -26.562 2.242 -13.014 1.00 89.69 338 GLU A N 1
ATOM 2818 C CA . GLU A 1 338 ? -27.281 1.580 -11.926 1.00 89.69 338 GLU A CA 1
ATOM 2819 C C . GLU A 1 338 ? -26.334 0.922 -10.931 1.00 89.69 338 GLU A C 1
ATOM 2821 O O . GLU A 1 338 ? -26.524 1.054 -9.722 1.00 89.69 338 GLU A O 1
ATOM 2826 N N . LYS A 1 339 ? -25.295 0.234 -11.417 1.00 90.81 339 LYS A N 1
ATOM 2827 C CA . LYS A 1 339 ? -24.318 -0.392 -10.527 1.00 90.81 339 LYS A CA 1
ATOM 2828 C C . LYS A 1 339 ? -23.543 0.651 -9.722 1.00 90.81 339 LYS A C 1
ATOM 2830 O O . LYS A 1 339 ? -23.362 0.476 -8.517 1.00 90.81 339 LYS A O 1
ATOM 2835 N N . LEU A 1 340 ? -23.125 1.747 -10.354 1.00 89.00 340 LEU A N 1
ATOM 2836 C CA . LEU A 1 340 ? -22.480 2.870 -9.670 1.00 89.00 340 LEU A CA 1
ATOM 2837 C C . LEU A 1 340 ? -23.402 3.495 -8.615 1.00 89.00 340 LEU A C 1
ATOM 2839 O O . LEU A 1 340 ? -22.951 3.771 -7.505 1.00 89.00 340 LEU A O 1
ATOM 2843 N N . GLN A 1 341 ? -24.691 3.656 -8.924 1.00 92.69 341 GLN A N 1
ATOM 2844 C CA . GLN A 1 341 ? -25.691 4.174 -7.989 1.00 92.69 341 GLN A CA 1
ATOM 2845 C C . GLN A 1 341 ? -25.847 3.252 -6.769 1.00 92.69 341 GLN A C 1
ATOM 2847 O O . GLN A 1 341 ? -25.771 3.716 -5.633 1.00 92.69 341 GLN A O 1
ATOM 2852 N N . GLN A 1 342 ? -25.955 1.937 -6.986 1.00 92.56 342 GLN A N 1
ATOM 2853 C CA . GLN A 1 342 ? -25.999 0.946 -5.903 1.00 92.56 342 GLN A CA 1
ATOM 2854 C C . GLN A 1 342 ? -24.738 0.989 -5.024 1.00 92.56 342 GLN A C 1
ATOM 2856 O O . GLN A 1 342 ? -24.828 0.920 -3.793 1.00 92.56 342 GLN A O 1
ATOM 2861 N N . LYS A 1 343 ? -23.550 1.130 -5.633 1.00 92.12 343 LYS A N 1
ATOM 2862 C CA . LYS A 1 343 ? -22.288 1.292 -4.892 1.00 92.12 343 LYS A CA 1
ATOM 2863 C C . LYS A 1 343 ? -22.288 2.589 -4.070 1.00 92.12 343 LYS A C 1
ATOM 2865 O O . LYS A 1 343 ? -21.924 2.554 -2.896 1.00 92.12 343 LYS A O 1
ATOM 2870 N N . ALA A 1 344 ? -22.759 3.704 -4.632 1.00 91.38 344 ALA A N 1
ATOM 2871 C CA . ALA A 1 344 ? -22.865 4.984 -3.928 1.00 91.38 344 ALA A CA 1
ATOM 2872 C C . ALA A 1 344 ? -23.814 4.914 -2.717 1.00 91.38 344 ALA A C 1
ATOM 2874 O O . ALA A 1 344 ? -23.485 5.406 -1.637 1.00 91.38 344 ALA A O 1
ATOM 2875 N N . GLU A 1 345 ? -24.972 4.271 -2.866 1.00 94.50 345 GLU A N 1
ATOM 2876 C CA . GLU A 1 345 ? -25.943 4.072 -1.782 1.00 94.50 345 GLU A CA 1
ATOM 2877 C C . GLU A 1 345 ? -25.390 3.179 -0.668 1.00 94.50 345 GLU A C 1
ATOM 2879 O O . GLU A 1 345 ? -25.556 3.481 0.518 1.00 94.50 345 GLU A O 1
ATOM 2884 N N . THR A 1 346 ? -24.675 2.118 -1.043 1.00 94.00 346 THR A N 1
ATOM 2885 C CA . THR A 1 346 ? -24.009 1.216 -0.096 1.00 94.00 346 THR A CA 1
ATOM 2886 C C . THR A 1 346 ? -22.968 1.962 0.738 1.00 94.00 346 THR A C 1
ATOM 2888 O O . THR A 1 346 ? -22.966 1.853 1.966 1.00 94.00 346 THR A O 1
ATOM 2891 N N . GLU A 1 347 ? -22.117 2.772 0.103 1.00 89.94 347 GLU A N 1
ATOM 2892 C CA . GLU A 1 347 ? -21.127 3.588 0.816 1.00 89.94 347 GLU A CA 1
ATOM 2893 C C . GLU A 1 347 ? -21.778 4.671 1.685 1.00 89.94 347 GLU A C 1
ATOM 2895 O O . GLU A 1 347 ? -21.340 4.904 2.811 1.00 89.94 347 GLU A O 1
ATOM 2900 N N . ASN A 1 348 ? -22.884 5.275 1.242 1.00 91.88 348 ASN A N 1
ATOM 2901 C CA . ASN A 1 348 ? -23.644 6.215 2.066 1.00 91.88 348 ASN A CA 1
ATOM 2902 C C . ASN A 1 348 ? -24.198 5.553 3.340 1.00 91.88 348 ASN A C 1
ATOM 2904 O O . ASN A 1 348 ? -24.121 6.129 4.428 1.00 91.88 348 ASN A O 1
ATOM 2908 N N . LYS A 1 349 ? -24.727 4.326 3.231 1.00 94.88 349 LYS A N 1
ATOM 2909 C CA . LYS A 1 349 ? -25.218 3.558 4.384 1.00 94.88 349 LYS A CA 1
ATOM 2910 C C . LYS A 1 349 ? -24.095 3.296 5.392 1.00 94.88 349 LYS A C 1
ATOM 2912 O O . LYS A 1 349 ? -24.277 3.580 6.576 1.00 94.88 349 LYS A O 1
ATOM 2917 N N . LYS A 1 350 ? -22.922 2.852 4.920 1.00 91.12 350 LYS A N 1
ATOM 2918 C CA . LYS A 1 350 ? -21.719 2.684 5.756 1.00 91.12 350 LYS A CA 1
ATOM 2919 C C . LYS A 1 350 ? -21.303 3.999 6.420 1.00 91.12 350 LYS A C 1
ATOM 2921 O O . LYS A 1 350 ? -21.040 4.034 7.617 1.00 91.12 350 LYS A O 1
ATOM 2926 N N . ALA A 1 351 ? -21.293 5.105 5.673 1.00 83.75 351 ALA A N 1
ATOM 2927 C CA . ALA A 1 351 ? -20.941 6.419 6.205 1.00 83.75 351 ALA A CA 1
ATOM 2928 C C . ALA A 1 351 ? -21.876 6.838 7.356 1.00 83.75 351 ALA A C 1
ATOM 2930 O O . ALA A 1 351 ? -21.411 7.302 8.400 1.00 83.75 351 ALA A O 1
ATOM 2931 N N . LEU A 1 352 ? -23.190 6.652 7.199 1.00 90.75 352 LEU A N 1
ATOM 2932 C CA . LEU A 1 352 ? -24.165 6.940 8.254 1.00 90.75 352 LEU A CA 1
ATOM 2933 C C . LEU A 1 352 ? -23.953 6.060 9.492 1.00 90.75 352 LEU A C 1
ATOM 2935 O O . LEU A 1 352 ? -24.015 6.572 10.613 1.00 90.75 352 LEU A O 1
ATOM 2939 N N . GLU A 1 353 ? -23.652 4.778 9.297 1.00 93.19 353 GLU A N 1
ATOM 2940 C CA . GLU A 1 353 ? -23.352 3.837 10.375 1.00 93.19 353 GLU A CA 1
ATOM 2941 C C . GLU A 1 353 ? -22.102 4.252 11.165 1.00 93.19 353 GLU A C 1
ATOM 2943 O O . GLU A 1 353 ? -22.184 4.462 12.379 1.00 93.19 353 GLU A O 1
ATOM 2948 N N . TYR A 1 354 ? -20.972 4.470 10.486 1.00 85.75 354 TYR A N 1
ATOM 2949 C CA . TYR A 1 354 ? -19.717 4.883 11.124 1.00 85.75 354 TYR A CA 1
ATOM 2950 C C . TYR A 1 354 ? -19.841 6.235 11.827 1.00 85.75 354 TYR A C 1
ATOM 2952 O O . TYR A 1 354 ? -19.330 6.418 12.932 1.00 85.75 354 TYR A O 1
ATOM 2960 N N . LYS A 1 355 ? -20.589 7.180 11.245 1.00 87.75 355 LYS A N 1
ATOM 2961 C CA . LYS A 1 355 ? -20.904 8.459 11.895 1.00 87.75 355 LYS A CA 1
ATOM 2962 C C . LYS A 1 355 ? -21.742 8.265 13.159 1.00 87.75 355 LYS A C 1
ATOM 2964 O O . LYS A 1 355 ? -21.551 8.994 14.134 1.00 87.75 355 LYS A O 1
ATOM 2969 N N . GLY A 1 356 ? -22.673 7.312 13.148 1.00 87.88 356 GLY A N 1
ATOM 2970 C CA . GLY A 1 356 ? -23.450 6.914 14.318 1.00 87.88 356 GLY A CA 1
ATOM 2971 C C . GLY A 1 356 ? -22.567 6.328 15.420 1.00 87.88 356 GLY A C 1
ATOM 2972 O O . GLY A 1 356 ? -22.649 6.777 16.560 1.00 87.88 356 GLY A O 1
ATOM 2973 N N . GLN A 1 357 ? -21.682 5.389 15.076 1.00 86.12 357 GLN A N 1
ATOM 2974 C CA . GLN A 1 357 ? -20.725 4.774 16.006 1.00 86.12 357 GLN A CA 1
ATOM 2975 C C . GLN A 1 357 ? -19.767 5.813 16.605 1.00 86.12 357 GLN A C 1
ATOM 2977 O O . GLN A 1 357 ? -19.640 5.891 17.824 1.00 86.12 357 GLN A O 1
ATOM 2982 N N . TYR A 1 358 ? -19.192 6.686 15.770 1.00 83.06 358 TYR A N 1
ATOM 2983 C CA . TYR A 1 358 ? -18.385 7.827 16.212 1.00 83.06 358 TYR A CA 1
ATOM 2984 C C . TYR A 1 358 ? -19.129 8.675 17.250 1.00 83.06 358 TYR A C 1
ATOM 2986 O O . TYR A 1 358 ? -18.595 8.956 18.319 1.00 83.06 358 TYR A O 1
ATOM 2994 N N . ARG A 1 359 ? -20.384 9.051 16.964 1.00 83.12 359 ARG A N 1
ATOM 2995 C CA . ARG A 1 359 ? -21.196 9.865 17.880 1.00 83.12 359 ARG A CA 1
ATOM 2996 C C . ARG A 1 359 ? -21.453 9.170 19.213 1.00 83.12 359 ARG A C 1
ATOM 2998 O O . ARG A 1 359 ? -21.375 9.846 20.231 1.00 83.12 359 ARG A O 1
ATOM 3005 N N . LYS A 1 360 ? -21.744 7.865 19.211 1.00 87.50 360 LYS A N 1
ATOM 3006 C CA . LYS A 1 360 ? -21.982 7.091 20.440 1.00 87.50 360 LYS A CA 1
ATOM 3007 C C . LYS A 1 360 ? -20.748 7.093 21.340 1.00 87.50 360 LYS A C 1
ATOM 3009 O O . LYS A 1 360 ? -20.831 7.557 22.469 1.00 87.50 360 LYS A O 1
ATOM 3014 N N . VAL A 1 361 ? -19.593 6.693 20.806 1.00 80.06 361 VAL A N 1
ATOM 3015 C CA . VAL A 1 361 ? -18.335 6.660 21.573 1.00 80.06 361 VAL A CA 1
ATOM 3016 C C . VAL A 1 361 ? -17.964 8.058 22.074 1.00 80.06 361 VAL A C 1
ATOM 3018 O O . VAL A 1 361 ? -17.571 8.236 23.223 1.00 80.06 361 VAL A O 1
ATOM 3021 N N . TYR A 1 362 ? -18.156 9.082 21.239 1.00 75.00 362 TYR A N 1
ATOM 3022 C CA . TYR A 1 362 ? -17.861 10.463 21.610 1.00 75.00 362 TYR A CA 1
ATOM 3023 C C . TYR A 1 362 ? -18.773 11.001 22.729 1.00 75.00 362 TYR A C 1
ATOM 3025 O O . TYR A 1 362 ? -18.333 11.831 23.520 1.00 75.00 362 TYR A O 1
ATOM 3033 N N . GLN A 1 363 ? -20.027 10.539 22.823 1.00 80.56 363 GLN A N 1
ATOM 3034 C CA . GLN A 1 363 ? -20.959 10.907 23.900 1.00 80.56 363 GLN A CA 1
ATOM 3035 C C . GLN A 1 363 ? -20.589 10.290 25.255 1.00 80.56 363 GLN A C 1
ATOM 3037 O O . GLN A 1 363 ? -20.942 10.851 26.289 1.00 80.56 363 GLN A O 1
ATOM 3042 N N . GLU A 1 364 ? -19.876 9.164 25.261 1.00 80.06 364 GLU A N 1
ATOM 3043 C CA . GLU A 1 364 ? -19.432 8.495 26.489 1.00 80.06 364 GLU A CA 1
ATOM 3044 C C . GLU A 1 364 ? -18.207 9.152 27.133 1.00 80.06 364 GLU A C 1
ATOM 3046 O O . GLU A 1 364 ? -17.873 8.860 28.283 1.00 80.06 364 GLU A O 1
ATOM 3051 N N . ILE A 1 365 ? -17.510 10.023 26.403 1.00 78.12 365 ILE A N 1
ATOM 3052 C CA . ILE A 1 365 ? -16.359 10.758 26.917 1.00 78.12 365 ILE A CA 1
ATOM 3053 C C . ILE A 1 365 ? -16.855 12.087 27.496 1.00 78.12 365 ILE A C 1
ATOM 3055 O O . ILE A 1 365 ? -17.702 12.761 26.911 1.00 78.12 365 ILE A O 1
ATOM 3059 N N . ASN A 1 366 ? -16.293 12.512 28.633 1.00 76.81 366 ASN A N 1
ATOM 3060 C CA . ASN A 1 366 ? -16.625 13.801 29.240 1.00 76.81 366 ASN A CA 1
ATOM 3061 C C . ASN A 1 366 ? -16.433 14.960 28.221 1.00 76.81 366 ASN A C 1
ATOM 3063 O O . ASN A 1 366 ? -15.296 15.226 27.812 1.00 76.81 366 ASN A O 1
ATOM 3067 N N . PRO A 1 367 ? -17.498 15.696 27.834 1.00 74.06 367 PRO A N 1
ATOM 3068 C CA . PRO A 1 367 ? -17.416 16.704 26.771 1.00 74.06 367 PRO A CA 1
ATOM 3069 C C . PRO A 1 367 ? -16.432 17.842 27.071 1.00 74.06 367 PRO A C 1
ATOM 3071 O O . PRO A 1 367 ? -15.766 18.357 26.169 1.00 74.06 367 PRO A O 1
ATOM 3074 N N . THR A 1 368 ? -16.307 18.221 28.345 1.00 77.00 368 THR A N 1
ATOM 3075 C CA . THR A 1 368 ? -15.374 19.261 28.800 1.00 77.00 368 THR A CA 1
ATOM 3076 C C . THR A 1 368 ? -13.927 18.790 28.679 1.00 77.00 368 THR A C 1
ATOM 3078 O O . THR A 1 368 ? -13.068 19.563 28.257 1.00 77.00 368 THR A O 1
ATOM 3081 N N . PHE A 1 369 ? -13.658 17.515 28.979 1.00 80.69 369 PHE A N 1
ATOM 3082 C CA . PHE A 1 369 ? -12.331 16.915 28.829 1.00 80.69 369 PHE A CA 1
ATOM 3083 C C . PHE A 1 369 ? -11.874 16.926 27.364 1.00 80.69 369 PHE A C 1
ATOM 3085 O O . PHE A 1 369 ? -10.752 17.337 27.064 1.00 80.69 369 PHE A O 1
ATOM 3092 N N . ILE A 1 370 ? -12.760 16.558 26.431 1.00 75.44 370 ILE A N 1
ATOM 3093 C CA . ILE A 1 370 ? -12.441 16.576 24.995 1.00 75.44 370 ILE A CA 1
ATOM 3094 C C . ILE A 1 370 ? -12.205 18.003 24.500 1.00 75.44 370 ILE A C 1
ATOM 3096 O O . ILE A 1 370 ? -11.242 18.257 23.775 1.00 75.44 370 ILE A O 1
ATOM 3100 N N . LYS A 1 371 ? -13.061 18.949 24.905 1.00 79.31 371 LYS A N 1
ATOM 3101 C CA . LYS A 1 371 ? -12.916 20.360 24.532 1.00 79.31 371 LYS A CA 1
ATOM 3102 C C . LYS A 1 371 ? -11.554 20.910 24.961 1.00 79.31 371 LYS A C 1
ATOM 3104 O O . LYS A 1 371 ? -10.865 21.506 24.136 1.00 79.31 371 LYS A O 1
ATOM 3109 N N . LEU A 1 372 ? -11.140 20.644 26.202 1.00 83.44 372 LEU A N 1
ATOM 3110 C CA . LEU A 1 372 ? -9.819 21.029 26.702 1.00 83.44 372 LEU A CA 1
ATOM 3111 C C . LEU A 1 372 ? -8.698 20.366 25.896 1.00 83.44 372 LEU A C 1
ATOM 3113 O O . LEU A 1 372 ? -7.764 21.051 25.489 1.00 83.44 372 LEU A O 1
ATOM 3117 N N . ARG A 1 373 ? -8.807 19.068 25.585 1.00 81.44 373 ARG A N 1
ATOM 3118 C CA . ARG A 1 373 ? -7.815 18.353 24.761 1.00 81.44 373 ARG A CA 1
ATOM 3119 C C . ARG A 1 373 ? -7.648 18.990 23.377 1.00 81.44 373 ARG A C 1
ATOM 3121 O O . ARG A 1 373 ? -6.521 19.218 22.938 1.00 81.44 373 ARG A O 1
ATOM 3128 N N . LEU A 1 374 ? -8.751 19.339 22.714 1.00 78.38 374 LEU A N 1
ATOM 3129 C CA . LEU A 1 374 ? -8.737 20.022 21.416 1.00 78.38 374 LEU A CA 1
ATOM 3130 C C . LEU A 1 374 ? -8.147 21.436 21.503 1.00 78.38 374 LEU A C 1
ATOM 3132 O O . LEU A 1 374 ? -7.390 21.844 20.623 1.00 78.38 374 LEU A O 1
ATOM 3136 N N . GLU A 1 375 ? -8.489 22.196 22.542 1.00 84.12 375 GLU A N 1
ATOM 3137 C CA . GLU A 1 375 ? -7.930 23.531 22.777 1.00 84.12 375 GLU A CA 1
ATOM 3138 C C . GLU A 1 375 ? -6.419 23.472 23.023 1.00 84.12 375 GLU A C 1
ATOM 3140 O O . GLU A 1 375 ? -5.674 24.237 22.414 1.00 84.12 375 GLU A O 1
ATOM 3145 N N . MET A 1 376 ? -5.946 22.518 23.827 1.00 88.31 376 MET A N 1
ATOM 3146 C CA . MET A 1 376 ? -4.518 22.312 24.070 1.00 88.31 376 MET A CA 1
ATOM 3147 C C . MET A 1 376 ? -3.761 21.919 22.799 1.00 88.31 376 MET A C 1
ATOM 3149 O O . MET A 1 376 ? -2.702 22.482 22.543 1.00 88.31 376 MET A O 1
ATOM 3153 N N . ALA A 1 377 ? -4.311 21.036 21.960 1.00 80.06 377 ALA A N 1
ATOM 3154 C CA . ALA A 1 377 ? -3.691 20.682 20.679 1.00 80.06 377 ALA A CA 1
ATOM 3155 C C . ALA A 1 377 ? -3.568 21.901 19.740 1.00 80.06 377 ALA A C 1
ATOM 3157 O O . ALA A 1 377 ? -2.543 22.102 19.083 1.00 80.06 377 ALA A O 1
ATOM 3158 N N . LYS A 1 378 ? -4.593 22.768 19.706 1.00 86.00 378 LYS A N 1
ATOM 3159 C CA . LYS A 1 378 ? -4.547 24.039 18.961 1.00 86.00 378 LYS A CA 1
ATOM 3160 C C . LYS A 1 378 ? -3.482 24.983 19.520 1.00 86.00 378 LYS A C 1
ATOM 3162 O O . LYS A 1 378 ? -2.762 25.600 18.737 1.00 86.00 378 LYS A O 1
ATOM 3167 N N . LEU A 1 379 ? -3.381 25.097 20.845 1.00 90.06 379 LEU A N 1
ATOM 3168 C CA . LEU A 1 379 ? -2.371 25.919 21.514 1.00 90.06 379 LEU A CA 1
ATOM 3169 C C . LEU A 1 379 ? -0.957 25.408 21.225 1.00 90.06 379 LEU A C 1
ATOM 3171 O O . LEU A 1 379 ? -0.119 26.196 20.808 1.00 90.06 379 LEU A O 1
ATOM 3175 N N . GLN A 1 380 ? -0.713 24.099 21.322 1.00 89.44 380 GLN A N 1
ATOM 3176 C CA . GLN A 1 380 ? 0.572 23.478 20.977 1.00 89.44 380 GLN A CA 1
ATOM 3177 C C . GLN A 1 380 ? 0.987 23.776 19.531 1.00 89.44 380 GLN A C 1
ATOM 3179 O O . GLN A 1 380 ? 2.134 24.141 19.278 1.00 89.44 380 GLN A O 1
ATOM 3184 N N . LYS A 1 381 ? 0.049 23.691 18.577 1.00 89.44 381 LYS A N 1
ATOM 3185 C CA . LYS A 1 381 ? 0.322 24.050 17.179 1.00 89.44 381 LYS A CA 1
ATOM 3186 C C . LYS A 1 381 ? 0.671 25.533 17.025 1.00 89.44 381 LYS A C 1
ATOM 3188 O O . LYS A 1 381 ? 1.608 25.860 16.305 1.00 89.44 381 LYS A O 1
ATOM 3193 N N . LYS A 1 382 ? -0.062 26.428 17.697 1.00 89.62 382 LYS A N 1
ATOM 3194 C CA . LYS A 1 382 ? 0.228 27.872 17.688 1.00 89.62 382 LYS A CA 1
ATOM 3195 C C . LYS A 1 382 ? 1.589 28.186 18.308 1.00 89.62 382 LYS A C 1
ATOM 3197 O O . LYS A 1 382 ? 2.316 28.988 17.743 1.00 89.62 382 LYS A O 1
ATOM 3202 N N . ILE A 1 383 ? 1.942 27.540 19.419 1.00 91.06 383 ILE A N 1
ATOM 3203 C CA . ILE A 1 383 ? 3.253 27.664 20.072 1.00 91.06 383 ILE A CA 1
ATOM 3204 C C . ILE A 1 383 ? 4.360 27.288 19.090 1.00 91.06 383 ILE A C 1
ATOM 3206 O O . ILE A 1 383 ? 5.266 28.085 18.873 1.00 91.06 383 ILE A O 1
ATOM 3210 N N . LYS A 1 384 ? 4.230 26.131 18.428 1.00 90.31 384 LYS A N 1
ATOM 3211 C CA . LYS A 1 384 ? 5.201 25.667 17.432 1.00 90.31 384 LYS A CA 1
ATOM 3212 C C . LYS A 1 384 ? 5.389 26.676 16.291 1.00 90.31 384 LYS A C 1
ATOM 3214 O O . LYS A 1 384 ? 6.515 27.044 15.987 1.00 90.31 384 LYS A O 1
ATOM 3219 N N . ILE A 1 385 ? 4.295 27.181 15.716 1.00 89.38 385 ILE A N 1
ATOM 3220 C CA . ILE A 1 385 ? 4.351 28.203 14.654 1.00 89.38 385 ILE A CA 1
ATOM 3221 C C . ILE A 1 385 ? 5.044 29.482 15.154 1.00 89.38 385 ILE A C 1
ATOM 3223 O O . ILE A 1 385 ? 5.879 30.052 14.459 1.00 89.38 385 ILE A O 1
ATOM 3227 N N . THR A 1 386 ? 4.723 29.934 16.368 1.00 86.44 386 THR A N 1
ATOM 3228 C CA . THR A 1 386 ? 5.335 31.134 16.961 1.00 86.44 386 THR A CA 1
ATOM 3229 C C . THR A 1 386 ? 6.836 30.956 17.210 1.00 86.44 386 THR A C 1
ATOM 3231 O O . THR A 1 386 ? 7.585 31.910 17.017 1.00 86.44 386 THR A O 1
ATOM 3234 N N . GLN A 1 387 ? 7.282 29.753 17.592 1.00 88.25 387 GLN A N 1
ATOM 3235 C CA . GLN A 1 387 ? 8.702 29.403 17.758 1.00 88.25 387 GLN A CA 1
ATOM 3236 C C . GLN A 1 387 ? 9.465 29.370 16.422 1.00 88.25 387 GLN A C 1
ATOM 3238 O O . GLN A 1 387 ? 10.656 29.670 16.388 1.00 88.25 387 GLN A O 1
ATOM 3243 N N . GLU A 1 388 ? 8.792 29.009 15.327 1.00 87.56 388 GLU A N 1
ATOM 3244 C CA . GLU A 1 388 ? 9.381 28.912 13.984 1.00 87.56 388 GLU A CA 1
ATOM 3245 C C . GLU A 1 388 ? 9.480 30.276 13.264 1.00 87.56 388 GLU A C 1
ATOM 3247 O O . GLU A 1 388 ? 10.306 30.440 12.362 1.00 87.56 388 GLU A O 1
ATOM 3252 N N . ASN A 1 389 ? 8.691 31.277 13.673 1.00 85.75 389 ASN A N 1
ATOM 3253 C CA . ASN A 1 389 ? 8.726 32.630 13.108 1.00 85.75 389 ASN A CA 1
ATOM 3254 C C . ASN A 1 389 ? 10.004 33.396 13.497 1.00 85.75 389 ASN A C 1
ATOM 3256 O O . ASN A 1 389 ? 10.432 33.368 14.649 1.00 85.75 389 ASN A O 1
ATOM 3260 N N . LYS A 1 390 ? 10.589 34.147 12.550 1.00 78.88 390 LYS A N 1
ATOM 3261 C CA . LYS A 1 390 ? 11.759 35.012 12.793 1.00 78.88 390 LYS A CA 1
ATOM 3262 C C . LYS A 1 390 ? 11.455 36.479 12.436 1.00 78.88 390 LYS A C 1
ATOM 3264 O O . LYS A 1 390 ? 11.137 36.733 11.276 1.00 78.88 390 LYS A O 1
ATOM 3269 N N . PRO A 1 391 ? 11.595 37.437 13.378 1.00 81.00 391 PRO A N 1
ATOM 3270 C CA . PRO A 1 391 ? 11.992 37.247 14.779 1.00 81.00 391 PRO A CA 1
ATOM 3271 C C . PRO A 1 391 ? 10.893 36.569 15.617 1.00 81.00 391 PRO A C 1
ATOM 3273 O O . PRO A 1 391 ? 9.703 36.735 15.352 1.00 81.00 391 PRO A O 1
ATOM 3276 N N . VAL A 1 392 ? 11.300 35.807 16.635 1.00 85.81 392 VAL A N 1
ATOM 3277 C CA . VAL A 1 392 ? 10.374 35.100 17.535 1.00 85.81 392 VAL A CA 1
ATOM 3278 C C . VAL A 1 392 ? 9.643 36.113 18.417 1.00 85.81 392 VAL A C 1
ATOM 3280 O O . VAL A 1 392 ? 10.272 36.939 19.079 1.00 85.81 392 VAL A O 1
ATOM 3283 N N . ASN A 1 393 ? 8.313 36.032 18.474 1.00 89.69 393 ASN A N 1
ATOM 3284 C CA . ASN A 1 393 ? 7.507 36.862 19.370 1.00 89.69 393 ASN A CA 1
ATOM 3285 C C . ASN A 1 393 ? 7.426 36.222 20.769 1.00 89.69 393 ASN A C 1
ATOM 3287 O O . ASN A 1 393 ? 6.564 35.380 21.032 1.00 89.69 393 ASN A O 1
ATOM 3291 N N . MET A 1 394 ? 8.335 36.626 21.660 1.00 90.81 394 MET A N 1
ATOM 3292 C CA . MET A 1 394 ? 8.446 36.076 23.019 1.00 90.81 394 MET A CA 1
ATOM 3293 C C . MET A 1 394 ? 7.242 36.390 23.919 1.00 90.81 394 MET A C 1
ATOM 3295 O O . MET A 1 394 ? 6.855 35.549 24.726 1.00 90.81 394 MET A O 1
ATOM 3299 N N . GLU A 1 395 ? 6.615 37.560 23.771 1.00 92.06 395 GLU A N 1
ATOM 3300 C CA . GLU A 1 395 ? 5.441 37.943 24.571 1.00 92.06 395 GLU A CA 1
ATOM 3301 C C . GLU A 1 395 ? 4.240 37.035 24.263 1.00 92.06 395 GLU A C 1
ATOM 3303 O O . GLU A 1 395 ? 3.583 36.506 25.164 1.00 92.06 395 GLU A O 1
ATOM 3308 N N . LEU A 1 396 ? 3.997 36.782 22.973 1.00 90.56 396 LEU A N 1
ATOM 3309 C CA . LEU A 1 396 ? 2.955 35.862 22.533 1.00 90.56 396 LEU A CA 1
ATOM 3310 C C . LEU A 1 396 ? 3.246 34.422 22.977 1.00 90.56 396 LEU A C 1
ATOM 3312 O O . LEU A 1 396 ? 2.319 33.711 23.366 1.00 90.56 396 LEU A O 1
ATOM 3316 N N . LEU A 1 397 ? 4.511 33.994 22.939 1.00 90.75 397 LEU A N 1
ATOM 3317 C CA . LEU A 1 397 ? 4.915 32.655 23.365 1.00 90.75 397 LEU A CA 1
ATOM 3318 C C . LEU A 1 397 ? 4.586 32.412 24.846 1.00 90.75 397 LEU A C 1
ATOM 3320 O O . LEU A 1 397 ? 3.900 31.440 25.157 1.00 90.75 397 LEU A O 1
ATOM 3324 N N . ILE A 1 398 ? 4.972 33.339 25.732 1.00 93.81 398 ILE A N 1
ATOM 3325 C CA . ILE A 1 398 ? 4.691 33.261 27.177 1.00 93.81 398 ILE A CA 1
ATOM 3326 C C . ILE A 1 398 ? 3.183 33.176 27.437 1.00 93.81 398 ILE A C 1
ATOM 3328 O O . ILE A 1 398 ? 2.725 32.357 28.237 1.00 93.81 398 ILE A O 1
ATOM 3332 N N . LYS A 1 399 ? 2.386 33.991 26.734 1.00 95.19 399 LYS A N 1
ATOM 3333 C CA . LYS A 1 399 ? 0.924 33.963 26.861 1.00 95.19 399 LYS A CA 1
ATOM 3334 C C . LYS A 1 399 ? 0.343 32.603 26.462 1.00 95.19 399 LYS A C 1
ATOM 3336 O O . LYS A 1 399 ? -0.470 32.046 27.199 1.00 95.19 399 LYS A O 1
ATOM 3341 N N . LEU A 1 400 ? 0.766 32.061 25.318 1.00 92.44 400 LEU A N 1
ATOM 3342 C CA . LEU A 1 400 ? 0.286 30.769 24.817 1.00 92.44 400 LEU A CA 1
ATOM 3343 C C . LEU A 1 400 ? 0.688 29.606 25.737 1.00 92.44 400 LEU A C 1
ATOM 3345 O O . LEU A 1 400 ? -0.117 28.703 25.970 1.00 92.44 400 LEU A O 1
ATOM 3349 N N . GLU A 1 401 ? 1.904 29.626 26.284 1.00 92.12 401 GLU A N 1
ATOM 3350 C CA . GLU A 1 401 ? 2.375 28.629 27.251 1.00 92.12 401 GLU A CA 1
ATOM 3351 C C . GLU A 1 401 ? 1.607 28.709 28.578 1.00 92.12 401 GLU A C 1
ATOM 3353 O O . GLU A 1 401 ? 1.223 27.675 29.134 1.00 92.12 401 GLU A O 1
ATOM 3358 N N . GLY A 1 402 ? 1.297 29.921 29.050 1.00 94.12 402 GLY A N 1
ATOM 3359 C CA . GLY A 1 402 ? 0.438 30.141 30.215 1.00 94.12 402 GLY A CA 1
ATOM 3360 C C . GLY A 1 402 ? -0.986 29.608 30.014 1.00 94.12 402 GLY A C 1
ATOM 3361 O O . GLY A 1 402 ? -1.521 28.914 30.881 1.00 94.12 402 GLY A O 1
ATOM 3362 N N . GLU A 1 403 ? -1.593 29.860 28.850 1.00 93.25 403 GLU A N 1
ATOM 3363 C CA . GLU A 1 403 ? -2.905 29.304 28.486 1.00 93.25 403 GLU A CA 1
ATOM 3364 C C . GLU A 1 403 ? -2.879 27.767 28.423 1.00 93.25 403 GLU A C 1
ATOM 3366 O O . GLU A 1 403 ? -3.794 27.107 28.927 1.00 93.25 403 GLU A O 1
ATOM 3371 N N . LEU A 1 404 ? -1.813 27.183 27.862 1.00 92.44 404 LEU A N 1
ATOM 3372 C CA . LEU A 1 404 ? -1.634 25.732 27.803 1.00 92.44 404 LEU A CA 1
ATOM 3373 C C . LEU A 1 404 ? -1.531 25.120 29.207 1.00 92.44 404 LEU A C 1
ATOM 3375 O O . LEU A 1 404 ? -2.173 24.102 29.474 1.00 92.44 404 LEU A O 1
ATOM 3379 N N . LYS A 1 405 ? -0.766 25.745 30.110 1.00 93.31 405 LYS A N 1
ATOM 3380 C CA . LYS A 1 405 ? -0.634 25.308 31.507 1.00 93.31 405 LYS A CA 1
ATOM 3381 C C . LYS A 1 405 ? -1.981 25.328 32.233 1.00 93.31 405 LYS A C 1
ATOM 3383 O O . LYS A 1 405 ? -2.372 24.314 32.806 1.00 93.31 405 LYS A O 1
ATOM 3388 N N . ASN A 1 406 ? -2.732 26.423 32.122 1.00 92.88 406 ASN A N 1
ATOM 3389 C CA . ASN A 1 406 ? -4.062 26.542 32.728 1.00 92.88 406 ASN A CA 1
ATOM 3390 C C . ASN A 1 406 ? -5.033 25.460 32.227 1.00 92.88 406 ASN A C 1
ATOM 3392 O O . ASN A 1 406 ? -5.847 24.940 32.991 1.00 92.88 406 ASN A O 1
ATOM 3396 N N . ASN A 1 407 ? -4.973 25.109 30.940 1.00 89.00 407 ASN A N 1
ATOM 3397 C CA . ASN A 1 407 ? -5.829 24.062 30.386 1.00 89.00 407 ASN A CA 1
ATOM 3398 C C . ASN A 1 407 ? -5.423 22.654 30.849 1.00 89.00 407 ASN A C 1
ATOM 3400 O O . ASN A 1 407 ? -6.314 21.840 31.103 1.00 89.00 407 ASN A O 1
ATOM 3404 N N . LYS A 1 408 ? -4.123 22.389 31.041 1.00 88.12 408 LYS A N 1
ATOM 3405 C CA . LYS A 1 408 ? -3.642 21.147 31.670 1.00 88.12 408 LYS A CA 1
ATOM 3406 C C . LYS A 1 408 ? -4.143 21.016 33.109 1.00 88.12 408 LYS A C 1
ATOM 3408 O O . LYS A 1 408 ? -4.687 19.978 33.464 1.00 88.12 408 LYS A O 1
ATOM 3413 N N . GLU A 1 409 ? -4.054 22.077 33.909 1.00 90.69 409 GLU A N 1
ATOM 3414 C CA . GLU A 1 409 ? -4.540 22.074 35.299 1.00 90.69 409 GLU A CA 1
ATOM 3415 C C . GLU A 1 409 ? -6.052 21.803 35.392 1.00 90.69 409 GLU A C 1
ATOM 3417 O O . GLU A 1 409 ? -6.507 21.043 36.246 1.00 90.69 409 GLU A O 1
ATOM 3422 N N . LYS A 1 410 ? -6.851 22.363 34.474 1.00 88.81 410 LYS A N 1
ATOM 3423 C CA . LYS A 1 410 ? -8.292 22.065 34.395 1.00 88.81 410 LYS A CA 1
ATOM 3424 C C . LYS A 1 410 ? -8.568 20.609 34.028 1.00 88.81 410 LYS A C 1
ATOM 3426 O O . LYS A 1 410 ? -9.503 20.019 34.567 1.00 88.81 410 LYS A O 1
ATOM 3431 N N . GLN A 1 411 ? -7.797 20.043 33.099 1.00 85.06 411 GLN A N 1
ATOM 3432 C CA . GLN A 1 411 ? -7.932 18.640 32.708 1.00 85.06 411 GLN A CA 1
ATOM 3433 C C . GLN A 1 411 ? -7.605 17.714 33.886 1.00 85.06 411 GLN A C 1
ATOM 3435 O O . GLN A 1 411 ? -8.374 16.792 34.160 1.00 85.06 411 GLN A O 1
ATOM 3440 N N . GLU A 1 412 ? -6.527 18.012 34.611 1.00 86.19 412 GLU A N 1
ATOM 3441 C CA . GLU A 1 412 ? -6.134 17.305 35.831 1.00 86.19 412 GLU A CA 1
ATOM 3442 C C . GLU A 1 412 ? -7.233 17.347 36.890 1.00 86.19 412 GLU A C 1
ATOM 3444 O O . GLU A 1 412 ? -7.664 16.318 37.402 1.00 86.19 412 GLU A O 1
ATOM 3449 N N . GLN A 1 413 ? -7.807 18.526 37.130 1.00 86.25 413 GLN A N 1
ATOM 3450 C CA . GLN A 1 413 ? -8.893 18.669 38.091 1.00 86.25 413 GLN A CA 1
ATOM 3451 C C . GLN A 1 413 ? -10.140 17.849 37.714 1.00 86.25 413 GLN A C 1
ATOM 3453 O O . GLN A 1 413 ? -10.846 17.348 38.593 1.00 86.25 413 GLN A O 1
ATOM 3458 N N . ILE A 1 414 ? -10.455 17.722 36.422 1.00 85.06 414 ILE A N 1
ATOM 3459 C CA . ILE A 1 414 ? -11.559 16.868 35.958 1.00 85.06 414 ILE A CA 1
ATOM 3460 C C . ILE A 1 414 ? -11.247 15.403 36.259 1.00 85.06 414 ILE A C 1
ATOM 3462 O O . ILE A 1 414 ? -12.102 14.701 36.799 1.00 85.06 414 ILE A O 1
ATOM 3466 N N . LEU A 1 415 ? -10.031 14.963 35.942 1.00 84.50 415 LEU A N 1
ATOM 3467 C CA . LEU A 1 415 ? -9.593 13.591 36.153 1.00 84.50 415 LEU A CA 1
ATOM 3468 C C . LEU A 1 415 ? -9.580 13.218 37.641 1.00 84.50 415 LEU A C 1
ATOM 3470 O O . LEU A 1 415 ? -10.098 12.166 38.012 1.00 84.50 415 LEU A O 1
ATOM 3474 N N . ASP A 1 416 ? -9.093 14.106 38.504 1.00 84.50 416 ASP A N 1
ATOM 3475 C CA . ASP A 1 416 ? -9.101 13.913 39.954 1.00 84.50 416 ASP A CA 1
ATOM 3476 C C . ASP A 1 416 ? -10.522 13.776 40.502 1.00 84.50 416 ASP A C 1
ATOM 3478 O O . ASP A 1 416 ? -10.803 12.884 41.304 1.00 84.50 416 ASP A O 1
ATOM 3482 N N . ASN A 1 417 ? -11.446 14.630 40.049 1.00 82.62 417 ASN A N 1
ATOM 3483 C CA . ASN A 1 417 ? -12.838 14.557 40.487 1.00 82.62 417 ASN A CA 1
ATOM 3484 C C . ASN A 1 417 ? -13.514 13.253 40.037 1.00 82.62 417 ASN A C 1
ATOM 3486 O O . ASN A 1 417 ? -14.293 12.709 40.814 1.00 82.62 417 ASN A O 1
ATOM 3490 N N . LEU A 1 418 ? -13.226 12.756 38.826 1.00 83.12 418 LEU A N 1
ATOM 3491 C CA . LEU A 1 418 ? -13.734 11.468 38.328 1.00 83.12 418 LEU A CA 1
ATOM 3492 C C . LEU A 1 418 ? -13.157 10.292 39.123 1.00 83.12 418 LEU A C 1
ATOM 3494 O O . LEU A 1 418 ? -13.890 9.402 39.544 1.00 83.12 418 LEU A O 1
ATOM 3498 N N . THR A 1 419 ? -11.851 10.326 39.380 1.00 84.88 419 THR A N 1
ATOM 3499 C CA . THR A 1 419 ? -11.146 9.292 40.146 1.00 84.88 419 THR A CA 1
ATOM 3500 C C . THR A 1 419 ? -11.702 9.201 41.567 1.00 84.88 419 THR A C 1
ATOM 3502 O O . THR A 1 419 ? -12.025 8.119 42.054 1.00 84.88 419 THR A O 1
ATOM 3505 N N . GLN A 1 420 ? -11.882 10.348 42.225 1.00 83.12 420 GLN A N 1
ATOM 3506 C CA . GLN A 1 420 ? -12.459 10.422 43.567 1.00 83.12 420 GLN A CA 1
ATOM 3507 C C . GLN A 1 420 ? -13.937 10.015 43.589 1.00 83.12 420 GLN A C 1
ATOM 3509 O O . GLN A 1 420 ? -14.390 9.446 44.579 1.00 83.12 420 GLN A O 1
ATOM 3514 N N . ASP A 1 421 ? -14.691 10.292 42.524 1.00 82.38 421 ASP A N 1
ATOM 3515 C CA . ASP A 1 421 ? -16.081 9.846 42.405 1.00 82.38 421 ASP A CA 1
ATOM 3516 C C . ASP A 1 421 ? -16.178 8.320 42.404 1.00 82.38 421 ASP A C 1
ATOM 3518 O O . ASP A 1 421 ? -16.968 7.756 43.155 1.00 82.38 421 ASP A O 1
ATOM 3522 N N . ILE A 1 422 ? -15.325 7.656 41.622 1.00 81.69 422 ILE A N 1
ATOM 3523 C CA . ILE A 1 422 ? -15.306 6.196 41.497 1.00 81.69 422 ILE A CA 1
ATOM 3524 C C . ILE A 1 422 ? -14.850 5.543 42.803 1.00 81.69 422 ILE A C 1
ATOM 3526 O O . ILE A 1 422 ? -15.565 4.703 43.346 1.00 81.69 422 ILE A O 1
ATOM 3530 N N . VAL A 1 423 ? -13.702 5.962 43.345 1.00 82.25 423 VAL A N 1
ATOM 3531 C CA . VAL A 1 423 ? -13.117 5.343 44.550 1.00 82.25 423 VAL A CA 1
ATOM 3532 C C . VAL A 1 423 ? -14.001 5.526 45.784 1.00 82.25 423 VAL A C 1
ATOM 3534 O O . VAL A 1 423 ? -14.054 4.647 46.638 1.00 82.25 423 VAL A O 1
ATOM 3537 N N . PHE A 1 424 ? -14.723 6.645 45.882 1.00 83.44 424 PHE A N 1
ATOM 3538 C CA . PHE A 1 424 ? -15.625 6.913 47.005 1.00 83.44 424 PHE A CA 1
ATOM 3539 C C . PHE A 1 424 ? -17.105 6.716 46.657 1.00 83.44 424 PHE A C 1
ATOM 3541 O O . PHE A 1 424 ? -17.963 7.244 47.366 1.00 83.44 424 PHE A O 1
ATOM 3548 N N . HIS A 1 425 ? -17.420 5.988 45.580 1.00 78.56 425 HIS A N 1
ATOM 3549 C CA . HIS A 1 425 ? -18.788 5.640 45.170 1.00 78.56 425 HIS A CA 1
ATOM 3550 C C . HIS A 1 425 ? -19.765 6.836 45.163 1.00 78.56 425 HIS A C 1
ATOM 3552 O O . HIS A 1 425 ? -20.885 6.765 45.671 1.00 78.56 425 HIS A O 1
ATOM 3558 N N . GLY A 1 426 ? -19.318 7.986 44.657 1.00 80.00 426 GLY A N 1
ATOM 3559 C CA . GLY A 1 426 ? -20.094 9.226 44.577 1.00 80.00 426 GLY A CA 1
ATOM 3560 C C . GLY A 1 426 ? -20.257 9.994 45.894 1.00 80.00 426 GLY A C 1
ATOM 3561 O O . GLY A 1 426 ? -20.704 11.147 45.900 1.00 80.00 426 GLY A O 1
ATOM 3562 N N . LEU A 1 427 ? -19.860 9.416 47.031 1.00 81.88 427 LEU A N 1
ATOM 3563 C CA . LEU A 1 427 ? -20.056 10.015 48.354 1.00 81.88 427 LEU A CA 1
ATOM 3564 C C . LEU A 1 427 ? -19.206 11.273 48.556 1.00 81.88 427 LEU A C 1
ATOM 3566 O O . LEU A 1 427 ? -19.645 12.228 49.204 1.00 81.88 427 LEU A O 1
ATOM 3570 N N . TYR A 1 428 ? -18.011 11.310 47.965 1.00 83.31 428 TYR A N 1
ATOM 3571 C CA . TYR A 1 428 ? -17.128 12.470 48.046 1.00 83.31 428 TYR A CA 1
ATOM 3572 C C . TYR A 1 428 ? -17.694 13.690 47.307 1.00 83.31 428 TYR A C 1
ATOM 3574 O O . TYR A 1 428 ? -17.739 14.799 47.851 1.00 83.31 428 TYR A O 1
ATOM 3582 N N . ASN A 1 429 ? -18.193 13.489 46.085 1.00 81.69 429 ASN A N 1
ATOM 3583 C CA . ASN A 1 429 ? -18.812 14.557 45.303 1.00 81.69 429 ASN A CA 1
ATOM 3584 C C . ASN A 1 429 ? -20.160 14.994 45.883 1.00 81.69 429 ASN A C 1
ATOM 3586 O O . ASN A 1 429 ? -20.470 16.191 45.869 1.00 81.69 429 ASN A O 1
ATOM 3590 N N . LYS A 1 430 ? -20.918 14.068 46.482 1.00 85.56 430 LYS A N 1
ATOM 3591 C CA . LYS A 1 430 ? -22.107 14.394 47.276 1.00 85.56 430 LYS A CA 1
ATOM 3592 C C . LYS A 1 430 ? -21.760 15.326 48.441 1.00 85.56 430 LYS A C 1
ATOM 3594 O O . LYS A 1 430 ? -22.329 16.410 48.529 1.00 85.56 430 LYS A O 1
ATOM 3599 N N . ALA A 1 431 ? -20.742 14.996 49.241 1.00 86.81 431 ALA A N 1
ATOM 3600 C CA . ALA A 1 431 ? -20.292 15.846 50.348 1.00 86.81 431 ALA A CA 1
ATOM 3601 C C . ALA A 1 431 ? -19.808 17.236 49.880 1.00 86.81 431 ALA A C 1
ATOM 3603 O O . ALA A 1 431 ? -20.157 18.252 50.486 1.00 86.81 431 ALA A O 1
ATOM 3604 N N . LYS A 1 432 ? -19.058 17.316 48.766 1.00 88.00 432 LYS A N 1
ATOM 3605 C CA . LYS A 1 432 ? -18.682 18.597 48.128 1.00 88.00 432 LYS A CA 1
ATOM 3606 C C . LYS A 1 432 ? -19.909 19.416 47.709 1.00 88.00 432 LYS A C 1
ATOM 3608 O O . LYS A 1 432 ? -19.919 20.638 47.871 1.00 88.00 432 LYS A O 1
ATOM 3613 N N . THR A 1 433 ? -20.926 18.761 47.156 1.00 88.19 433 THR A N 1
ATOM 3614 C CA . THR A 1 433 ? -22.167 19.400 46.699 1.00 88.19 433 THR A CA 1
ATOM 3615 C C . THR A 1 433 ? -22.983 19.928 47.873 1.00 88.19 433 THR A C 1
ATOM 3617 O O . THR A 1 433 ? -23.394 21.088 47.849 1.00 88.19 433 THR A O 1
ATOM 3620 N N . ASP A 1 434 ? -23.153 19.126 48.920 1.00 89.12 434 ASP A N 1
ATOM 3621 C CA . ASP A 1 434 ? -23.887 19.506 50.129 1.00 89.12 434 ASP A CA 1
ATOM 3622 C C . ASP A 1 434 ? -23.199 20.679 50.846 1.00 89.12 434 ASP A C 1
ATOM 3624 O O . ASP A 1 434 ? -23.850 21.660 51.207 1.00 89.12 434 ASP A O 1
ATOM 3628 N N . TYR A 1 435 ? -21.862 20.675 50.913 1.00 91.88 435 TYR A N 1
ATOM 3629 C CA . TYR A 1 435 ? -21.089 21.806 51.432 1.00 91.88 435 TYR A CA 1
ATOM 3630 C C . TYR A 1 435 ? -21.302 23.098 50.621 1.00 91.88 435 TYR A C 1
ATOM 3632 O O . TYR A 1 435 ? -21.481 24.179 51.190 1.00 91.88 435 TYR A O 1
ATOM 3640 N N . ARG A 1 436 ? -21.304 23.013 49.281 1.00 92.31 436 ARG A N 1
ATOM 3641 C CA . ARG A 1 436 ? -21.578 24.168 48.402 1.00 92.31 436 ARG A CA 1
ATOM 3642 C C . ARG A 1 436 ? -23.002 24.692 48.586 1.00 92.31 436 ARG A C 1
ATOM 3644 O O . ARG A 1 436 ? -23.175 25.905 48.683 1.00 92.31 436 ARG A O 1
ATOM 3651 N N . LYS A 1 437 ? -23.999 23.803 48.667 1.00 92.31 437 LYS A N 1
ATOM 3652 C CA . LYS A 1 437 ? -25.401 24.166 48.930 1.00 92.31 437 LYS A CA 1
ATOM 3653 C C . LYS A 1 437 ? -25.541 24.897 50.262 1.00 92.31 437 LYS A C 1
ATOM 3655 O O . LYS A 1 437 ? -26.145 25.964 50.288 1.00 92.31 437 LYS A O 1
ATOM 3660 N N . ALA A 1 438 ? -24.911 24.393 51.324 1.00 91.31 438 ALA A N 1
ATOM 3661 C CA . ALA A 1 438 ? -24.909 25.047 52.629 1.00 91.31 438 ALA A CA 1
ATOM 3662 C C . ALA A 1 438 ? -24.257 26.442 52.574 1.00 91.31 438 ALA A C 1
ATOM 3664 O O . ALA A 1 438 ? -24.798 27.394 53.127 1.00 91.31 438 ALA A O 1
ATOM 3665 N N . LYS A 1 439 ? -23.148 26.609 51.837 1.00 93.19 439 LYS A N 1
ATOM 3666 C CA . LYS A 1 439 ? -22.498 27.921 51.642 1.00 93.19 439 LYS A CA 1
ATOM 3667 C C . LYS A 1 439 ? -23.388 28.922 50.889 1.00 93.19 439 LYS A C 1
ATOM 3669 O O . LYS A 1 439 ? -23.409 30.103 51.225 1.00 93.19 439 LYS A O 1
ATOM 3674 N N . ILE A 1 440 ? -24.121 28.466 49.8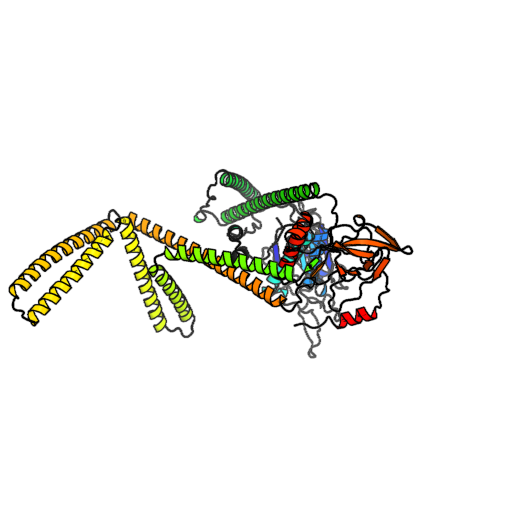73 1.00 92.62 440 ILE A N 1
ATOM 3675 C CA . ILE A 1 440 ? -25.085 29.305 49.142 1.00 92.62 440 ILE A CA 1
ATOM 3676 C C . ILE A 1 440 ? -26.266 29.672 50.049 1.00 92.62 440 ILE A C 1
ATOM 3678 O O . ILE A 1 440 ? -26.670 30.832 50.084 1.00 92.62 440 ILE A O 1
ATOM 3682 N N . ALA A 1 441 ? -26.794 28.707 50.807 1.00 91.50 441 ALA A N 1
ATOM 3683 C CA . ALA A 1 441 ? -27.881 28.927 51.755 1.00 91.50 441 ALA A CA 1
ATOM 3684 C C . ALA A 1 441 ? -27.488 29.919 52.859 1.00 91.50 441 ALA A C 1
ATOM 3686 O O . ALA A 1 441 ? -28.288 30.781 53.206 1.00 91.50 441 ALA A O 1
ATOM 3687 N N . GLU A 1 442 ? -26.252 29.847 53.361 1.00 92.12 442 GLU A N 1
ATOM 3688 C CA . GLU A 1 442 ? -25.690 30.792 54.334 1.00 92.12 442 GLU A CA 1
ATOM 3689 C C . GLU A 1 442 ? -25.713 32.222 53.787 1.00 92.12 442 GLU A C 1
ATOM 3691 O O . GLU A 1 442 ? -26.270 33.115 54.426 1.00 92.12 442 GLU A O 1
ATOM 3696 N N . LYS A 1 443 ? -25.197 32.417 52.564 1.00 92.56 443 LYS A N 1
ATOM 3697 C CA . LYS A 1 443 ? -25.195 33.721 51.893 1.00 92.56 443 LYS A CA 1
ATOM 3698 C C . LYS A 1 443 ? -26.615 34.250 51.681 1.00 92.56 443 LYS A C 1
ATOM 3700 O O . LYS A 1 443 ? -26.895 35.395 52.011 1.00 92.56 443 LYS A O 1
ATOM 3705 N N . LYS A 1 444 ? -27.528 33.404 51.196 1.00 92.56 444 LYS A N 1
ATOM 3706 C CA . LYS A 1 444 ? -28.929 33.780 50.957 1.00 92.56 444 LYS A CA 1
ATOM 3707 C C . LYS A 1 444 ? -29.660 34.133 52.257 1.00 92.56 444 LYS A C 1
ATOM 3709 O O . LYS A 1 444 ? -30.418 35.097 52.281 1.00 92.56 444 LYS A O 1
ATOM 3714 N N . ASN A 1 445 ? -29.436 33.377 53.335 1.00 91.88 445 ASN A N 1
ATOM 3715 C CA . ASN A 1 445 ? -30.018 33.649 54.653 1.00 91.88 445 ASN A CA 1
ATOM 3716 C C . ASN A 1 445 ? -29.527 35.000 55.201 1.00 91.88 445 ASN A C 1
ATOM 3718 O O . ASN A 1 445 ? -30.321 35.772 55.732 1.00 91.88 445 ASN A O 1
ATOM 3722 N N . GLN A 1 446 ? -28.242 35.310 55.006 1.00 92.06 446 GLN A N 1
ATOM 3723 C CA . GLN A 1 446 ? -27.656 36.597 55.373 1.00 92.06 446 GLN A CA 1
ATOM 3724 C C . GLN A 1 446 ? -28.217 37.756 54.534 1.00 92.06 446 GLN A C 1
ATOM 3726 O O . GLN A 1 446 ? -28.720 38.717 55.106 1.00 92.06 446 GLN A O 1
ATOM 3731 N N . GLU A 1 447 ? -28.223 37.641 53.204 1.00 92.62 447 GLU A N 1
ATOM 3732 C CA . GLU A 1 447 ? -28.778 38.661 52.298 1.00 92.62 447 GLU A CA 1
ATOM 3733 C C . GLU A 1 447 ? -30.267 38.940 52.597 1.00 92.62 447 GLU A C 1
ATOM 3735 O O . GLU A 1 447 ? -30.705 40.091 52.582 1.00 92.62 447 GLU A O 1
ATOM 3740 N N . THR A 1 448 ? -31.043 37.896 52.919 1.00 89.94 448 THR A N 1
ATOM 3741 C CA . THR A 1 448 ? -32.469 38.015 53.281 1.00 89.94 448 THR A CA 1
ATOM 3742 C C . THR A 1 448 ? -32.651 38.783 54.591 1.00 89.94 448 THR A C 1
ATOM 3744 O O . THR A 1 448 ? -33.503 39.667 54.673 1.00 89.94 448 THR A O 1
ATOM 3747 N N . TYR A 1 449 ? -31.831 38.494 55.605 1.00 90.94 449 TYR A N 1
ATOM 3748 C CA . TYR A 1 449 ? -31.872 39.205 56.882 1.00 90.94 449 TYR A CA 1
ATOM 3749 C C . TYR A 1 449 ? -31.409 40.663 56.744 1.00 90.94 449 TYR A C 1
ATOM 3751 O O . TYR A 1 449 ? -32.085 41.570 57.220 1.00 90.94 449 TYR A O 1
ATOM 3759 N N . GLU A 1 450 ? -30.313 40.921 56.025 1.00 92.12 450 GLU A N 1
ATOM 3760 C CA . GLU A 1 450 ? -29.813 42.276 55.744 1.00 92.12 450 GLU A CA 1
ATOM 3761 C C . GLU A 1 450 ? -30.817 43.119 54.945 1.00 92.12 450 GLU A C 1
ATOM 3763 O O . GLU A 1 450 ? -30.895 44.339 55.111 1.00 92.12 450 GLU A O 1
ATOM 3768 N N . LYS A 1 451 ? -31.601 42.486 54.065 1.00 91.94 451 LYS A N 1
ATOM 3769 C CA . LYS A 1 451 ? -32.722 43.132 53.377 1.00 91.94 451 LYS A CA 1
ATOM 3770 C C . LYS A 1 451 ? -33.840 43.501 54.359 1.00 91.94 451 LYS A C 1
ATOM 3772 O O . LYS A 1 451 ? -34.241 44.660 54.390 1.00 91.94 451 LYS A O 1
ATOM 3777 N N . ALA A 1 452 ? -34.275 42.572 55.210 1.00 88.25 452 ALA A N 1
ATOM 3778 C CA . ALA A 1 452 ? -35.307 42.841 56.214 1.00 88.25 452 ALA A CA 1
ATOM 3779 C C . ALA A 1 452 ? -34.892 43.938 57.215 1.00 88.25 452 ALA A C 1
ATOM 3781 O O . ALA A 1 452 ? -35.697 44.798 57.557 1.00 88.25 452 ALA A O 1
ATOM 3782 N N . VAL A 1 453 ? -33.617 43.980 57.621 1.00 89.69 453 VAL A N 1
ATOM 3783 C CA . VAL A 1 453 ? -33.071 45.045 58.485 1.00 89.69 453 VAL A CA 1
ATOM 3784 C C . VAL A 1 453 ? -33.167 46.428 57.828 1.00 89.69 453 VAL A C 1
ATOM 3786 O O . VAL A 1 453 ? -33.412 47.414 58.526 1.00 89.69 453 VAL A O 1
ATOM 3789 N N . ARG A 1 454 ? -33.003 46.515 56.501 1.00 91.31 454 ARG A N 1
ATOM 3790 C CA . ARG A 1 454 ? -33.173 47.767 55.746 1.00 91.31 454 ARG A CA 1
ATOM 3791 C C . ARG A 1 454 ? -34.641 48.169 55.599 1.00 91.31 454 ARG A C 1
ATOM 3793 O O . ARG A 1 454 ? -34.947 49.349 55.705 1.00 91.31 454 ARG A O 1
ATOM 3800 N N . GLU A 1 455 ? -35.525 47.204 55.360 1.00 90.38 455 GLU A N 1
ATOM 3801 C CA . GLU A 1 455 ? -36.948 47.440 55.071 1.00 90.38 455 GLU A CA 1
ATOM 3802 C C . GLU A 1 455 ? -37.818 47.603 56.332 1.00 90.38 455 GLU A C 1
ATOM 3804 O O . GLU A 1 455 ? -38.910 48.154 56.241 1.00 90.38 455 GLU A O 1
ATOM 3809 N N . ARG A 1 456 ? -37.336 47.159 57.506 1.00 86.56 456 ARG A N 1
ATOM 3810 C CA . ARG A 1 456 ? -38.014 47.235 58.820 1.00 86.56 456 ARG A CA 1
ATOM 3811 C C . ARG A 1 456 ? -39.513 46.851 58.794 1.00 86.56 456 ARG A C 1
ATOM 3813 O O . ARG A 1 456 ? -40.353 47.643 59.221 1.00 86.56 456 ARG A O 1
ATOM 3820 N N . PRO A 1 457 ? -39.871 45.643 58.325 1.00 87.56 457 PRO A N 1
ATOM 3821 C CA . PRO A 1 457 ? -41.244 45.138 58.386 1.00 87.56 457 PRO A CA 1
ATOM 3822 C C . PRO A 1 457 ? -41.756 44.998 59.832 1.00 87.56 457 PRO A C 1
ATOM 3824 O O . PRO A 1 457 ? -40.979 44.908 60.776 1.00 87.56 457 PRO A O 1
ATOM 3827 N N . ALA A 1 458 ? -43.074 44.925 60.026 1.00 86.69 458 ALA A N 1
ATOM 3828 C CA . ALA A 1 458 ? -43.680 44.876 61.364 1.00 86.69 458 ALA A CA 1
ATOM 3829 C C . ALA A 1 458 ? -43.296 43.630 62.200 1.00 86.69 458 ALA A C 1
ATOM 3831 O O . ALA A 1 458 ? -43.383 43.664 63.423 1.00 86.69 458 ALA A O 1
ATOM 3832 N N . ASN A 1 459 ? -42.842 42.541 61.571 1.00 90.38 459 ASN A N 1
ATOM 3833 C CA . ASN A 1 459 ? -42.522 41.257 62.209 1.00 90.38 459 ASN A CA 1
ATOM 3834 C C . ASN A 1 459 ? -41.006 40.998 62.377 1.00 90.38 459 ASN A C 1
ATOM 3836 O O . ASN A 1 459 ? -40.534 39.868 62.226 1.00 90.38 459 ASN A O 1
ATOM 3840 N N . MET A 1 460 ? -40.217 42.032 62.689 1.00 88.06 460 MET A N 1
ATOM 3841 C CA . MET A 1 460 ? -38.750 41.926 62.781 1.00 88.06 460 MET A CA 1
ATOM 3842 C C . MET A 1 460 ? -38.236 40.867 63.769 1.00 88.06 460 MET A C 1
ATOM 3844 O O . MET A 1 460 ? -37.224 40.221 63.483 1.00 88.06 460 MET A O 1
ATOM 3848 N N . ASP A 1 461 ? -38.906 40.659 64.903 1.00 86.06 461 ASP A N 1
ATOM 3849 C CA . ASP A 1 461 ? -38.467 39.685 65.913 1.00 86.06 461 ASP A CA 1
ATOM 3850 C C . ASP A 1 461 ? -38.593 38.238 65.420 1.00 86.06 461 ASP A C 1
ATOM 3852 O O . ASP A 1 461 ? -37.694 37.418 65.625 1.00 86.06 461 ASP A O 1
ATOM 3856 N N . GLU A 1 462 ? -39.661 37.931 64.683 1.00 88.56 462 GLU A N 1
ATOM 3857 C CA . GLU A 1 462 ? -39.862 36.623 64.056 1.00 88.56 462 GLU A CA 1
ATOM 3858 C C . GLU A 1 462 ? -38.807 36.364 62.969 1.00 88.56 462 GLU A C 1
ATOM 3860 O O . GLU A 1 462 ? -38.191 35.297 62.924 1.00 88.56 462 GLU A O 1
ATOM 3865 N N . ILE A 1 463 ? -38.524 37.372 62.136 1.00 87.38 463 ILE A N 1
ATOM 3866 C CA . ILE A 1 463 ? -37.485 37.299 61.099 1.00 87.38 463 ILE A CA 1
ATOM 3867 C C . ILE A 1 463 ? -36.102 37.074 61.726 1.00 87.38 463 ILE A C 1
ATOM 3869 O O . ILE A 1 463 ? -35.323 36.254 61.230 1.00 87.38 463 ILE A O 1
ATOM 3873 N N . ARG A 1 464 ? -35.793 37.757 62.836 1.00 89.19 464 ARG A N 1
ATOM 3874 C CA . ARG A 1 464 ? -34.540 37.577 63.581 1.00 89.19 464 ARG A CA 1
ATOM 3875 C C . ARG A 1 464 ? -34.415 36.165 64.150 1.00 89.19 464 ARG A C 1
ATOM 3877 O O . ARG A 1 464 ? -33.357 35.549 64.005 1.00 89.19 464 ARG A O 1
ATOM 3884 N N . ASN A 1 465 ? -35.480 35.635 64.746 1.00 88.69 465 ASN A N 1
ATOM 3885 C CA . ASN A 1 465 ? -35.498 34.277 65.290 1.00 88.69 465 ASN A CA 1
ATOM 3886 C C . ASN A 1 465 ? -35.327 33.220 64.187 1.00 88.69 465 ASN A C 1
ATOM 3888 O O . ASN A 1 465 ? -34.493 32.320 64.320 1.00 88.69 465 ASN A O 1
ATOM 3892 N N . ASN A 1 466 ? -36.015 33.381 63.052 1.00 89.12 466 ASN A N 1
ATOM 3893 C CA . ASN A 1 466 ? -35.868 32.513 61.882 1.00 89.12 466 ASN A CA 1
ATOM 3894 C C . ASN A 1 466 ? -34.455 32.570 61.284 1.00 89.12 466 ASN A C 1
ATOM 3896 O O . ASN A 1 466 ? -33.882 31.531 60.947 1.00 89.12 466 ASN A O 1
ATOM 3900 N N . TYR A 1 467 ? -33.850 33.759 61.200 1.00 90.62 467 TYR A N 1
ATOM 3901 C CA . TYR A 1 467 ? -32.468 33.917 60.745 1.00 90.62 467 TYR A CA 1
ATOM 3902 C C . TYR A 1 467 ? -31.481 33.144 61.631 1.00 90.62 467 TYR A C 1
ATOM 3904 O O . TYR A 1 467 ? -30.638 32.411 61.105 1.00 90.62 467 TYR A O 1
ATOM 3912 N N . ILE A 1 468 ? -31.597 33.269 62.960 1.00 88.56 468 ILE A N 1
ATOM 3913 C CA . ILE A 1 468 ? -30.734 32.572 63.928 1.00 88.56 468 ILE A CA 1
ATOM 3914 C C . ILE A 1 468 ? -30.927 31.054 63.827 1.00 88.56 468 ILE A C 1
ATOM 3916 O O . ILE A 1 468 ? -29.940 30.315 63.762 1.00 88.56 468 ILE A O 1
ATOM 3920 N N . HIS A 1 469 ? -32.177 30.588 63.755 1.00 90.00 469 HIS A N 1
ATOM 3921 C CA . HIS A 1 469 ? -32.497 29.170 63.601 1.00 90.00 469 HIS A CA 1
ATOM 3922 C C . HIS A 1 469 ? -31.881 28.585 62.318 1.00 90.00 469 HIS A C 1
ATOM 3924 O O . HIS A 1 469 ? -31.133 27.603 62.369 1.00 90.00 469 HIS A O 1
ATOM 3930 N N . ASN A 1 470 ? -32.107 29.239 61.174 1.00 90.19 470 ASN A N 1
ATOM 3931 C CA . ASN A 1 470 ? -31.558 28.820 59.885 1.00 90.19 470 ASN A CA 1
ATOM 3932 C C . ASN A 1 470 ? -30.029 28.869 59.869 1.00 90.19 470 ASN A C 1
ATOM 3934 O O . ASN A 1 470 ? -29.391 27.945 59.366 1.00 90.19 470 ASN A O 1
ATOM 3938 N N . ARG A 1 471 ? -29.419 29.901 60.462 1.00 92.81 471 ARG A N 1
ATOM 3939 C CA . ARG A 1 471 ? -27.960 30.022 60.571 1.00 92.81 471 ARG A CA 1
ATOM 3940 C C . ARG A 1 471 ? -27.360 28.841 61.332 1.00 92.81 471 ARG A C 1
ATOM 3942 O O . ARG A 1 471 ? -26.368 28.278 60.873 1.00 92.81 471 ARG A O 1
ATOM 3949 N N . ASN A 1 472 ? -27.958 28.446 62.457 1.00 90.25 472 ASN A N 1
ATOM 3950 C CA . ASN A 1 472 ? -27.481 27.313 63.253 1.00 90.25 472 ASN A CA 1
ATOM 3951 C C . ASN A 1 472 ? -27.607 25.988 62.487 1.00 90.25 472 ASN A C 1
ATOM 3953 O O . ASN A 1 472 ? -26.650 25.215 62.446 1.00 90.25 472 ASN A O 1
ATOM 3957 N N . LYS A 1 473 ? -28.740 25.762 61.812 1.00 91.06 473 LYS A N 1
ATOM 3958 C CA . LYS A 1 473 ? -28.957 24.574 60.975 1.00 91.06 473 LYS A CA 1
ATOM 3959 C C . LYS A 1 473 ? -27.956 24.489 59.814 1.00 91.06 473 LYS A C 1
ATOM 3961 O O . LYS A 1 473 ? -27.282 23.473 59.655 1.00 91.06 473 LYS A O 1
ATOM 3966 N N . ILE A 1 474 ? -27.796 25.576 59.054 1.00 91.69 474 ILE A N 1
ATOM 3967 C CA . ILE A 1 474 ? -26.853 25.659 57.926 1.00 91.69 474 ILE A CA 1
ATOM 3968 C C . ILE A 1 474 ? -25.411 25.446 58.406 1.00 91.69 474 ILE A C 1
ATOM 3970 O O . ILE A 1 474 ? -24.636 24.747 57.750 1.00 91.69 474 ILE A O 1
ATOM 3974 N N . LYS A 1 475 ? -25.046 26.004 59.569 1.00 91.88 475 LYS A N 1
ATOM 3975 C CA . LYS A 1 475 ? -23.725 25.805 60.180 1.00 91.88 475 LYS A CA 1
ATOM 3976 C C . LYS A 1 475 ? -23.464 24.326 60.483 1.00 91.88 475 LYS A C 1
ATOM 3978 O O . LYS A 1 475 ? -22.410 23.824 60.100 1.00 91.88 475 LYS A O 1
ATOM 3983 N N . MET A 1 476 ? -24.420 23.620 61.093 1.00 89.19 476 MET A N 1
ATOM 3984 C CA . MET A 1 476 ? -24.295 22.181 61.372 1.00 89.19 476 MET A CA 1
ATOM 3985 C C . MET A 1 476 ? -24.121 21.354 60.087 1.00 89.19 476 MET A C 1
ATOM 3987 O O . MET A 1 476 ? -23.237 20.500 60.015 1.00 89.19 476 MET A O 1
ATOM 3991 N N . GLU A 1 477 ? -24.919 21.620 59.049 1.00 88.19 477 GLU A N 1
ATOM 3992 C CA . GLU A 1 477 ? -24.832 20.921 57.755 1.00 88.19 477 GLU A CA 1
ATOM 3993 C C . GLU A 1 477 ? -23.491 21.173 57.042 1.00 88.19 477 GLU A C 1
ATOM 3995 O O . GLU A 1 477 ? -22.871 20.245 56.502 1.00 88.19 477 GLU A O 1
ATOM 4000 N N . LYS A 1 478 ? -23.001 22.417 57.089 1.00 91.75 478 LYS A N 1
ATOM 4001 C CA . LYS A 1 478 ? -21.703 22.828 56.540 1.00 91.75 478 LYS A CA 1
ATOM 4002 C C . LYS A 1 478 ? -20.539 22.171 57.284 1.00 91.75 478 LYS A C 1
ATOM 4004 O O . LYS A 1 478 ? -19.629 21.655 56.638 1.00 91.75 478 LYS A O 1
ATOM 4009 N N . GLU A 1 479 ? -20.573 22.135 58.616 1.00 91.62 479 GLU A N 1
ATOM 4010 C CA . GLU A 1 479 ? -19.556 21.462 59.434 1.00 91.62 479 GLU A CA 1
ATOM 4011 C C . GLU A 1 479 ? -19.538 19.950 59.194 1.00 91.62 479 GLU A C 1
ATOM 4013 O O . GLU A 1 479 ? -18.465 19.373 59.008 1.00 91.62 479 GLU A O 1
ATOM 4018 N N . ARG A 1 480 ? -20.710 19.305 59.132 1.00 89.25 480 ARG A N 1
ATOM 4019 C CA . ARG A 1 480 ? -20.828 17.871 58.829 1.00 89.25 480 ARG A CA 1
ATOM 4020 C C . ARG A 1 480 ? -20.223 17.538 57.465 1.00 89.25 480 ARG A C 1
ATOM 4022 O O . ARG A 1 480 ? -19.391 16.638 57.365 1.00 89.25 480 ARG A O 1
ATOM 4029 N N . SER A 1 481 ? -20.602 18.287 56.431 1.00 86.38 481 SER A N 1
ATOM 4030 C CA . SER A 1 481 ? -20.088 18.092 55.069 1.00 86.38 481 SER A CA 1
ATOM 4031 C C . SER A 1 481 ? -18.588 18.398 54.981 1.00 86.38 481 SER A C 1
ATOM 4033 O O . SER A 1 481 ? -17.845 17.669 54.329 1.00 86.38 481 SER A O 1
ATOM 4035 N N . GLY A 1 482 ? -18.113 19.427 55.692 1.00 90.06 482 GLY A N 1
ATOM 4036 C CA . GLY A 1 482 ? -16.693 19.777 55.779 1.00 90.06 482 GLY A CA 1
ATOM 4037 C C . GLY A 1 482 ? -15.846 18.685 56.440 1.00 90.06 482 GLY A C 1
ATOM 4038 O O . GLY A 1 482 ? -14.797 18.323 55.907 1.00 90.06 482 GLY A O 1
ATOM 4039 N N . LYS A 1 483 ? -16.328 18.101 57.547 1.00 89.12 483 LYS A N 1
ATOM 4040 C CA . LYS A 1 483 ? -15.685 16.956 58.218 1.00 89.12 483 LYS A CA 1
ATOM 4041 C C . LYS A 1 483 ? -15.614 15.731 57.304 1.00 89.12 483 LYS A C 1
ATOM 4043 O O . LYS A 1 483 ? -14.560 15.107 57.214 1.00 89.12 483 LYS A O 1
ATOM 4048 N N . LEU A 1 484 ? -16.693 15.433 56.574 1.00 87.88 484 LEU A N 1
ATOM 4049 C CA . LEU A 1 484 ? -16.712 14.365 55.569 1.00 87.88 484 LEU A CA 1
ATOM 4050 C C . LEU A 1 484 ? -15.661 14.604 54.475 1.00 87.88 484 LEU A C 1
ATOM 4052 O O . LEU A 1 484 ? -14.834 13.731 54.227 1.00 87.88 484 LEU A O 1
ATOM 4056 N N . ILE A 1 485 ? -15.614 15.798 53.877 1.00 88.25 485 ILE A N 1
ATOM 4057 C CA . ILE A 1 485 ? -14.609 16.144 52.855 1.00 88.25 485 ILE A CA 1
ATOM 4058 C C . ILE A 1 485 ? -13.182 15.975 53.396 1.00 88.25 485 ILE A C 1
ATOM 4060 O O . ILE A 1 485 ? -12.333 15.419 52.700 1.00 88.25 485 ILE A O 1
ATOM 4064 N N . ALA A 1 486 ? -12.912 16.433 54.623 1.00 88.38 486 ALA A N 1
ATOM 4065 C CA . ALA A 1 486 ? -11.603 16.288 55.257 1.00 88.38 486 ALA A CA 1
ATOM 4066 C C . ALA A 1 486 ? -11.233 14.813 55.490 1.00 88.38 486 ALA A C 1
ATOM 4068 O O . ALA A 1 486 ? -10.100 14.419 55.219 1.00 88.38 486 ALA A O 1
ATOM 4069 N N . SER A 1 487 ? -12.192 13.985 55.920 1.00 81.69 487 SER A N 1
ATOM 4070 C CA . SER A 1 487 ? -11.974 12.547 56.111 1.00 81.69 487 SER A CA 1
ATOM 4071 C C . SER A 1 487 ? -11.610 11.834 54.805 1.00 81.69 487 SER A C 1
ATOM 4073 O O . SER A 1 487 ? -10.629 11.095 54.768 1.00 81.69 487 SER A O 1
ATOM 4075 N N . TYR A 1 488 ? -12.310 12.133 53.707 1.00 84.50 488 TYR A N 1
ATOM 4076 C CA . TYR A 1 488 ? -12.006 11.564 52.394 1.00 84.50 488 TYR A CA 1
ATOM 4077 C C . TYR A 1 488 ? -10.660 12.040 51.840 1.00 84.50 488 TYR A C 1
ATOM 4079 O O . TYR A 1 488 ? -9.933 11.238 51.266 1.00 84.50 488 TYR A O 1
ATOM 4087 N N . LYS A 1 489 ? -10.282 13.312 52.049 1.00 86.19 489 LYS A N 1
ATOM 4088 C CA . LYS A 1 489 ? -8.936 13.801 51.692 1.00 86.19 489 LYS A CA 1
ATOM 4089 C C . LYS A 1 489 ? -7.843 13.044 52.447 1.00 86.19 489 LYS A C 1
ATOM 4091 O O . LYS A 1 489 ? -6.883 12.592 51.837 1.00 86.19 489 LYS A O 1
ATOM 4096 N N . LYS A 1 490 ? -8.033 12.829 53.752 1.00 85.25 490 LYS A N 1
ATOM 4097 C CA . LYS A 1 490 ? -7.094 12.049 54.564 1.00 85.25 490 LYS A CA 1
ATOM 4098 C C . LYS A 1 490 ? -6.985 10.604 54.069 1.00 85.25 490 LYS A C 1
ATOM 4100 O O . LYS A 1 490 ? -5.879 10.083 53.966 1.00 85.25 490 LYS A O 1
ATOM 4105 N N . LEU A 1 491 ? -8.107 9.961 53.734 1.00 78.88 491 LEU A N 1
ATOM 4106 C CA . LEU A 1 491 ? -8.113 8.616 53.143 1.00 78.88 491 LEU A CA 1
ATOM 4107 C C . LEU A 1 491 ? -7.397 8.587 51.785 1.00 78.88 491 LEU A C 1
ATOM 4109 O O . LEU A 1 491 ? -6.637 7.657 51.527 1.00 78.88 491 LEU A O 1
ATOM 4113 N N . ALA A 1 492 ? -7.594 9.615 50.956 1.00 81.75 492 ALA A N 1
ATOM 4114 C CA . ALA A 1 492 ? -6.948 9.757 49.654 1.00 81.75 492 ALA A CA 1
ATOM 4115 C C . ALA A 1 492 ? -5.420 9.892 49.747 1.00 81.75 492 ALA A C 1
ATOM 4117 O O . ALA A 1 492 ? -4.707 9.367 48.901 1.00 81.75 492 ALA A O 1
ATOM 4118 N N . GLU A 1 493 ? -4.913 10.553 50.787 1.00 80.81 493 GLU A N 1
ATOM 4119 C CA . GLU A 1 493 ? -3.474 10.738 51.022 1.00 80.81 493 GLU A CA 1
ATOM 4120 C C . GLU A 1 493 ? -2.816 9.546 51.740 1.00 80.81 493 GLU A C 1
ATOM 4122 O O . GLU A 1 493 ? -1.591 9.443 51.764 1.00 80.81 493 GLU A O 1
ATOM 4127 N N . THR A 1 494 ? -3.614 8.636 52.311 1.00 79.56 494 THR A N 1
ATOM 4128 C CA . THR A 1 494 ? -3.132 7.499 53.110 1.00 79.56 494 THR A CA 1
ATOM 4129 C C . THR A 1 494 ? -3.531 6.160 52.485 1.00 79.56 494 THR A C 1
ATOM 4131 O O . THR A 1 494 ? -2.913 5.715 51.519 1.00 79.56 494 THR A O 1
ATOM 4134 N N . THR A 1 495 ? -4.568 5.507 53.011 1.00 71.12 495 THR A N 1
ATOM 4135 C CA . THR A 1 495 ? -4.978 4.138 52.663 1.00 71.12 495 THR A CA 1
ATOM 4136 C C . THR A 1 495 ? -5.410 3.973 51.211 1.00 71.12 495 THR A C 1
ATOM 4138 O O . THR A 1 495 ? -5.182 2.916 50.634 1.00 71.12 495 THR A O 1
ATOM 4141 N N . HIS A 1 496 ? -5.999 5.001 50.599 1.00 76.25 496 HIS A N 1
ATOM 4142 C CA . HIS A 1 496 ? -6.550 4.919 49.245 1.00 76.25 496 HIS A CA 1
ATOM 4143 C C . HIS A 1 496 ? -5.645 5.554 48.184 1.00 76.25 496 HIS A C 1
ATOM 4145 O O . HIS A 1 496 ? -6.023 5.572 47.017 1.00 76.25 496 HIS A O 1
ATOM 4151 N N . LYS A 1 497 ? -4.442 6.031 48.545 1.00 79.88 497 LYS A N 1
ATOM 4152 C CA . LYS A 1 497 ? -3.523 6.697 47.607 1.00 79.88 497 LYS A CA 1
ATOM 4153 C C . LYS A 1 497 ? -3.198 5.825 46.389 1.00 79.88 497 LYS A C 1
ATOM 4155 O O . LYS A 1 497 ? -3.399 6.253 45.258 1.00 79.88 497 LYS A O 1
ATOM 4160 N N . ARG A 1 498 ? -2.782 4.574 46.623 1.00 78.69 498 ARG A N 1
ATOM 4161 C CA . ARG A 1 498 ? -2.469 3.607 45.551 1.00 78.69 498 ARG A CA 1
ATOM 4162 C C . ARG A 1 498 ? -3.695 3.259 44.701 1.00 78.69 498 ARG A C 1
ATOM 4164 O O . ARG A 1 498 ? -3.583 3.131 43.488 1.00 78.69 498 ARG A O 1
ATOM 4171 N N . ILE A 1 499 ? -4.866 3.139 45.332 1.00 77.56 499 ILE A N 1
ATOM 4172 C CA . ILE A 1 499 ? -6.132 2.839 44.647 1.00 77.56 499 ILE A CA 1
ATOM 4173 C C . ILE A 1 499 ? -6.520 4.004 43.730 1.00 77.56 499 ILE A C 1
ATOM 4175 O O . ILE A 1 499 ? -6.893 3.779 42.583 1.00 77.56 499 ILE A O 1
ATOM 4179 N N . LEU A 1 500 ? -6.387 5.247 44.203 1.00 79.25 500 LEU A N 1
ATOM 4180 C CA . LEU A 1 500 ? -6.633 6.451 43.411 1.00 79.25 500 LEU A CA 1
ATOM 4181 C C . LEU A 1 500 ? -5.648 6.571 42.244 1.00 79.25 500 LEU A C 1
ATOM 4183 O O . LEU A 1 500 ? -6.086 6.822 41.129 1.00 79.25 500 LEU A O 1
ATOM 4187 N N . GLU A 1 501 ? -4.349 6.351 42.464 1.00 80.81 501 GLU A N 1
ATOM 4188 C CA . GLU A 1 501 ? -3.338 6.369 41.393 1.00 80.81 501 GLU A CA 1
ATOM 4189 C C . GLU A 1 501 ? -3.641 5.322 40.309 1.00 80.81 501 GLU A C 1
ATOM 4191 O O . GLU A 1 501 ? -3.682 5.656 39.124 1.00 80.81 501 GLU A O 1
ATOM 4196 N N . HIS A 1 502 ? -3.943 4.080 40.700 1.00 78.31 502 HIS A N 1
ATOM 4197 C CA . HIS A 1 502 ? -4.297 3.016 39.758 1.00 78.31 502 HIS A CA 1
ATOM 4198 C C . HIS A 1 502 ? -5.615 3.298 39.015 1.00 78.31 502 HIS A C 1
ATOM 4200 O O . HIS A 1 502 ? -5.694 3.157 37.793 1.00 78.31 502 HIS A O 1
ATOM 4206 N N . THR A 1 503 ? -6.640 3.775 39.728 1.00 76.94 503 THR A N 1
ATOM 4207 C CA . THR A 1 503 ? -7.935 4.151 39.135 1.00 76.94 503 THR A CA 1
ATOM 4208 C C . THR A 1 503 ? -7.768 5.302 38.143 1.00 76.94 503 THR A C 1
ATOM 4210 O O . THR A 1 503 ? -8.362 5.286 37.069 1.00 76.94 503 THR A O 1
ATOM 4213 N N . ARG A 1 504 ? -6.914 6.281 38.461 1.00 83.00 504 ARG A N 1
ATOM 4214 C CA . ARG A 1 504 ? -6.600 7.419 37.590 1.00 83.00 504 ARG A CA 1
ATOM 4215 C C . ARG A 1 504 ? -5.965 6.965 36.278 1.00 83.00 504 ARG A C 1
ATOM 4217 O O . ARG A 1 504 ? -6.375 7.435 35.219 1.00 83.00 504 ARG A O 1
ATOM 4224 N N . ILE A 1 505 ? -5.004 6.041 36.343 1.00 79.69 505 ILE A N 1
ATOM 4225 C CA . ILE A 1 505 ? -4.380 5.433 35.156 1.00 79.69 505 ILE A CA 1
ATOM 4226 C C . ILE A 1 505 ? -5.430 4.679 34.332 1.00 79.69 505 ILE A C 1
ATOM 4228 O O . ILE A 1 505 ? -5.530 4.903 33.130 1.00 79.69 505 ILE A O 1
ATOM 4232 N N . THR A 1 506 ? -6.272 3.877 34.985 1.00 82.69 506 THR A N 1
ATOM 4233 C CA . THR A 1 506 ? -7.331 3.096 34.323 1.00 82.69 506 THR A CA 1
ATOM 4234 C C . THR A 1 506 ? -8.334 3.995 33.589 1.00 82.69 506 THR A C 1
ATOM 4236 O O . THR A 1 506 ? -8.708 3.727 32.449 1.00 82.69 506 THR A O 1
ATOM 4239 N N . ILE A 1 507 ? -8.754 5.106 34.208 1.00 82.81 507 ILE A N 1
ATOM 4240 C CA . ILE A 1 507 ? -9.646 6.091 33.576 1.00 82.81 507 ILE A CA 1
ATOM 4241 C C . ILE A 1 507 ? -8.972 6.729 32.359 1.00 82.81 507 ILE A C 1
ATOM 4243 O O . ILE A 1 507 ? -9.620 6.897 31.327 1.00 82.81 507 ILE A O 1
ATOM 4247 N N . LEU A 1 508 ? -7.692 7.099 32.469 1.00 83.31 508 LEU A N 1
ATOM 4248 C CA . LEU A 1 508 ? -6.944 7.677 31.353 1.00 83.31 508 LEU A CA 1
ATOM 4249 C C . LEU A 1 508 ? -6.847 6.703 30.179 1.00 83.31 508 LEU A C 1
ATOM 4251 O O . LEU A 1 508 ? -7.198 7.093 29.069 1.00 83.31 508 LEU A O 1
ATOM 4255 N N . GLN A 1 509 ? -6.465 5.451 30.438 1.00 83.81 509 GLN A N 1
ATOM 4256 C CA . GLN A 1 509 ? -6.404 4.393 29.427 1.00 83.81 509 GLN A CA 1
ATOM 4257 C C . GLN A 1 509 ? -7.765 4.204 28.749 1.00 83.81 509 GLN A C 1
ATOM 4259 O O . GLN A 1 509 ? -7.865 4.302 27.531 1.00 83.81 509 GLN A O 1
ATOM 4264 N N . SER A 1 510 ? -8.842 4.087 29.532 1.00 85.94 510 SER A N 1
ATOM 4265 C CA . SER A 1 510 ? -10.197 3.956 28.987 1.00 85.94 510 SER A CA 1
ATOM 4266 C C . SER A 1 510 ? -10.615 5.159 28.128 1.00 85.94 510 SER A C 1
ATOM 4268 O O . SER A 1 510 ? -11.257 5.004 27.088 1.00 85.94 510 SER A O 1
ATOM 4270 N N . ILE A 1 511 ? -10.259 6.385 28.527 1.00 82.94 511 ILE A N 1
ATOM 4271 C CA . ILE A 1 511 ? -10.536 7.587 27.727 1.00 82.94 511 ILE A CA 1
ATOM 4272 C C . ILE A 1 511 ? -9.719 7.579 26.428 1.00 82.94 511 ILE A C 1
ATOM 4274 O O . ILE A 1 511 ? -10.239 7.986 25.386 1.00 82.94 511 ILE A O 1
ATOM 4278 N N . GLU A 1 512 ? -8.458 7.153 26.472 1.00 81.94 512 GLU A N 1
ATOM 4279 C CA . GLU A 1 512 ? -7.590 7.063 25.297 1.00 81.94 512 GLU A CA 1
ATOM 4280 C C . GLU A 1 512 ? -8.099 6.031 24.291 1.00 81.94 512 GLU A C 1
ATOM 4282 O O . GLU A 1 512 ? -8.279 6.385 23.126 1.00 81.94 512 GLU A O 1
ATOM 4287 N N . GLU A 1 513 ? -8.471 4.838 24.750 1.00 83.00 513 GLU A N 1
ATOM 4288 C CA . GLU A 1 513 ? -9.091 3.790 23.930 1.00 83.00 513 GLU A CA 1
ATOM 4289 C C . GLU A 1 513 ? -10.378 4.278 23.250 1.00 83.00 513 GLU A C 1
ATOM 4291 O O . GLU A 1 513 ? -10.593 4.076 22.051 1.00 83.00 513 GLU A O 1
ATOM 4296 N N . LYS A 1 514 ? -11.244 4.989 23.989 1.00 84.88 514 LYS A N 1
ATOM 4297 C CA . LYS A 1 514 ? -12.473 5.568 23.422 1.00 84.88 514 LYS A CA 1
ATOM 4298 C C . LYS A 1 514 ? -12.170 6.632 22.369 1.00 84.88 514 LYS A C 1
ATOM 4300 O O . LYS A 1 514 ? -12.854 6.696 21.349 1.00 84.88 514 LYS A O 1
ATOM 4305 N N . ILE A 1 515 ? -11.159 7.473 22.586 1.00 77.69 515 ILE A N 1
ATOM 4306 C CA . ILE A 1 515 ? -10.749 8.490 21.607 1.00 77.69 515 ILE A CA 1
ATOM 4307 C C . ILE A 1 515 ? -10.192 7.830 20.348 1.00 77.69 515 ILE A C 1
ATOM 4309 O O . ILE A 1 515 ? -10.534 8.249 19.242 1.00 77.69 515 ILE A O 1
ATOM 4313 N N . GLU A 1 516 ? -9.372 6.797 20.498 1.00 79.00 516 GLU A N 1
ATOM 4314 C CA . GLU A 1 516 ? -8.828 6.036 19.380 1.00 79.00 516 GLU A CA 1
ATOM 4315 C C . GLU A 1 516 ? -9.940 5.365 18.569 1.00 79.00 516 GLU A C 1
ATOM 4317 O O . GLU A 1 516 ? -10.047 5.583 17.360 1.00 79.00 516 GLU A O 1
ATOM 4322 N N . SER A 1 517 ? -10.857 4.667 19.240 1.00 80.00 517 SER A N 1
ATOM 4323 C CA . SER A 1 517 ? -12.040 4.068 18.616 1.00 80.00 517 SER A CA 1
ATOM 4324 C C . SER A 1 517 ? -12.912 5.106 17.893 1.00 80.00 517 SER A C 1
ATOM 4326 O O . SER A 1 517 ? -13.341 4.897 16.752 1.00 80.00 517 SER A O 1
ATOM 4328 N N . ALA A 1 518 ? -13.137 6.276 18.502 1.00 76.69 518 ALA A N 1
ATOM 4329 C CA . ALA A 1 518 ? -13.859 7.372 17.862 1.00 76.69 518 ALA A CA 1
ATOM 4330 C C . ALA A 1 518 ? -13.130 7.874 16.602 1.00 76.69 518 ALA A C 1
ATOM 4332 O O . ALA A 1 518 ? -13.766 8.063 15.563 1.00 76.69 518 ALA A O 1
ATOM 4333 N N . ASN A 1 519 ? -11.808 8.044 16.656 1.00 74.69 519 ASN A N 1
ATOM 4334 C CA . ASN A 1 519 ? -11.011 8.471 15.506 1.00 74.69 519 ASN A CA 1
ATOM 4335 C C . ASN A 1 519 ? -11.067 7.449 14.364 1.00 74.69 519 ASN A C 1
ATOM 4337 O O . ASN A 1 519 ? -11.281 7.842 13.219 1.00 74.69 519 ASN A O 1
ATOM 4341 N N . ILE A 1 520 ? -10.966 6.150 14.665 1.00 76.81 520 ILE A N 1
ATOM 4342 C CA . ILE A 1 520 ? -11.101 5.070 13.676 1.00 76.81 520 ILE A CA 1
ATOM 4343 C C . ILE A 1 520 ? -12.464 5.151 12.976 1.00 76.81 520 ILE A C 1
ATOM 4345 O O . ILE A 1 520 ? -12.539 5.133 11.746 1.00 76.81 520 ILE A O 1
ATOM 4349 N N . ASN A 1 521 ? -13.548 5.292 13.743 1.00 74.69 521 ASN A N 1
ATOM 4350 C CA . ASN A 1 521 ? -14.899 5.404 13.188 1.00 74.69 521 ASN A CA 1
ATOM 4351 C C . ASN A 1 521 ? -15.086 6.680 12.356 1.00 74.69 521 ASN A C 1
ATOM 4353 O O . ASN A 1 521 ? -15.731 6.651 11.307 1.00 74.69 521 ASN A O 1
ATOM 4357 N N . TYR A 1 522 ? -14.490 7.798 12.771 1.00 76.75 522 TYR A N 1
ATOM 4358 C CA . TYR A 1 522 ? -14.525 9.032 11.991 1.00 76.75 522 TYR A CA 1
ATOM 4359 C C . TYR A 1 522 ? -13.759 8.901 10.666 1.00 76.75 522 TYR A C 1
ATOM 4361 O O . TYR A 1 522 ? -14.273 9.308 9.624 1.00 76.75 522 TYR A O 1
ATOM 4369 N N . SER A 1 523 ? -12.579 8.277 10.673 1.00 65.25 523 SER A N 1
ATOM 4370 C CA . SER A 1 523 ? -11.802 7.997 9.459 1.00 65.25 523 SER A CA 1
ATOM 4371 C C . SER A 1 523 ? -12.572 7.100 8.489 1.00 65.25 523 SER A C 1
ATOM 4373 O O . SER A 1 523 ? -12.686 7.432 7.308 1.00 65.25 523 SER A O 1
ATOM 4375 N N . LYS A 1 524 ? -13.199 6.027 8.991 1.00 80.00 524 LYS A N 1
ATOM 4376 C CA . LYS A 1 524 ? -14.090 5.157 8.203 1.00 80.00 524 LYS A CA 1
ATOM 4377 C C . LYS A 1 524 ? -15.261 5.928 7.583 1.00 80.00 524 LYS A C 1
ATOM 4379 O O . LYS A 1 524 ? -15.577 5.730 6.412 1.00 80.00 524 LYS A O 1
ATOM 4384 N N . TYR A 1 525 ? -15.877 6.843 8.336 1.00 83.06 525 TYR A N 1
ATOM 4385 C CA . TYR A 1 525 ? -16.926 7.730 7.821 1.00 83.06 525 TYR A CA 1
ATOM 4386 C C . TYR A 1 525 ? -16.426 8.616 6.670 1.00 83.06 525 TYR A C 1
ATOM 4388 O O . TYR A 1 525 ? -17.099 8.713 5.643 1.00 83.06 525 TYR A O 1
ATOM 4396 N N . ILE A 1 526 ? -15.261 9.256 6.821 1.00 71.50 526 ILE A N 1
ATOM 4397 C CA . ILE A 1 526 ? -14.681 10.109 5.773 1.00 71.50 526 ILE A CA 1
ATOM 4398 C C . ILE A 1 526 ? -14.362 9.292 4.520 1.00 71.50 526 ILE A C 1
ATOM 4400 O O . ILE A 1 526 ? -14.702 9.725 3.420 1.00 71.50 526 ILE A O 1
ATOM 4404 N N . TYR A 1 527 ? -13.779 8.105 4.682 1.00 75.00 527 TYR A N 1
ATOM 4405 C CA . TYR A 1 527 ? -13.479 7.200 3.576 1.00 75.00 527 TYR A CA 1
ATOM 4406 C C . TYR A 1 527 ? -14.736 6.819 2.784 1.00 75.00 527 TYR A C 1
ATOM 4408 O O . TYR A 1 527 ? -14.810 7.065 1.579 1.00 75.00 527 TYR A O 1
ATOM 4416 N N . ALA A 1 528 ? -15.767 6.320 3.471 1.00 75.62 528 ALA A N 1
ATOM 4417 C CA . ALA A 1 528 ? -17.032 5.945 2.844 1.00 75.62 528 ALA A CA 1
ATOM 4418 C C . ALA A 1 528 ? -17.695 7.139 2.130 1.00 75.62 528 ALA A C 1
ATOM 4420 O O . ALA A 1 528 ? -18.198 7.014 1.015 1.00 75.62 528 ALA A O 1
ATOM 4421 N N . LYS A 1 529 ? -17.629 8.339 2.723 1.00 84.00 529 LYS A N 1
ATOM 4422 C CA . LYS A 1 529 ? -18.161 9.564 2.110 1.00 84.00 529 LYS A CA 1
ATOM 4423 C C . LYS A 1 529 ? -17.392 9.984 0.853 1.00 84.00 529 LYS A C 1
ATOM 4425 O O . LYS A 1 529 ? -18.002 10.435 -0.115 1.00 84.00 529 LYS A O 1
ATOM 4430 N N . ASN A 1 530 ? -16.069 9.842 0.855 1.00 74.75 530 ASN A N 1
ATOM 4431 C CA . ASN A 1 530 ? -15.244 10.132 -0.317 1.00 74.75 530 ASN A CA 1
ATOM 4432 C C . ASN A 1 530 ? -15.531 9.142 -1.452 1.00 74.75 530 ASN A C 1
ATOM 4434 O O . ASN A 1 530 ? -15.689 9.570 -2.592 1.00 74.75 530 ASN A O 1
ATOM 4438 N N . ASN A 1 531 ? -15.684 7.852 -1.143 1.00 79.56 531 ASN A N 1
ATOM 4439 C CA . ASN A 1 531 ? -16.063 6.839 -2.130 1.00 79.56 531 ASN A CA 1
ATOM 4440 C C . ASN A 1 531 ? -17.466 7.080 -2.695 1.00 79.56 531 ASN A C 1
ATOM 4442 O O . ASN A 1 531 ? -17.654 7.029 -3.907 1.00 79.56 531 ASN A O 1
ATOM 4446 N N . GLN A 1 532 ? -18.443 7.404 -1.840 1.00 89.88 532 GLN A N 1
ATOM 4447 C CA . GLN A 1 532 ? -19.781 7.807 -2.279 1.00 89.88 532 GLN A CA 1
ATOM 4448 C C . GLN A 1 532 ? -19.699 8.958 -3.289 1.00 89.88 532 GLN A C 1
ATOM 4450 O O . GLN A 1 532 ? -20.300 8.877 -4.359 1.00 89.88 532 GLN A O 1
ATOM 4455 N N . LYS A 1 533 ? -18.939 10.013 -2.962 1.00 82.81 533 LYS A N 1
ATOM 4456 C CA . LYS A 1 533 ? -18.740 11.155 -3.857 1.00 82.81 533 LYS A CA 1
ATOM 4457 C C . LYS A 1 533 ? -18.070 10.732 -5.164 1.00 82.81 533 LYS A C 1
ATOM 4459 O O . LYS A 1 533 ? -18.529 11.120 -6.228 1.00 82.81 533 LYS A O 1
ATOM 4464 N N . HIS A 1 534 ? -17.037 9.898 -5.099 1.00 84.19 534 HIS A N 1
ATOM 4465 C CA . HIS A 1 534 ? -16.348 9.400 -6.285 1.00 84.19 534 HIS A CA 1
ATOM 4466 C C . HIS A 1 534 ? -17.299 8.662 -7.242 1.00 84.19 534 HIS A C 1
ATOM 4468 O O . HIS A 1 534 ? -17.299 8.935 -8.441 1.00 84.19 534 HIS A O 1
ATOM 4474 N N . TYR A 1 535 ? -18.166 7.787 -6.723 1.00 87.06 535 TYR A N 1
ATOM 4475 C CA . TYR A 1 535 ? -19.182 7.123 -7.543 1.00 87.06 535 TYR A CA 1
ATOM 4476 C C . TYR A 1 535 ? -20.193 8.115 -8.137 1.00 87.06 535 TYR A C 1
ATOM 4478 O O . TYR A 1 535 ? -20.560 7.974 -9.301 1.00 87.06 535 TYR A O 1
ATOM 4486 N N . GLN A 1 536 ? -20.604 9.143 -7.388 1.00 87.81 536 GLN A N 1
ATOM 4487 C CA . GLN A 1 536 ? -21.482 10.206 -7.898 1.00 87.81 536 GLN A CA 1
ATOM 4488 C C . GLN A 1 536 ? -20.824 11.017 -9.024 1.00 87.81 536 GLN A C 1
ATOM 4490 O O . GLN A 1 536 ? -21.460 11.257 -10.050 1.00 87.81 536 GLN A O 1
ATOM 4495 N N . ASP A 1 537 ? -19.545 11.364 -8.876 1.00 82.12 537 ASP A N 1
ATOM 4496 C CA . ASP A 1 537 ? -18.769 12.067 -9.901 1.00 82.12 537 ASP A CA 1
ATOM 4497 C C . ASP A 1 537 ? -18.650 11.213 -11.182 1.00 82.12 537 ASP A C 1
ATOM 4499 O O . ASP A 1 537 ? -18.747 11.727 -12.299 1.00 82.12 537 ASP A O 1
ATOM 4503 N N . LEU A 1 538 ? -18.478 9.890 -11.050 1.00 82.44 538 LEU A N 1
ATOM 4504 C CA . LEU A 1 538 ? -18.479 8.966 -12.193 1.00 82.44 538 LEU A CA 1
ATOM 4505 C C . LEU A 1 538 ? -19.846 8.904 -12.880 1.00 82.44 538 LEU A C 1
ATOM 4507 O O . LEU A 1 538 ? -19.909 8.979 -14.107 1.00 82.44 538 LEU A O 1
ATOM 4511 N N . ILE A 1 539 ? -20.938 8.816 -12.115 1.00 84.94 539 ILE A N 1
ATOM 4512 C CA . ILE A 1 539 ? -22.303 8.854 -12.662 1.00 84.94 539 ILE A CA 1
ATOM 4513 C C . ILE A 1 539 ? -22.504 10.141 -13.463 1.00 84.94 539 ILE A C 1
ATOM 4515 O O . ILE A 1 539 ? -22.994 10.089 -14.592 1.00 84.94 539 ILE A O 1
ATOM 4519 N N . GLU A 1 540 ? -22.068 11.282 -12.929 1.00 82.94 540 GLU A N 1
ATOM 4520 C CA . GLU A 1 540 ? -22.157 12.574 -13.603 1.00 82.94 540 GLU A CA 1
ATOM 4521 C C . GLU A 1 540 ? -21.390 12.610 -14.926 1.00 82.94 540 GLU A C 1
ATOM 4523 O O . GLU A 1 540 ? -21.954 13.015 -15.943 1.00 82.94 540 GLU A O 1
ATOM 4528 N N . LYS A 1 541 ? -20.158 12.091 -14.956 1.00 80.31 541 LYS A N 1
ATOM 4529 C CA . LYS A 1 541 ? -19.374 11.971 -16.196 1.00 80.31 541 LYS A CA 1
ATOM 4530 C C . LYS A 1 541 ? -20.078 11.137 -17.259 1.00 80.31 541 LYS A C 1
ATOM 4532 O O . LYS A 1 541 ? -19.933 11.411 -18.448 1.00 80.31 541 LYS A O 1
ATOM 4537 N N . THR A 1 542 ? -20.860 10.135 -16.856 1.00 73.12 542 THR A N 1
ATOM 4538 C CA . THR A 1 542 ? -21.599 9.325 -17.827 1.00 73.12 542 THR A CA 1
ATOM 4539 C C . THR A 1 542 ? -22.843 10.015 -18.379 1.00 73.12 542 THR A C 1
ATOM 4541 O O . THR A 1 542 ? -23.304 9.557 -19.418 1.00 73.12 542 THR A O 1
ATOM 4544 N N . LYS A 1 543 ? -23.396 11.079 -17.764 1.00 75.62 543 LYS A N 1
ATOM 4545 C CA . LYS A 1 543 ? -24.700 11.687 -18.137 1.00 75.62 543 LYS A CA 1
ATOM 4546 C C . LYS A 1 543 ? -24.807 12.088 -19.613 1.00 75.62 543 LYS A C 1
ATOM 4548 O O . LYS A 1 543 ? -25.882 11.968 -20.187 1.00 75.62 543 LYS A O 1
ATOM 4553 N N . ASN A 1 544 ? -23.699 12.496 -20.230 1.00 71.00 544 ASN A N 1
ATOM 4554 C CA . ASN A 1 544 ? -23.663 12.927 -21.633 1.00 71.00 544 ASN A CA 1
ATOM 4555 C C . ASN A 1 544 ? -23.737 11.765 -22.644 1.00 71.00 544 ASN A C 1
ATOM 4557 O O . ASN A 1 544 ? -23.816 12.002 -23.846 1.00 71.00 544 ASN A O 1
ATOM 4561 N N . LEU A 1 545 ? -23.703 10.511 -22.182 1.00 70.69 545 LEU A N 1
ATOM 4562 C CA . LEU A 1 545 ? -23.863 9.329 -23.029 1.00 70.69 545 LEU A CA 1
ATOM 4563 C C . LEU A 1 545 ? -25.347 8.926 -23.134 1.00 70.69 545 LEU A C 1
ATOM 4565 O O . LEU A 1 545 ? -26.045 8.916 -22.114 1.00 70.69 545 LEU A O 1
ATOM 4569 N N . PRO A 1 546 ? -25.845 8.526 -24.319 1.00 73.62 546 PRO A N 1
ATOM 4570 C CA . PRO A 1 546 ? -27.212 8.025 -24.454 1.00 73.62 546 PRO A CA 1
ATOM 4571 C C . PRO A 1 546 ? -27.420 6.739 -23.642 1.00 73.62 546 PRO A C 1
ATOM 4573 O O . PRO A 1 546 ? -26.580 5.836 -23.693 1.00 73.62 546 PRO A O 1
ATOM 4576 N N . GLU A 1 547 ? -28.554 6.634 -22.945 1.00 67.06 547 GLU A N 1
ATOM 4577 C CA . GLU A 1 547 ? -28.862 5.569 -21.970 1.00 67.06 547 GLU A CA 1
ATOM 4578 C C . GLU A 1 547 ? -28.711 4.149 -22.537 1.00 67.06 547 GLU A C 1
ATOM 4580 O O . GLU A 1 547 ? -28.090 3.280 -21.927 1.00 67.06 547 GLU A O 1
ATOM 4585 N N . ASN A 1 548 ? -29.200 3.930 -23.758 1.00 68.44 548 ASN A N 1
ATOM 4586 C CA . ASN A 1 548 ? -29.212 2.612 -24.400 1.00 68.44 548 ASN A CA 1
ATOM 4587 C C . ASN A 1 548 ? -27.947 2.307 -25.219 1.00 68.44 548 ASN A C 1
ATOM 4589 O O . ASN A 1 548 ? -27.935 1.364 -26.014 1.00 68.44 548 ASN A O 1
ATOM 4593 N N . SER A 1 549 ? -26.883 3.101 -25.068 1.00 71.69 549 SER A N 1
ATOM 4594 C CA . SER A 1 549 ? -25.625 2.841 -25.772 1.00 71.69 549 SER A CA 1
ATOM 4595 C C . SER A 1 549 ? -24.963 1.587 -25.213 1.00 71.69 549 SER A C 1
ATOM 4597 O O . SER A 1 549 ? -24.763 1.469 -24.004 1.00 71.69 549 SER A O 1
ATOM 4599 N N . ILE A 1 550 ? -24.613 0.655 -26.097 1.00 74.00 550 ILE A N 1
ATOM 4600 C CA . ILE A 1 550 ? -23.918 -0.579 -25.732 1.00 74.00 550 ILE A CA 1
ATOM 4601 C C . ILE A 1 550 ? -22.440 -0.270 -25.480 1.00 74.00 550 ILE A C 1
ATOM 4603 O O . ILE A 1 550 ? -21.746 0.215 -26.371 1.00 74.00 550 ILE A O 1
ATOM 4607 N N . ILE A 1 551 ? -21.977 -0.560 -24.265 1.00 69.88 551 ILE A N 1
ATOM 4608 C CA . ILE A 1 551 ? -20.579 -0.423 -23.834 1.00 69.88 551 ILE A CA 1
ATOM 4609 C C . ILE A 1 551 ? -19.802 -1.709 -24.125 1.00 69.88 551 ILE A C 1
ATOM 4611 O O . ILE A 1 551 ? -18.626 -1.663 -24.475 1.00 69.88 551 ILE A O 1
ATOM 4615 N N . PHE A 1 552 ? -20.464 -2.857 -23.985 1.00 77.12 552 PHE A N 1
ATOM 4616 C CA . PHE A 1 552 ? -19.873 -4.172 -24.198 1.00 77.12 552 PHE A CA 1
ATOM 4617 C C . PHE A 1 552 ? -20.891 -5.107 -24.841 1.00 77.12 552 PHE A C 1
ATOM 4619 O O . PHE A 1 552 ? -22.064 -5.085 -24.477 1.00 77.12 552 PHE A O 1
ATOM 4626 N N . ALA A 1 553 ? -20.432 -5.947 -25.762 1.00 74.75 553 ALA A N 1
ATOM 4627 C CA . ALA A 1 553 ? -21.191 -7.069 -26.286 1.00 74.75 553 ALA A CA 1
ATOM 4628 C C . ALA A 1 553 ? -20.259 -8.275 -26.411 1.00 74.75 553 ALA A C 1
ATOM 4630 O O . ALA A 1 553 ? -19.105 -8.129 -26.820 1.00 74.75 553 ALA A O 1
ATOM 4631 N N . GLU A 1 554 ? -20.761 -9.448 -26.048 1.00 71.38 554 GLU A N 1
ATOM 4632 C CA . GLU A 1 554 ? -20.103 -10.716 -26.336 1.00 71.38 554 GLU A CA 1
ATOM 4633 C C . GLU A 1 554 ? -20.239 -11.056 -27.832 1.00 71.38 554 GLU A C 1
ATOM 4635 O O . GLU A 1 554 ? -20.977 -10.393 -28.564 1.00 71.38 554 GLU A O 1
ATOM 4640 N N . LYS A 1 555 ? -19.482 -12.042 -28.324 1.00 69.81 555 LYS A N 1
ATOM 4641 C CA . LYS A 1 555 ? -19.357 -12.325 -29.761 1.00 69.81 555 LYS A CA 1
ATOM 4642 C C . LYS A 1 555 ? -20.722 -12.644 -30.387 1.00 69.81 555 LYS A C 1
ATOM 4644 O O . LYS A 1 555 ? -21.304 -13.694 -30.136 1.00 69.81 555 LYS A O 1
ATOM 4649 N N . ILE A 1 556 ? -21.206 -11.750 -31.252 1.00 72.38 556 ILE A N 1
ATOM 4650 C CA . ILE A 1 556 ? -22.449 -11.927 -32.015 1.00 72.38 556 ILE A CA 1
ATOM 4651 C C . ILE A 1 556 ? -22.087 -12.174 -33.490 1.00 72.38 556 ILE A C 1
ATOM 4653 O O . ILE A 1 556 ? -21.347 -11.366 -34.062 1.00 72.38 556 ILE A O 1
ATOM 4657 N N . PRO A 1 557 ? -22.572 -13.264 -34.118 1.00 68.75 557 PRO A N 1
ATOM 4658 C CA . PRO A 1 557 ? -22.362 -13.524 -35.541 1.00 68.75 557 PRO A CA 1
ATOM 4659 C C . PRO A 1 557 ? -22.842 -12.369 -36.431 1.00 68.75 557 PRO A C 1
ATOM 4661 O O . PRO A 1 557 ? -23.814 -11.690 -36.106 1.00 68.75 557 PRO A O 1
ATOM 4664 N N . ALA A 1 558 ? -22.177 -12.159 -37.570 1.00 73.31 558 ALA A N 1
ATOM 4665 C CA . ALA A 1 558 ? -22.542 -11.108 -38.524 1.00 73.31 558 ALA A CA 1
ATOM 4666 C C . ALA A 1 558 ? -23.795 -11.450 -39.349 1.00 73.31 558 ALA A C 1
ATOM 4668 O O . ALA A 1 558 ? -24.422 -10.553 -39.911 1.00 73.31 558 ALA A O 1
ATOM 4669 N N . THR A 1 559 ? -24.171 -12.727 -39.407 1.00 79.44 559 THR A N 1
ATOM 4670 C CA . THR A 1 559 ? -25.337 -13.231 -40.137 1.00 79.44 559 THR A CA 1
ATOM 4671 C C . THR A 1 559 ? -26.211 -14.103 -39.244 1.00 79.44 559 THR A C 1
ATOM 4673 O O . THR A 1 559 ? -25.751 -14.715 -38.274 1.00 79.44 559 THR A O 1
ATOM 4676 N N . ILE A 1 560 ? -27.503 -14.139 -39.552 1.00 83.00 560 ILE A N 1
ATOM 4677 C CA . ILE A 1 560 ? -28.455 -15.033 -38.906 1.00 83.00 560 ILE A CA 1
ATOM 4678 C C . ILE A 1 560 ? -28.175 -16.463 -39.368 1.00 83.00 560 ILE A C 1
ATOM 4680 O O . ILE A 1 560 ? -28.060 -16.728 -40.558 1.00 83.00 560 ILE A O 1
ATOM 4684 N N . THR A 1 561 ? -28.102 -17.388 -38.417 1.00 81.25 561 THR A N 1
ATOM 4685 C CA . THR A 1 561 ? -28.044 -18.829 -38.673 1.00 81.25 561 THR A CA 1
ATOM 4686 C C . THR A 1 561 ? -29.046 -19.529 -37.763 1.00 81.25 561 THR A C 1
ATOM 4688 O O . THR A 1 561 ? -29.471 -18.966 -36.752 1.00 81.25 561 THR A O 1
ATOM 4691 N N . TYR A 1 562 ? -29.346 -20.797 -38.028 1.00 77.56 562 TYR A N 1
ATOM 4692 C CA . TYR A 1 562 ? -30.169 -21.628 -37.138 1.00 77.56 562 TYR A CA 1
ATOM 4693 C C . TYR A 1 562 ? -29.676 -21.693 -35.672 1.00 77.56 562 TYR A C 1
ATOM 4695 O O . TYR A 1 562 ? -30.462 -21.993 -34.770 1.00 77.56 562 TYR A O 1
ATOM 4703 N N . ARG A 1 563 ? -28.384 -21.417 -35.420 1.00 79.12 563 ARG A N 1
ATOM 4704 C CA . ARG A 1 563 ? -27.773 -21.366 -34.077 1.00 79.12 563 ARG A CA 1
ATOM 4705 C C . ARG A 1 563 ? -27.904 -19.999 -33.400 1.00 79.12 563 ARG A C 1
ATOM 4707 O O . ARG A 1 563 ? -27.643 -19.894 -32.204 1.00 79.12 563 ARG A O 1
ATOM 4714 N N . SER A 1 564 ? -28.283 -18.954 -34.136 1.00 83.00 564 SER A N 1
ATOM 4715 C CA . SER A 1 564 ? -28.459 -17.612 -33.579 1.00 83.00 564 SER A CA 1
ATOM 4716 C C . SER A 1 564 ? -29.572 -17.612 -32.530 1.00 83.00 564 SER A C 1
ATOM 4718 O O . SER A 1 564 ? -30.596 -18.275 -32.701 1.00 83.00 564 SER A O 1
ATOM 4720 N N . ARG A 1 565 ? -29.375 -16.869 -31.434 1.00 84.25 565 ARG A N 1
ATOM 4721 C CA . ARG A 1 565 ? -30.314 -16.830 -30.304 1.00 84.25 565 ARG A CA 1
ATOM 4722 C C . ARG A 1 565 ? -31.135 -15.550 -30.282 1.00 84.25 565 ARG A C 1
ATOM 4724 O O . ARG A 1 565 ? -30.588 -14.460 -30.134 1.00 84.25 565 ARG A O 1
ATOM 4731 N N . VAL A 1 566 ? -32.452 -15.678 -30.350 1.00 82.88 566 VAL A N 1
ATOM 4732 C CA . VAL A 1 566 ? -33.389 -14.567 -30.171 1.00 82.88 566 VAL A CA 1
ATOM 4733 C C . VAL A 1 566 ? -33.328 -14.095 -28.723 1.00 82.88 566 VAL A C 1
ATOM 4735 O O . VAL A 1 566 ? -33.406 -14.898 -27.790 1.00 82.88 566 VAL A O 1
ATOM 4738 N N . ASN A 1 567 ? -33.141 -12.788 -28.531 1.00 79.06 567 ASN A N 1
ATOM 4739 C CA . ASN A 1 567 ? -32.898 -12.165 -27.230 1.00 79.06 567 ASN A CA 1
ATOM 4740 C C . ASN A 1 567 ? -31.715 -12.771 -26.452 1.00 79.06 567 ASN A C 1
ATOM 4742 O O . ASN A 1 567 ? -31.649 -12.611 -25.238 1.00 79.06 567 ASN A O 1
ATOM 4746 N N . GLY A 1 568 ? -30.797 -13.470 -27.137 1.00 77.19 568 GLY A N 1
ATOM 4747 C CA . GLY A 1 568 ? -29.677 -14.187 -26.520 1.00 77.19 568 GLY A CA 1
ATOM 4748 C C . GLY A 1 568 ? -30.074 -15.408 -25.686 1.00 77.19 568 GLY A C 1
ATOM 4749 O O . GLY A 1 568 ? -29.229 -15.931 -24.969 1.00 77.19 568 GLY A O 1
ATOM 4750 N N . ILE A 1 569 ? -31.334 -15.860 -25.765 1.00 77.62 569 ILE A N 1
ATOM 4751 C CA . ILE A 1 569 ? -31.876 -16.939 -24.923 1.00 77.62 569 ILE A CA 1
ATOM 4752 C C . ILE A 1 569 ? -32.248 -18.160 -25.775 1.00 77.62 569 ILE A C 1
ATOM 4754 O O . ILE A 1 569 ? -31.653 -19.219 -25.600 1.00 77.62 569 ILE A O 1
ATOM 4758 N N . MET A 1 570 ? -33.178 -18.021 -26.725 1.00 79.12 570 MET A N 1
ATOM 4759 C CA . MET A 1 570 ? -33.759 -19.154 -27.468 1.00 79.12 570 MET A CA 1
ATOM 4760 C C . MET A 1 570 ? -33.143 -19.291 -28.864 1.00 79.12 570 MET A C 1
ATOM 4762 O O . MET A 1 570 ? -33.088 -18.300 -29.595 1.00 79.12 570 MET A O 1
ATOM 4766 N N . GLN A 1 571 ? -32.681 -20.483 -29.257 1.00 83.00 571 GLN A N 1
ATOM 4767 C CA . GLN A 1 571 ? -32.066 -20.690 -30.577 1.00 83.00 571 GLN A CA 1
ATOM 4768 C C . GLN A 1 571 ? -33.115 -20.694 -31.692 1.00 83.00 571 GLN A C 1
ATOM 4770 O O . GLN A 1 571 ? -34.203 -21.238 -31.525 1.00 83.00 571 GLN A O 1
ATOM 4775 N N . LEU A 1 572 ? -32.777 -20.158 -32.869 1.00 83.94 572 LEU A N 1
ATOM 4776 C CA . LEU A 1 572 ? -33.698 -20.124 -34.010 1.00 83.94 572 LEU A CA 1
ATOM 4777 C C . LEU A 1 572 ? -34.186 -21.509 -34.451 1.00 83.94 572 LEU A C 1
ATOM 4779 O O . LEU A 1 572 ? -35.343 -21.639 -34.837 1.00 83.94 572 LEU A O 1
ATOM 4783 N N . LYS A 1 573 ? -33.365 -22.557 -34.309 1.00 81.25 573 LYS A N 1
ATOM 4784 C CA . LYS A 1 573 ? -33.760 -23.953 -34.579 1.00 81.25 573 LYS A CA 1
ATOM 4785 C C . LYS A 1 573 ? -34.980 -24.433 -33.778 1.00 81.25 573 LYS A C 1
ATOM 4787 O O . LYS A 1 573 ? -35.608 -25.411 -34.172 1.00 81.25 573 LYS A O 1
ATOM 4792 N N . GLU A 1 574 ? -35.273 -23.790 -32.648 1.00 81.94 574 GLU A N 1
ATOM 4793 C CA . GLU A 1 574 ? -36.396 -24.125 -31.763 1.00 81.94 574 GLU A CA 1
ATOM 4794 C C . GLU A 1 574 ? -37.705 -23.462 -32.220 1.00 81.94 574 GLU A C 1
ATOM 4796 O O . GLU A 1 574 ? -38.785 -23.837 -31.767 1.00 81.94 574 GLU A O 1
ATOM 4801 N N . PHE A 1 575 ? -37.630 -22.503 -33.145 1.00 84.69 575 PHE A N 1
ATOM 4802 C CA . PHE A 1 575 ? -38.794 -21.833 -33.707 1.00 84.69 575 PHE A CA 1
ATOM 4803 C C . PHE A 1 575 ? -39.312 -22.561 -34.958 1.00 84.69 575 PHE A C 1
ATOM 4805 O O . PHE A 1 575 ? -38.530 -23.151 -35.712 1.00 84.69 575 PHE A O 1
ATOM 4812 N N . PRO A 1 576 ? -40.628 -22.492 -35.245 1.00 86.56 576 PRO A N 1
ATOM 4813 C CA . PRO A 1 576 ? -41.188 -23.044 -36.473 1.00 86.56 576 PRO A CA 1
ATOM 4814 C C . PRO A 1 576 ? -40.507 -22.460 -37.715 1.00 86.56 576 PRO A C 1
ATOM 4816 O O . PRO A 1 576 ? -40.450 -21.242 -37.880 1.00 86.56 576 PRO A O 1
ATOM 4819 N N . LYS A 1 577 ? -40.033 -23.329 -38.610 1.00 86.81 577 LYS A N 1
ATOM 4820 C CA . LYS A 1 577 ? -39.405 -22.939 -39.879 1.00 86.81 577 LYS A CA 1
ATOM 4821 C C . LYS A 1 577 ? -40.406 -22.965 -41.036 1.00 86.81 577 LYS A C 1
ATOM 4823 O O . LYS A 1 577 ? -41.258 -23.852 -41.102 1.00 86.81 577 LYS A O 1
ATOM 4828 N N . ARG A 1 578 ? -40.275 -22.033 -41.978 1.00 83.94 578 ARG A N 1
ATOM 4829 C CA . ARG A 1 578 ? -40.977 -22.019 -43.270 1.00 83.94 578 ARG A CA 1
ATOM 4830 C C . ARG A 1 578 ? -39.977 -21.794 -44.396 1.00 83.94 578 ARG A C 1
ATOM 4832 O O . ARG A 1 578 ? -39.045 -21.016 -44.233 1.00 83.94 578 ARG A O 1
ATOM 4839 N N . VAL A 1 579 ? -40.192 -22.466 -45.523 1.00 81.69 579 VAL A N 1
ATOM 4840 C CA . VAL A 1 579 ? -39.408 -22.266 -46.746 1.00 81.69 579 VAL A CA 1
ATOM 4841 C C . VAL A 1 579 ? -40.302 -21.574 -47.765 1.00 81.69 579 VAL A C 1
ATOM 4843 O O . VAL A 1 579 ? -41.376 -22.088 -48.073 1.00 81.69 579 VAL A O 1
ATOM 4846 N N . ILE A 1 580 ? -39.892 -20.403 -48.240 1.00 80.31 580 ILE A N 1
ATOM 4847 C CA . ILE A 1 580 ? -40.639 -19.583 -49.202 1.00 80.31 580 ILE A CA 1
ATOM 4848 C C . ILE A 1 580 ? -39.660 -19.204 -50.307 1.00 80.31 580 ILE A C 1
ATOM 4850 O O . ILE A 1 580 ? -38.620 -18.635 -50.010 1.00 80.31 580 ILE A O 1
ATOM 4854 N N . GLU A 1 581 ? -39.960 -19.564 -51.558 1.00 79.38 581 GLU A N 1
ATOM 4855 C CA . GLU A 1 581 ? -39.094 -19.267 -52.718 1.00 79.38 581 GLU A CA 1
ATOM 4856 C C . GLU A 1 581 ? -37.633 -19.746 -52.547 1.00 79.38 581 GLU A C 1
ATOM 4858 O O . GLU A 1 581 ? -36.694 -19.133 -53.039 1.00 79.38 581 GLU A O 1
ATOM 4863 N N . GLY A 1 582 ? -37.434 -20.864 -51.836 1.00 75.44 582 GLY A N 1
ATOM 4864 C CA . GLY A 1 582 ? -36.107 -21.426 -51.543 1.00 75.44 582 GLY A CA 1
ATOM 4865 C C . GLY A 1 582 ? -35.404 -20.821 -50.321 1.00 75.44 582 GLY A C 1
ATOM 4866 O O . GLY A 1 582 ? -34.363 -21.325 -49.914 1.00 75.44 582 GLY A O 1
ATOM 4867 N N . GLU A 1 583 ? -35.995 -19.808 -49.691 1.00 82.69 583 GLU A N 1
ATOM 4868 C CA . GLU A 1 583 ? -35.436 -19.081 -48.551 1.00 82.69 583 GLU A CA 1
ATOM 4869 C C . GLU A 1 583 ? -36.035 -19.554 -47.222 1.00 82.69 583 GLU A C 1
ATOM 4871 O O . GLU A 1 583 ? -37.235 -19.830 -47.128 1.00 82.69 583 GLU A O 1
ATOM 4876 N N . ILE A 1 584 ? -35.210 -19.641 -46.174 1.00 84.62 584 ILE A N 1
ATOM 4877 C CA . ILE A 1 584 ? -35.622 -20.148 -44.856 1.00 84.62 584 ILE A CA 1
ATOM 4878 C C . ILE A 1 584 ? -36.002 -18.989 -43.933 1.00 84.62 584 ILE A C 1
ATOM 4880 O O . ILE A 1 584 ? -35.206 -18.087 -43.682 1.00 84.62 584 ILE A O 1
ATOM 4884 N N . TYR A 1 585 ? -37.200 -19.068 -43.356 1.00 87.06 585 TYR A N 1
ATOM 4885 C CA . TYR A 1 585 ? -37.727 -18.122 -42.378 1.00 87.06 585 TYR A CA 1
ATOM 4886 C C . TYR A 1 585 ? -38.079 -18.826 -41.064 1.00 87.06 585 TYR A C 1
ATOM 4888 O O . TYR A 1 585 ? -38.789 -19.833 -41.065 1.00 87.06 585 TYR A O 1
ATOM 4896 N N . TYR A 1 586 ? -37.645 -18.270 -39.934 1.00 88.56 586 TYR A N 1
ATOM 4897 C CA . TYR A 1 586 ? -38.015 -18.733 -38.592 1.00 88.56 586 TYR A CA 1
ATOM 4898 C C . TYR A 1 586 ? -39.118 -17.848 -38.016 1.00 88.56 586 TYR A C 1
ATOM 4900 O O . TYR A 1 586 ? -38.955 -16.629 -37.957 1.00 88.56 586 TYR A O 1
ATOM 4908 N N . ILE A 1 587 ? -40.233 -18.450 -37.597 1.00 87.56 587 ILE A N 1
ATOM 4909 C CA . ILE A 1 587 ? -41.438 -17.752 -37.136 1.00 87.56 587 ILE A CA 1
ATOM 4910 C C . ILE A 1 587 ? -41.373 -17.508 -35.629 1.00 87.56 587 ILE A C 1
ATOM 4912 O O . ILE A 1 587 ? -41.400 -18.439 -34.828 1.00 87.56 587 ILE A O 1
ATOM 4916 N N . ILE A 1 588 ? -41.359 -16.239 -35.244 1.00 85.88 588 ILE A N 1
ATOM 4917 C CA . ILE A 1 588 ? -41.272 -15.762 -33.866 1.00 85.88 588 ILE A CA 1
ATOM 4918 C C . ILE A 1 588 ? -42.619 -15.142 -33.488 1.00 85.88 588 ILE A C 1
ATOM 4920 O O . ILE A 1 588 ? -43.226 -14.423 -34.280 1.00 85.88 588 ILE A O 1
ATOM 4924 N N . ARG A 1 589 ? -43.106 -15.421 -32.278 1.00 80.75 589 ARG A N 1
ATOM 4925 C CA . ARG A 1 589 ? -44.327 -14.809 -31.735 1.00 80.75 589 ARG A CA 1
ATOM 4926 C C . ARG A 1 589 ? -43.957 -13.777 -30.682 1.00 80.75 589 ARG A C 1
ATOM 4928 O O . ARG A 1 589 ? -43.102 -14.058 -29.846 1.00 80.75 589 ARG A O 1
ATOM 4935 N N . ASP A 1 590 ? -44.592 -12.612 -30.728 1.00 70.94 590 ASP A N 1
ATOM 4936 C CA . ASP A 1 590 ? -44.519 -11.658 -29.622 1.00 70.94 590 ASP A CA 1
ATOM 4937 C C . ASP A 1 590 ? -45.477 -12.039 -28.477 1.00 70.94 590 ASP A C 1
ATOM 4939 O O . ASP A 1 590 ? -46.264 -12.985 -28.577 1.00 70.94 590 ASP A O 1
ATOM 4943 N N . GLU A 1 591 ? -45.411 -11.290 -27.374 1.00 63.75 591 GLU A N 1
ATOM 4944 C CA . GLU A 1 591 ? -46.256 -11.500 -26.189 1.00 63.75 591 GLU A CA 1
ATOM 4945 C C . GLU A 1 591 ? -47.753 -11.258 -26.459 1.00 63.75 591 GLU A C 1
ATOM 4947 O O . GLU A 1 591 ? -48.599 -11.774 -25.729 1.00 63.75 591 GLU A O 1
ATOM 4952 N N . ALA A 1 592 ? -48.089 -10.513 -27.518 1.00 67.62 592 ALA A N 1
ATOM 4953 C CA . ALA A 1 592 ? -49.457 -10.245 -27.958 1.00 67.62 592 ALA A CA 1
ATOM 4954 C C . ALA A 1 592 ? -49.985 -11.298 -28.958 1.00 67.62 592 ALA A C 1
ATOM 4956 O O . ALA A 1 592 ? -51.127 -11.205 -29.409 1.00 67.62 592 ALA A O 1
ATOM 4957 N N . GLY A 1 593 ? -49.176 -12.307 -29.308 1.00 68.69 593 GLY A N 1
ATOM 4958 C CA . GLY A 1 593 ? -49.529 -13.389 -30.229 1.00 68.69 593 GLY A CA 1
ATOM 4959 C C . GLY A 1 593 ? -49.357 -13.055 -31.717 1.00 68.69 593 GLY A C 1
ATOM 4960 O O . GLY A 1 593 ? -49.694 -13.882 -32.570 1.00 68.69 593 GLY A O 1
ATOM 49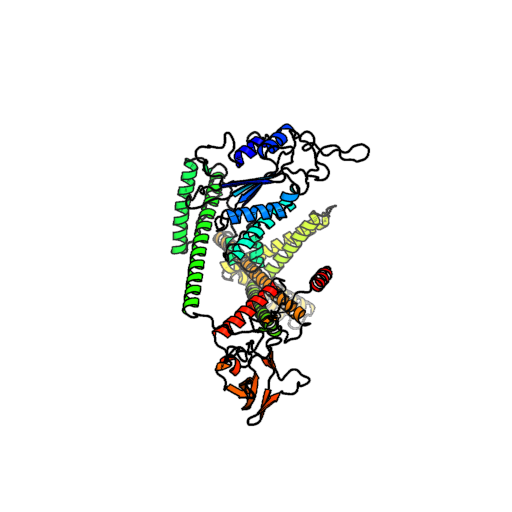61 N N . LYS A 1 594 ? -48.811 -11.884 -32.056 1.00 77.81 594 LYS A N 1
ATOM 4962 C CA . LYS A 1 594 ? -48.505 -11.484 -33.433 1.00 77.81 594 LYS A CA 1
ATOM 4963 C C . LYS A 1 594 ? -47.291 -12.262 -33.941 1.00 77.81 594 LYS A C 1
ATOM 4965 O O . LYS A 1 594 ? -46.291 -12.429 -33.244 1.00 77.81 594 LYS A O 1
ATOM 4970 N N . GLN A 1 595 ? -47.395 -12.764 -35.172 1.00 83.75 595 GLN A N 1
ATOM 4971 C CA . GLN A 1 595 ? -46.348 -13.556 -35.814 1.00 83.75 595 GLN A CA 1
ATOM 4972 C C . GLN A 1 595 ? -45.434 -12.682 -36.670 1.00 83.75 595 GLN A C 1
ATOM 4974 O O . GLN A 1 595 ? -45.879 -11.950 -37.559 1.00 83.75 595 GLN A O 1
ATOM 4979 N N . PHE A 1 596 ? -44.143 -12.835 -36.425 1.00 86.88 596 PHE A N 1
ATOM 4980 C CA . PHE A 1 596 ? -43.057 -12.245 -37.185 1.00 86.88 596 PHE A CA 1
ATOM 4981 C C . PHE A 1 596 ? -42.122 -13.344 -37.675 1.00 86.88 596 PHE A C 1
ATOM 4983 O O . PHE A 1 596 ? -42.198 -14.485 -37.223 1.00 86.88 596 PHE A O 1
ATOM 4990 N N . ALA A 1 597 ? -41.233 -13.009 -38.596 1.00 86.62 597 ALA A N 1
ATOM 4991 C CA . ALA A 1 597 ? -40.226 -13.919 -39.093 1.00 86.62 597 ALA A CA 1
ATOM 4992 C C . ALA A 1 597 ? -38.856 -13.247 -39.183 1.00 86.62 597 ALA A C 1
ATOM 4994 O O . ALA A 1 597 ? -38.758 -12.031 -39.355 1.00 86.62 597 ALA A O 1
ATOM 4995 N N . VAL A 1 598 ? -37.810 -14.062 -39.093 1.00 87.88 598 VAL A N 1
ATOM 4996 C CA . VAL A 1 598 ? -36.430 -13.698 -39.440 1.00 87.88 598 VAL A CA 1
ATOM 4997 C C . VAL A 1 598 ? -35.919 -14.645 -40.515 1.00 87.88 598 VAL A C 1
ATOM 4999 O O . VAL A 1 598 ? -36.243 -15.832 -40.484 1.00 87.88 598 VAL A O 1
ATOM 5002 N N . LYS A 1 599 ? -35.144 -14.124 -41.466 1.00 86.44 599 LYS A N 1
ATOM 5003 C CA . LYS A 1 599 ? -34.606 -14.892 -42.591 1.00 86.44 599 LYS A CA 1
ATOM 5004 C C . LYS A 1 599 ? -33.218 -15.448 -42.250 1.00 86.44 599 LYS A C 1
ATOM 5006 O O . LYS A 1 599 ? -32.386 -14.727 -41.705 1.00 86.44 599 LYS A O 1
ATOM 5011 N N . ASP A 1 600 ? -32.963 -16.719 -42.548 1.00 86.19 600 ASP A N 1
ATOM 5012 C CA . ASP A 1 600 ? -31.620 -17.308 -42.445 1.00 86.19 600 ASP A CA 1
ATOM 5013 C C . ASP A 1 600 ? -30.658 -16.603 -43.423 1.00 86.19 600 ASP A C 1
ATOM 5015 O O . ASP A 1 600 ? -31.039 -16.267 -44.542 1.00 86.19 600 ASP A O 1
ATOM 5019 N N . GLY A 1 601 ? -29.430 -16.309 -42.991 1.00 80.94 601 GLY A N 1
ATOM 5020 C CA . GLY A 1 601 ? -28.434 -15.579 -43.783 1.00 80.94 601 GLY A CA 1
ATOM 5021 C C . GLY A 1 601 ? -28.519 -14.046 -43.723 1.00 80.94 601 GLY A C 1
ATOM 5022 O O . GLY A 1 601 ? -27.562 -13.382 -44.125 1.00 80.94 601 GLY A O 1
ATOM 5023 N N . ASP A 1 602 ? -29.589 -13.457 -43.173 1.00 83.69 602 ASP A N 1
ATOM 5024 C CA . ASP A 1 602 ? -29.712 -11.993 -43.060 1.00 83.69 602 ASP A CA 1
ATOM 5025 C C . ASP A 1 602 ? -28.613 -11.383 -42.175 1.00 83.69 602 ASP A C 1
ATOM 5027 O O . ASP A 1 602 ? -28.166 -11.971 -41.190 1.00 83.69 602 ASP A O 1
ATOM 5031 N N . THR A 1 603 ? -28.186 -10.158 -42.490 1.00 80.81 603 THR A N 1
ATOM 5032 C CA . THR A 1 603 ? -27.132 -9.469 -41.731 1.00 80.81 603 THR A CA 1
ATOM 5033 C C . THR A 1 603 ? -27.619 -8.992 -40.359 1.00 80.81 603 THR A C 1
ATOM 5035 O O . THR A 1 603 ? -28.633 -8.300 -40.238 1.00 80.81 603 THR A O 1
ATOM 5038 N N . ILE A 1 604 ? -26.822 -9.250 -39.322 1.00 76.19 604 ILE A N 1
ATOM 5039 C CA . ILE A 1 604 ? -26.996 -8.723 -37.969 1.00 76.19 604 ILE A CA 1
ATOM 5040 C C . ILE A 1 604 ? -26.158 -7.444 -37.830 1.00 76.19 604 ILE A C 1
ATOM 5042 O O . ILE A 1 604 ? -24.931 -7.478 -37.762 1.00 76.19 604 ILE A O 1
ATOM 5046 N N . LYS A 1 605 ? -26.818 -6.282 -37.754 1.00 73.94 605 LYS A N 1
ATOM 5047 C CA . LYS A 1 605 ? -26.162 -4.974 -37.570 1.00 73.94 605 LYS A CA 1
ATOM 5048 C C . LYS A 1 605 ? -26.402 -4.464 -36.155 1.00 73.94 605 LYS A C 1
ATOM 5050 O O . LYS A 1 605 ? -27.545 -4.300 -35.735 1.00 73.94 605 LYS A O 1
ATOM 5055 N N . LYS A 1 606 ? -25.322 -4.184 -35.416 1.00 70.31 606 LYS A N 1
ATOM 5056 C CA . LYS A 1 606 ? -25.381 -3.809 -33.988 1.00 70.31 606 LYS A CA 1
ATOM 5057 C C . LYS A 1 606 ? -26.201 -4.805 -33.149 1.00 70.31 606 LYS A C 1
ATOM 5059 O O . LYS A 1 606 ? -26.969 -4.410 -32.274 1.00 70.31 606 LYS A O 1
ATOM 5064 N N . GLY A 1 607 ? -26.078 -6.098 -33.463 1.00 73.62 607 GLY A N 1
ATOM 5065 C CA . GLY A 1 607 ? -26.702 -7.178 -32.692 1.00 73.62 607 GLY A CA 1
ATOM 5066 C C . GLY A 1 607 ? -28.203 -7.291 -32.908 1.00 73.62 607 GLY A C 1
ATOM 5067 O O . GLY A 1 607 ? -28.877 -8.020 -32.184 1.00 73.62 607 GLY A O 1
ATOM 5068 N N . LYS A 1 608 ? -28.728 -6.558 -33.892 1.00 82.25 608 LYS A N 1
ATOM 5069 C CA . LYS A 1 608 ? -30.128 -6.569 -34.278 1.00 82.25 608 LYS A CA 1
ATOM 5070 C C . LYS A 1 608 ? -30.266 -6.963 -35.741 1.00 82.25 608 LYS A C 1
ATOM 5072 O O . LYS A 1 608 ? -29.420 -6.595 -36.557 1.00 82.25 608 LYS A O 1
ATOM 5077 N N . ALA A 1 609 ? -31.348 -7.653 -36.075 1.00 82.88 609 ALA A N 1
ATOM 5078 C CA . ALA A 1 609 ? -31.676 -7.966 -37.461 1.00 82.88 609 ALA A CA 1
ATOM 5079 C C . ALA A 1 609 ? -33.102 -7.558 -37.826 1.00 82.88 609 ALA A C 1
ATOM 5081 O O . ALA A 1 609 ? -33.913 -7.214 -36.960 1.00 82.88 609 ALA A O 1
ATOM 5082 N N . GLN A 1 610 ? -33.366 -7.557 -39.129 1.00 83.31 610 GLN A N 1
ATOM 5083 C CA . GLN A 1 610 ? -34.646 -7.166 -39.694 1.00 83.31 610 GLN A CA 1
ATOM 5084 C C . GLN A 1 610 ? -35.740 -8.175 -39.331 1.00 83.31 610 GLN A C 1
ATOM 5086 O O . GLN A 1 610 ? -35.512 -9.384 -39.335 1.00 83.31 610 GLN A O 1
ATOM 5091 N N . LEU A 1 611 ? -36.933 -7.658 -39.042 1.00 86.12 611 LEU A N 1
ATOM 5092 C CA . LEU A 1 611 ? -38.142 -8.456 -38.888 1.00 86.12 611 LEU A CA 1
ATOM 5093 C C . LEU A 1 611 ? -38.999 -8.410 -40.155 1.00 86.12 611 LEU A C 1
ATOM 5095 O O . LEU A 1 611 ? -39.092 -7.380 -40.833 1.00 86.12 611 LEU A O 1
ATOM 5099 N N . TYR A 1 612 ? -39.664 -9.527 -40.424 1.00 85.69 612 TYR A N 1
ATOM 5100 C CA . TYR A 1 612 ? -40.659 -9.689 -41.477 1.00 85.69 612 TYR A CA 1
ATOM 5101 C C . TYR A 1 612 ? -42.018 -10.002 -40.841 1.00 85.69 612 TYR A C 1
ATOM 5103 O O . TYR A 1 612 ? -42.093 -10.705 -39.836 1.00 85.69 612 TYR A O 1
ATOM 5111 N N . GLN A 1 613 ? -43.105 -9.470 -41.389 1.00 84.44 613 GLN A N 1
ATOM 5112 C CA . GLN A 1 613 ? -44.456 -9.749 -40.913 1.00 84.44 613 GLN A CA 1
ATOM 5113 C C . GLN A 1 613 ? -45.008 -10.984 -41.619 1.00 84.44 613 GLN A C 1
ATOM 5115 O O . GLN A 1 613 ? -44.899 -11.114 -42.837 1.00 84.44 613 GLN A O 1
ATOM 5120 N N . VAL A 1 614 ? -45.658 -11.865 -40.860 1.00 82.75 614 VAL A N 1
ATOM 5121 C CA . VAL A 1 614 ? -46.319 -13.053 -41.408 1.00 82.75 614 VAL A CA 1
ATOM 5122 C C . VAL A 1 614 ? -47.789 -12.722 -41.682 1.00 82.75 614 VAL A C 1
ATOM 5124 O O . VAL A 1 614 ? -48.527 -12.383 -40.755 1.00 82.75 614 VAL A O 1
ATOM 5127 N N . LYS A 1 615 ? -48.228 -12.813 -42.944 1.00 80.94 615 LYS A N 1
ATOM 5128 C CA . LYS A 1 615 ? -49.627 -12.619 -43.365 1.00 80.94 615 LYS A CA 1
ATOM 5129 C C . LYS A 1 615 ? -50.135 -13.897 -44.038 1.00 80.94 615 LYS A C 1
ATOM 5131 O O . LYS A 1 615 ? -49.856 -14.169 -45.200 1.00 80.94 615 LYS A O 1
ATOM 5136 N N . GLY A 1 616 ? -50.881 -14.718 -43.300 1.00 75.56 616 GLY A N 1
ATOM 5137 C CA . GLY A 1 616 ? -51.363 -16.008 -43.809 1.00 75.56 616 GLY A CA 1
ATOM 5138 C C . GLY A 1 616 ? -50.211 -16.956 -44.182 1.00 75.56 616 GLY A C 1
ATOM 5139 O O . GLY A 1 616 ? -49.485 -17.438 -43.305 1.00 75.56 616 GLY A O 1
ATOM 5140 N N . HIS A 1 617 ? -50.054 -17.235 -45.480 1.00 69.81 617 HIS A N 1
ATOM 5141 C CA . HIS A 1 617 ? -48.974 -18.075 -46.016 1.00 69.81 617 HIS A CA 1
ATOM 5142 C C . HIS A 1 617 ? -47.778 -17.274 -46.564 1.00 69.81 617 HIS A C 1
ATOM 5144 O O . HIS A 1 617 ? -46.754 -17.886 -46.853 1.00 69.81 617 HIS A O 1
ATOM 5150 N N . SER A 1 618 ? -47.864 -15.940 -46.658 1.00 75.31 618 SER A N 1
ATOM 5151 C CA . SER A 1 618 ? -46.775 -15.080 -47.141 1.00 75.31 618 SER A CA 1
ATOM 5152 C C . SER A 1 618 ? -46.028 -14.376 -46.001 1.00 75.31 618 SER A C 1
ATOM 5154 O O . SER A 1 618 ? -46.540 -14.205 -44.887 1.00 75.31 618 SER A O 1
ATOM 5156 N N . VAL A 1 619 ? -44.783 -13.986 -46.282 1.00 78.69 619 VAL A N 1
ATOM 5157 C CA . VAL A 1 619 ? -43.914 -13.219 -45.381 1.00 78.69 619 VAL A CA 1
ATOM 5158 C C . VAL A 1 619 ? -43.490 -11.948 -46.112 1.00 78.69 619 VAL A C 1
ATOM 5160 O O . VAL A 1 619 ? -42.847 -12.017 -47.153 1.00 78.69 619 VAL A O 1
ATOM 5163 N N . GLU A 1 620 ? -43.868 -10.786 -45.581 1.00 77.81 620 GLU A N 1
ATOM 5164 C CA . GLU A 1 620 ? -43.588 -9.475 -46.181 1.00 77.81 620 GLU A CA 1
ATOM 5165 C C . GLU A 1 620 ? -42.656 -8.654 -45.282 1.00 77.81 620 GLU A C 1
ATOM 5167 O O . GLU A 1 620 ? -42.708 -8.740 -44.052 1.00 77.81 620 GLU A O 1
ATOM 5172 N N . LYS A 1 621 ? -41.793 -7.828 -45.884 1.00 77.44 621 LYS A N 1
ATOM 5173 C CA . LYS A 1 621 ? -40.891 -6.941 -45.138 1.00 77.44 621 LYS A CA 1
ATOM 5174 C C . LYS A 1 621 ? -41.695 -5.896 -44.356 1.00 77.44 621 LYS A C 1
ATOM 5176 O O . LYS A 1 621 ? -42.570 -5.238 -44.914 1.00 77.44 621 LYS A O 1
ATOM 5181 N N . ILE A 1 622 ? -41.362 -5.706 -43.080 1.00 71.94 622 ILE A N 1
ATOM 5182 C CA . ILE A 1 622 ? -41.967 -4.647 -42.261 1.00 71.94 622 ILE A CA 1
ATOM 5183 C C . ILE A 1 622 ? -41.385 -3.293 -42.702 1.00 71.94 622 ILE A C 1
ATOM 5185 O O . ILE A 1 622 ? -40.157 -3.181 -42.793 1.00 71.94 622 ILE A O 1
ATOM 5189 N N . PRO A 1 623 ? -42.216 -2.273 -42.996 1.00 61.53 623 PRO A N 1
ATOM 5190 C CA . PRO A 1 623 ? -41.735 -0.925 -43.295 1.00 61.53 623 PRO A CA 1
ATOM 5191 C C . PRO A 1 623 ? -40.862 -0.393 -42.152 1.00 61.53 623 PRO A C 1
ATOM 5193 O O . PRO A 1 623 ? -41.233 -0.533 -40.991 1.00 61.53 623 PRO A O 1
ATOM 5196 N N . GLU A 1 624 ? -39.719 0.231 -42.459 1.00 56.97 624 GLU A N 1
ATOM 5197 C CA . GLU A 1 624 ? -38.881 0.873 -41.438 1.00 56.97 624 GLU A CA 1
ATOM 5198 C C . GLU A 1 624 ? -39.663 2.030 -40.796 1.00 56.97 624 GLU A C 1
ATOM 5200 O O . GLU A 1 624 ? -39.812 3.106 -41.377 1.00 56.97 624 GLU A O 1
ATOM 5205 N N . THR A 1 625 ? -40.204 1.815 -39.598 1.00 50.19 625 THR A N 1
ATOM 5206 C CA . THR A 1 625 ? -40.799 2.884 -38.797 1.00 50.19 625 THR A CA 1
ATOM 5207 C C . THR A 1 625 ? -39.707 3.890 -38.411 1.00 50.19 625 THR A C 1
ATOM 5209 O O . THR A 1 625 ? -38.576 3.514 -38.093 1.00 50.19 625 THR A O 1
ATOM 5212 N N . LYS A 1 626 ? -40.031 5.194 -38.435 1.00 42.91 626 LYS A N 1
ATOM 5213 C CA . LYS A 1 626 ? -39.098 6.312 -38.161 1.00 42.91 626 LYS A CA 1
ATOM 5214 C C . LYS A 1 626 ? -38.484 6.314 -36.750 1.00 42.91 626 LYS A C 1
ATOM 5216 O O . LYS A 1 626 ? -37.723 7.223 -36.441 1.00 42.91 626 LYS A O 1
ATOM 5221 N N . ASP A 1 627 ? -38.761 5.297 -35.938 1.00 44.84 627 ASP A N 1
ATOM 5222 C CA . ASP A 1 627 ? -38.268 5.169 -34.572 1.00 44.84 627 ASP A CA 1
ATOM 5223 C C . ASP A 1 627 ? -37.833 3.728 -34.231 1.00 44.84 627 ASP A C 1
ATOM 5225 O O . ASP A 1 627 ? -38.220 3.156 -33.223 1.00 44.84 627 ASP A O 1
ATOM 5229 N N . GLY A 1 628 ? -37.028 3.100 -35.099 1.00 48.44 628 GLY A N 1
ATOM 5230 C CA . GLY A 1 628 ? -36.093 2.015 -34.740 1.00 48.44 628 GLY A CA 1
ATOM 5231 C C . GLY A 1 628 ? -36.632 0.757 -34.028 1.00 48.44 628 GLY A C 1
ATOM 5232 O O . GLY A 1 628 ? -35.818 -0.012 -33.504 1.00 48.44 628 GLY A O 1
ATOM 5233 N N . SER A 1 629 ? -37.948 0.533 -33.997 1.00 47.03 629 SER A N 1
ATOM 5234 C CA . SER A 1 629 ? -38.613 -0.452 -33.133 1.00 47.03 629 SER A CA 1
ATOM 5235 C C . SER A 1 629 ? -38.863 -1.818 -33.783 1.00 47.03 629 SER A C 1
ATOM 5237 O O . SER A 1 629 ? -39.043 -2.792 -33.060 1.00 47.03 629 SER A O 1
ATOM 5239 N N . ASP A 1 630 ? -38.752 -1.956 -35.108 1.00 58.84 630 ASP A N 1
ATOM 5240 C CA . ASP A 1 630 ? -39.025 -3.224 -35.813 1.00 58.84 630 ASP A CA 1
ATOM 5241 C C . ASP A 1 630 ? -37.763 -4.069 -36.093 1.00 58.84 630 ASP A C 1
ATOM 5243 O O . ASP A 1 630 ? -37.593 -4.647 -37.171 1.00 58.84 630 ASP A O 1
ATOM 5247 N N . LYS A 1 631 ? -36.834 -4.140 -35.129 1.00 72.69 631 LYS A N 1
ATOM 5248 C CA . LYS A 1 631 ? -35.642 -5.008 -35.208 1.00 72.69 631 LYS A CA 1
ATOM 5249 C C . LYS A 1 631 ? -35.510 -5.884 -33.974 1.00 72.69 631 LYS A C 1
ATOM 5251 O O . LYS A 1 631 ? -35.609 -5.398 -32.849 1.00 72.69 631 LYS A O 1
ATOM 5256 N N . ILE A 1 632 ? -35.202 -7.160 -34.180 1.00 81.12 632 ILE A N 1
ATOM 5257 C CA . ILE A 1 632 ? -35.059 -8.133 -33.094 1.00 81.12 632 ILE A CA 1
ATOM 5258 C C . ILE A 1 632 ? -33.608 -8.240 -32.633 1.00 81.12 632 ILE A C 1
ATOM 5260 O O . ILE A 1 632 ? -32.696 -8.284 -33.460 1.00 81.12 632 ILE A O 1
ATOM 5264 N N . LYS A 1 633 ? -33.389 -8.246 -31.312 1.00 84.75 633 LYS A N 1
ATOM 5265 C CA . LYS A 1 633 ? -32.056 -8.388 -30.708 1.00 84.75 633 LYS A CA 1
ATOM 5266 C C . LYS A 1 633 ? -31.645 -9.863 -30.672 1.00 84.75 633 LYS A C 1
ATOM 5268 O O . LYS A 1 633 ? -32.445 -10.728 -30.325 1.00 84.75 633 LYS A O 1
ATOM 5273 N N . PHE A 1 634 ? -30.384 -10.133 -30.991 1.00 82.75 634 PHE A N 1
ATOM 5274 C CA . PHE A 1 634 ? -29.761 -11.462 -30.935 1.00 82.75 634 PHE A CA 1
ATOM 5275 C C . PHE A 1 634 ? -28.806 -11.616 -29.747 1.00 82.75 634 PHE A C 1
ATOM 5277 O O . PHE A 1 634 ? -27.899 -12.441 -29.760 1.00 82.75 634 PHE A O 1
ATOM 5284 N N . TYR A 1 635 ? -28.994 -10.785 -28.726 1.00 82.25 635 TYR A N 1
ATOM 5285 C CA . TYR A 1 635 ? -28.214 -10.789 -27.502 1.00 82.25 635 TYR A CA 1
ATOM 5286 C C . TYR A 1 635 ? -29.116 -10.531 -26.296 1.00 82.25 635 TYR A C 1
ATOM 5288 O O . TYR A 1 635 ? -30.147 -9.857 -26.404 1.00 82.25 635 TYR A O 1
ATOM 5296 N N . ALA A 1 636 ? -28.710 -11.063 -25.151 1.00 82.88 636 ALA A N 1
ATOM 5297 C CA . ALA A 1 636 ? -29.350 -10.850 -23.869 1.00 82.88 636 ALA A CA 1
ATOM 5298 C C . ALA A 1 636 ? -28.903 -9.524 -23.250 1.00 82.88 636 ALA A C 1
ATOM 5300 O O . ALA A 1 636 ? -27.792 -9.045 -23.464 1.00 82.88 636 ALA A O 1
ATOM 5301 N N . THR A 1 637 ? -29.785 -8.920 -22.467 1.00 81.44 637 THR A N 1
ATOM 5302 C CA . THR A 1 637 ? -29.522 -7.704 -21.689 1.00 81.44 637 THR A CA 1
ATOM 5303 C C . THR A 1 637 ? -29.852 -7.972 -20.231 1.00 81.44 637 THR A C 1
ATOM 5305 O O . THR A 1 637 ? -30.535 -8.950 -19.925 1.00 81.44 637 THR A O 1
ATOM 5308 N N . LYS A 1 638 ? -29.416 -7.101 -19.320 1.00 82.94 638 LYS A N 1
ATOM 5309 C CA . LYS A 1 638 ? -29.912 -7.130 -17.942 1.00 82.94 638 LYS A CA 1
ATOM 5310 C C . LYS A 1 638 ? -31.424 -6.864 -17.953 1.00 82.94 638 LYS A C 1
ATOM 5312 O O . LYS A 1 638 ? -31.865 -5.774 -18.312 1.00 82.94 638 LYS A O 1
ATOM 5317 N N . GLU A 1 639 ? -32.226 -7.865 -17.602 1.00 79.00 639 GLU A N 1
ATOM 5318 C CA . GLU A 1 639 ? -33.689 -7.742 -17.608 1.00 79.00 639 GLU A CA 1
ATOM 5319 C C . GLU A 1 639 ? -34.196 -7.184 -16.273 1.00 79.00 639 GLU A C 1
ATOM 5321 O O . GLU A 1 639 ? -33.866 -7.696 -15.204 1.00 79.00 639 GLU A O 1
ATOM 5326 N N . LYS A 1 640 ? -35.026 -6.135 -16.331 1.00 67.06 640 LYS A N 1
ATOM 5327 C CA . LYS A 1 640 ? -35.675 -5.538 -15.146 1.00 67.06 640 LYS A CA 1
ATOM 5328 C C . LYS A 1 640 ? -37.040 -6.155 -14.842 1.00 67.06 640 LYS A C 1
ATOM 5330 O O . LYS A 1 640 ? -37.522 -6.073 -13.716 1.00 67.06 640 LYS A O 1
ATOM 5335 N N . ASN A 1 641 ? -37.681 -6.753 -15.846 1.00 72.25 641 ASN A N 1
ATOM 5336 C CA . ASN A 1 641 ? -38.988 -7.383 -15.707 1.00 72.25 641 ASN A CA 1
ATOM 5337 C C . ASN A 1 641 ? -38.832 -8.785 -15.104 1.00 72.25 641 ASN A C 1
ATOM 5339 O O . ASN A 1 641 ? -38.144 -9.625 -15.677 1.00 72.25 641 ASN A O 1
ATOM 5343 N N . ALA A 1 642 ? -39.510 -9.061 -13.986 1.00 66.62 642 ALA A N 1
ATOM 5344 C CA . ALA A 1 642 ? -39.413 -10.339 -13.278 1.00 66.62 642 ALA A CA 1
ATOM 5345 C C . ALA A 1 642 ? -39.756 -11.563 -14.152 1.00 66.62 642 ALA A C 1
ATOM 5347 O O . ALA A 1 642 ? -39.118 -12.604 -14.005 1.00 66.62 642 ALA A O 1
ATOM 5348 N N . LYS A 1 643 ? -40.708 -11.443 -15.092 1.00 69.19 643 LYS A N 1
ATOM 5349 C CA . LYS A 1 643 ? -41.079 -12.536 -16.008 1.00 69.19 643 LYS A CA 1
ATOM 5350 C C . LYS A 1 643 ? -39.975 -12.825 -17.028 1.00 69.19 643 LYS A C 1
ATOM 5352 O O . LYS A 1 643 ? -39.585 -13.977 -17.181 1.00 69.19 643 LYS A O 1
ATOM 5357 N N . MET A 1 644 ? -39.429 -11.795 -17.677 1.00 64.69 644 MET A N 1
ATOM 5358 C CA . MET A 1 644 ? -38.331 -11.950 -18.648 1.00 64.69 644 MET A CA 1
ATOM 5359 C C . MET A 1 644 ? -37.014 -12.345 -17.967 1.00 64.69 644 MET A C 1
ATOM 5361 O O . MET A 1 644 ? -36.260 -13.167 -18.476 1.00 64.69 644 MET A O 1
ATOM 5365 N N . HIS A 1 645 ? -36.763 -11.825 -16.766 1.00 66.19 645 HIS A N 1
ATOM 5366 C CA . HIS A 1 645 ? -35.612 -12.191 -15.946 1.00 66.19 645 HIS A CA 1
ATOM 5367 C C . HIS A 1 645 ? -35.667 -13.658 -15.480 1.00 66.19 645 HIS A C 1
ATOM 5369 O O . HIS A 1 645 ? -34.625 -14.291 -15.322 1.00 66.19 645 HIS A O 1
ATOM 5375 N N . ALA A 1 646 ? -36.862 -14.228 -15.277 1.00 68.75 646 ALA A N 1
ATOM 5376 C CA . ALA A 1 646 ? -37.034 -15.649 -14.965 1.00 68.75 646 ALA A CA 1
ATOM 5377 C C . ALA A 1 646 ? -36.793 -16.570 -16.176 1.00 68.75 646 ALA A C 1
ATOM 5379 O O . ALA A 1 646 ? -36.417 -17.723 -15.986 1.00 68.75 646 ALA A O 1
ATOM 5380 N N . GLN A 1 647 ? -36.968 -16.063 -17.402 1.00 69.12 647 GLN A N 1
ATOM 5381 C CA . GLN A 1 647 ? -36.688 -16.798 -18.643 1.00 69.12 647 GLN A CA 1
ATOM 5382 C C . GLN A 1 647 ? -35.184 -16.891 -18.958 1.00 69.12 647 GLN A C 1
ATOM 5384 O O . GLN A 1 647 ? -34.783 -17.731 -19.760 1.00 69.12 647 GLN A O 1
ATOM 5389 N N . GLN A 1 648 ? -34.338 -16.055 -18.340 1.00 75.75 648 GLN A N 1
ATOM 5390 C CA . GLN A 1 648 ? -32.888 -16.133 -18.515 1.00 75.75 648 GLN A CA 1
ATOM 5391 C C . GLN A 1 648 ? -32.270 -17.268 -17.680 1.00 75.75 648 GLN A C 1
ATOM 5393 O O . GLN A 1 648 ? -32.516 -17.344 -16.467 1.00 75.75 648 GLN A O 1
ATOM 5398 N N . PRO A 1 649 ? -31.383 -18.094 -18.271 1.00 75.81 649 PRO A N 1
ATOM 5399 C CA . PRO A 1 649 ? -30.627 -19.091 -17.524 1.00 75.81 649 PRO A CA 1
ATOM 5400 C C . PRO A 1 649 ? -29.889 -18.457 -16.327 1.00 75.81 649 PRO A C 1
ATOM 5402 O O . PRO A 1 649 ? -29.318 -17.370 -16.471 1.00 75.81 649 PRO A O 1
ATOM 5405 N N . PRO A 1 650 ? -29.869 -19.092 -15.136 1.00 71.88 650 PRO A N 1
ATOM 5406 C CA . PRO A 1 650 ? -29.135 -18.584 -13.971 1.00 71.88 650 PRO A CA 1
ATOM 5407 C C . PRO A 1 650 ? -27.669 -18.240 -14.273 1.00 71.88 650 PRO A C 1
ATOM 5409 O O . PRO A 1 650 ? -27.178 -17.206 -13.826 1.00 71.88 650 PRO A O 1
ATOM 5412 N N . GLN A 1 651 ? -27.005 -19.061 -15.092 1.00 73.25 651 GLN A N 1
ATOM 5413 C CA . GLN A 1 651 ? -25.619 -18.856 -15.514 1.00 73.25 651 GLN A CA 1
ATOM 5414 C C . GLN A 1 651 ? -25.442 -17.554 -16.312 1.00 73.25 651 GLN A C 1
ATOM 5416 O O . GLN A 1 651 ? -24.599 -16.735 -15.961 1.00 73.25 651 GLN A O 1
ATOM 5421 N N . LEU A 1 652 ? -26.308 -17.304 -17.304 1.00 76.69 652 LEU A N 1
ATOM 5422 C CA . LEU A 1 652 ? -26.298 -16.078 -18.112 1.00 76.69 652 LEU A CA 1
ATOM 5423 C C . LEU A 1 652 ? -26.514 -14.822 -17.256 1.00 76.69 652 LEU A C 1
ATOM 5425 O O . LEU A 1 652 ? -25.838 -13.812 -17.440 1.00 76.69 652 LEU A O 1
ATOM 5429 N N . ARG A 1 653 ? -27.423 -14.888 -16.275 1.00 77.44 653 ARG A N 1
ATOM 5430 C CA . ARG A 1 653 ? -27.638 -13.792 -15.314 1.00 77.44 653 ARG A CA 1
ATOM 5431 C C . ARG A 1 653 ? -26.388 -13.514 -14.481 1.00 77.44 653 ARG A C 1
ATOM 5433 O O . ARG A 1 653 ? -26.019 -12.352 -14.296 1.00 77.44 653 ARG A O 1
ATOM 5440 N N . GLY A 1 654 ? -25.730 -14.574 -14.010 1.00 77.69 654 GLY A N 1
ATOM 5441 C CA . GLY A 1 654 ? -24.460 -14.487 -13.292 1.00 77.69 654 GLY A CA 1
ATOM 5442 C C . GLY A 1 654 ? -23.357 -13.847 -14.135 1.00 77.69 654 GLY A C 1
ATOM 5443 O O . GLY A 1 654 ? -22.671 -12.944 -13.658 1.00 77.69 654 GLY A O 1
ATOM 5444 N N . ASP A 1 655 ? -23.234 -14.248 -15.400 1.00 79.62 655 ASP A N 1
ATOM 5445 C CA . ASP A 1 655 ? -22.226 -13.725 -16.324 1.00 79.62 655 ASP A CA 1
ATOM 5446 C C . ASP A 1 655 ? -22.446 -12.239 -16.647 1.00 79.62 655 ASP A C 1
ATOM 5448 O O . ASP A 1 655 ? -21.505 -11.447 -16.537 1.00 79.62 655 ASP A O 1
ATOM 5452 N N . ILE A 1 656 ? -23.689 -11.828 -16.934 1.00 81.81 656 ILE A N 1
ATOM 5453 C CA . ILE A 1 656 ? -24.046 -10.415 -17.146 1.00 81.81 656 ILE A CA 1
ATOM 5454 C C . ILE A 1 656 ? -23.700 -9.584 -15.904 1.00 81.81 656 ILE A C 1
ATOM 5456 O O . ILE A 1 656 ? -23.051 -8.543 -16.020 1.00 81.81 656 ILE A O 1
ATOM 5460 N N . SER A 1 657 ? -24.084 -10.043 -14.706 1.00 83.62 657 SER A N 1
ATOM 5461 C CA . SER A 1 657 ? -23.789 -9.326 -13.458 1.00 83.62 657 SER A CA 1
ATOM 5462 C C . SER A 1 657 ? -22.285 -9.206 -13.210 1.00 83.62 657 SER A C 1
ATOM 5464 O O . SER A 1 657 ? -21.794 -8.113 -12.927 1.00 83.62 657 SER A O 1
ATOM 5466 N N . ARG A 1 658 ? -21.534 -10.304 -13.364 1.00 82.75 658 ARG A N 1
ATOM 5467 C CA . ARG A 1 658 ? -20.078 -10.325 -13.164 1.00 82.75 658 ARG A CA 1
ATOM 5468 C C . ARG A 1 658 ? -19.372 -9.387 -14.142 1.00 82.75 658 ARG A C 1
ATOM 5470 O O . ARG A 1 658 ? -18.422 -8.697 -13.774 1.00 82.75 658 ARG A O 1
ATOM 5477 N N . LYS A 1 659 ? -19.850 -9.320 -15.385 1.00 83.19 659 LYS A N 1
ATOM 5478 C CA . LYS A 1 659 ? -19.285 -8.436 -16.403 1.00 83.19 659 LYS A CA 1
ATOM 5479 C C . LYS A 1 659 ? -19.630 -6.963 -16.158 1.00 83.19 659 LYS A C 1
ATOM 5481 O O . LYS A 1 659 ? -18.758 -6.114 -16.347 1.00 83.19 659 LYS A O 1
ATOM 5486 N N . ILE A 1 660 ? -20.838 -6.654 -15.676 1.00 83.50 660 ILE A N 1
ATOM 5487 C CA . ILE A 1 660 ? -21.196 -5.309 -15.190 1.00 83.50 660 ILE A CA 1
ATOM 5488 C C . ILE A 1 660 ? -20.244 -4.892 -14.069 1.00 83.50 660 ILE A C 1
ATOM 5490 O O . ILE A 1 660 ? -19.731 -3.775 -14.102 1.00 83.50 660 ILE A O 1
ATOM 5494 N N . ASP A 1 661 ? -19.953 -5.783 -13.120 1.00 81.62 661 ASP A N 1
ATOM 5495 C CA . ASP A 1 661 ? -19.025 -5.499 -12.022 1.00 81.62 661 ASP A CA 1
ATOM 5496 C C . ASP A 1 661 ? -17.610 -5.219 -12.533 1.00 81.62 661 ASP A C 1
ATOM 5498 O O . ASP A 1 661 ? -17.035 -4.181 -12.208 1.00 81.62 661 ASP A O 1
ATOM 5502 N N . GLN A 1 662 ? -17.098 -6.071 -13.425 1.00 81.12 662 GLN A N 1
ATOM 5503 C CA . GLN A 1 662 ? -15.777 -5.906 -14.030 1.00 81.12 662 GLN A CA 1
ATOM 5504 C C . GLN A 1 662 ? -15.626 -4.561 -14.760 1.00 81.12 662 GLN A C 1
ATOM 5506 O O . GLN A 1 662 ? -14.637 -3.856 -14.561 1.00 81.12 662 GLN A O 1
ATOM 5511 N N . ILE A 1 663 ? -16.594 -4.201 -15.611 1.00 79.12 663 ILE A N 1
ATOM 5512 C CA . ILE A 1 663 ? -16.573 -2.928 -16.348 1.00 79.12 663 ILE A CA 1
ATOM 5513 C C . ILE A 1 663 ? -16.682 -1.760 -15.365 1.00 79.12 663 ILE A C 1
ATOM 5515 O O . ILE A 1 663 ? -15.928 -0.796 -15.470 1.00 79.12 663 ILE A O 1
ATOM 5519 N N . THR A 1 664 ? -17.577 -1.850 -14.378 1.00 80.75 664 THR A N 1
ATOM 5520 C CA . THR A 1 664 ? -17.723 -0.820 -13.339 1.00 80.75 664 THR A CA 1
ATOM 5521 C C . THR A 1 664 ? -16.400 -0.575 -12.609 1.00 80.75 664 THR A C 1
ATOM 5523 O O . THR A 1 664 ? -16.020 0.574 -12.393 1.00 80.75 664 THR A O 1
ATOM 5526 N N . ASP A 1 665 ? -15.668 -1.635 -12.267 1.00 79.62 665 ASP A N 1
ATOM 5527 C CA . ASP A 1 665 ? -14.379 -1.538 -11.579 1.00 79.62 665 ASP A CA 1
ATOM 5528 C C . ASP A 1 665 ? -13.283 -0.905 -12.450 1.00 79.62 665 ASP A C 1
ATOM 5530 O O . ASP A 1 665 ? -12.449 -0.162 -11.933 1.00 79.62 665 ASP A O 1
ATOM 5534 N N . GLN A 1 666 ? -13.297 -1.140 -13.765 1.00 77.25 666 GLN A N 1
ATOM 5535 C CA . GLN A 1 666 ? -12.405 -0.453 -14.711 1.00 77.25 666 GLN A CA 1
ATOM 5536 C C . GLN A 1 666 ? -12.696 1.053 -14.761 1.00 77.25 666 GLN A C 1
ATOM 5538 O O . GLN A 1 666 ? -11.779 1.863 -14.618 1.00 77.25 666 GLN A O 1
ATOM 5543 N N . PHE A 1 667 ? -13.977 1.432 -14.849 1.00 72.62 667 PHE A N 1
ATOM 5544 C CA . PHE A 1 667 ? -14.404 2.836 -14.806 1.00 72.62 667 PHE A CA 1
ATOM 5545 C C . PHE A 1 667 ? -13.935 3.549 -13.527 1.00 72.62 667 PHE A C 1
ATOM 5547 O O . PHE A 1 667 ? -13.483 4.692 -13.589 1.00 72.62 667 PHE A O 1
ATOM 5554 N N . VAL A 1 668 ? -14.000 2.871 -12.377 1.00 73.56 668 VAL A N 1
ATOM 5555 C CA . VAL A 1 668 ? -13.525 3.396 -11.083 1.00 73.56 668 VAL A CA 1
ATOM 5556 C C . VAL A 1 668 ? -12.010 3.610 -11.072 1.00 73.56 668 VAL A C 1
ATOM 5558 O O . VAL A 1 668 ? -11.531 4.603 -10.532 1.00 73.56 668 VAL A O 1
ATOM 5561 N N . LYS A 1 669 ? -11.245 2.727 -11.720 1.00 72.75 669 LYS A N 1
ATOM 5562 C CA . LYS A 1 669 ? -9.780 2.837 -11.830 1.00 72.75 669 LYS A CA 1
ATOM 5563 C C . LYS A 1 669 ? -9.310 3.913 -12.818 1.00 72.75 669 LYS A C 1
ATOM 5565 O O . LYS A 1 669 ? -8.109 4.113 -12.964 1.00 72.75 669 LYS A O 1
ATOM 5570 N N . GLY A 1 670 ? -10.227 4.608 -13.496 1.00 60.78 670 GLY A N 1
ATOM 5571 C CA . GLY A 1 670 ? -9.891 5.588 -14.535 1.00 60.78 670 GLY A CA 1
ATOM 5572 C C . GLY A 1 670 ? -9.436 4.952 -15.852 1.00 60.78 670 GLY A C 1
ATOM 5573 O O . GLY A 1 670 ? -9.050 5.662 -16.779 1.00 60.78 670 GLY A O 1
ATOM 5574 N N . GLU A 1 671 ? -9.517 3.626 -15.959 1.00 54.19 671 GLU A N 1
ATOM 5575 C CA . GLU A 1 671 ? -9.353 2.906 -17.211 1.00 54.19 671 GLU A CA 1
ATOM 5576 C C . GLU A 1 671 ? -10.665 3.062 -17.981 1.00 54.19 671 GLU A C 1
ATOM 5578 O O . GLU A 1 671 ? -11.628 2.344 -17.728 1.00 54.19 671 GLU A O 1
ATOM 5583 N N . ILE A 1 672 ? -10.742 4.030 -18.902 1.00 50.62 672 ILE A N 1
ATOM 5584 C CA . ILE A 1 672 ? -11.841 4.046 -19.872 1.00 50.62 672 ILE A CA 1
ATOM 5585 C C . ILE A 1 672 ? -11.646 2.777 -20.705 1.00 50.62 672 ILE A C 1
ATOM 5587 O O . ILE A 1 672 ? -10.648 2.699 -21.433 1.00 50.62 672 ILE A O 1
ATOM 5591 N N . PRO A 1 673 ? -12.537 1.770 -20.618 1.00 46.91 673 PRO A N 1
ATOM 5592 C CA . PRO A 1 673 ? -12.427 0.620 -21.496 1.00 46.91 673 PRO A CA 1
ATOM 5593 C C . PRO A 1 673 ? -12.434 1.177 -22.915 1.00 46.91 673 PRO A C 1
ATOM 5595 O O . PRO A 1 673 ? -13.269 2.035 -23.213 1.00 46.91 673 PRO A O 1
ATOM 5598 N N . LYS A 1 674 ? -11.516 0.746 -23.793 1.00 44.19 674 LYS A N 1
ATOM 5599 C CA . LYS A 1 674 ? -11.687 1.008 -25.228 1.00 44.19 674 LYS A CA 1
ATOM 5600 C C . LYS A 1 674 ? -13.111 0.560 -25.550 1.00 44.19 674 LYS A C 1
ATOM 5602 O O . LYS A 1 674 ? -13.385 -0.636 -25.502 1.00 44.19 674 LYS A O 1
ATOM 5607 N N . LEU A 1 675 ? -14.008 1.518 -25.792 1.00 45.94 675 LEU A N 1
ATOM 5608 C CA . LEU A 1 675 ? -15.417 1.323 -26.142 1.00 45.94 675 LEU A CA 1
ATOM 5609 C C . LEU A 1 675 ? -15.470 0.746 -27.561 1.00 45.94 675 LEU A C 1
ATOM 5611 O O . LEU A 1 675 ? -15.955 1.358 -28.504 1.00 45.94 675 LEU A O 1
ATOM 5615 N N . GLN A 1 676 ? -14.870 -0.421 -27.736 1.00 40.03 676 GLN A N 1
ATOM 5616 C CA . GLN A 1 676 ? -14.933 -1.218 -28.935 1.00 40.03 676 GLN A CA 1
ATOM 5617 C C . GLN A 1 676 ? -15.976 -2.279 -28.635 1.00 40.03 676 GLN A C 1
ATOM 5619 O O . GLN A 1 676 ? -15.674 -3.363 -28.144 1.00 40.03 676 GLN A O 1
ATOM 5624 N N . ALA A 1 677 ? -17.238 -1.943 -28.902 1.00 38.31 677 ALA A N 1
ATOM 5625 C CA . ALA A 1 677 ? -18.205 -2.981 -29.196 1.00 38.31 677 ALA A CA 1
ATOM 5626 C C . ALA A 1 677 ? -17.665 -3.699 -30.440 1.00 38.31 677 ALA A C 1
ATOM 5628 O O . ALA A 1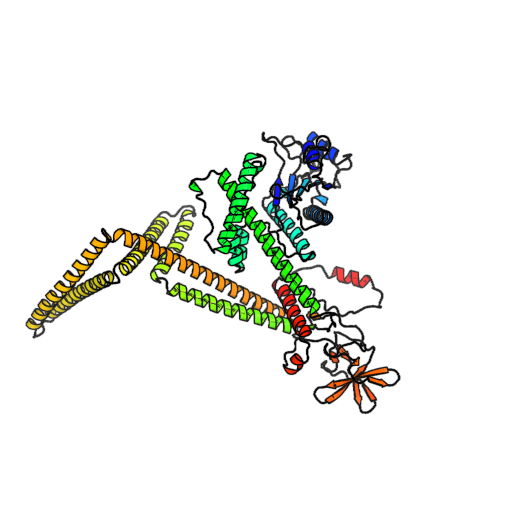 677 ? -17.744 -3.163 -31.547 1.00 38.31 677 ALA A O 1
ATOM 5629 N N . TYR A 1 678 ? -17.024 -4.851 -30.243 1.00 36.03 678 TYR A N 1
ATOM 5630 C CA . TYR A 1 678 ? -16.562 -5.710 -31.325 1.00 36.03 678 TYR A CA 1
ATOM 5631 C C . TYR A 1 678 ? -17.792 -6.337 -31.981 1.00 36.03 678 TYR A C 1
ATOM 5633 O O . TYR A 1 678 ? -18.148 -7.488 -31.752 1.00 36.03 678 TYR A O 1
ATOM 5641 N N . TRP A 1 679 ? -18.478 -5.544 -32.796 1.00 41.97 679 TRP A N 1
ATOM 5642 C CA . TRP A 1 679 ? -19.273 -6.081 -33.882 1.00 41.97 679 TRP A CA 1
ATOM 5643 C C . TRP A 1 679 ? -18.255 -6.648 -34.855 1.00 41.97 679 TRP A C 1
ATOM 5645 O O . TRP A 1 679 ? -17.369 -5.910 -35.284 1.00 41.97 679 TRP A O 1
ATOM 5655 N N . ASN A 1 680 ? -18.320 -7.940 -35.156 1.00 33.84 680 ASN A N 1
ATOM 5656 C CA . ASN A 1 680 ? -17.447 -8.537 -36.155 1.00 33.84 680 ASN A CA 1
ATOM 5657 C C . ASN A 1 680 ? -17.844 -7.967 -37.530 1.00 33.84 680 ASN A C 1
ATOM 5659 O O . ASN A 1 680 ? -18.661 -8.539 -38.244 1.00 33.84 680 ASN A O 1
ATOM 5663 N N . ILE A 1 681 ? -17.372 -6.761 -37.833 1.00 34.88 681 ILE A N 1
ATOM 5664 C CA . ILE A 1 681 ? -17.522 -6.095 -39.117 1.00 34.88 681 ILE A CA 1
ATOM 5665 C C . ILE A 1 681 ? -16.189 -6.335 -39.823 1.00 34.88 681 ILE A C 1
ATOM 5667 O O . ILE A 1 681 ? -15.176 -5.771 -39.413 1.00 34.88 681 ILE A O 1
ATOM 5671 N N . ASN A 1 682 ? -16.247 -7.181 -40.857 1.00 31.94 682 ASN A N 1
ATOM 5672 C CA . ASN A 1 682 ? -15.228 -7.508 -41.866 1.00 31.94 682 ASN A CA 1
ATOM 5673 C C . ASN A 1 682 ? -14.458 -8.826 -41.660 1.00 31.94 682 ASN A C 1
ATOM 5675 O O . ASN A 1 682 ? -13.314 -8.835 -41.212 1.00 31.94 682 ASN A O 1
ATOM 5679 N N . SER A 1 683 ? -15.033 -9.928 -42.147 1.00 33.03 683 SER A N 1
ATOM 5680 C CA . SER A 1 683 ? -14.319 -10.699 -43.171 1.00 33.03 683 SER A CA 1
ATOM 5681 C C . SER A 1 683 ? -14.878 -10.262 -44.530 1.00 33.03 683 SER A C 1
ATOM 5683 O O . SER A 1 683 ? -16.097 -10.205 -44.672 1.00 33.03 683 SER A O 1
ATOM 5685 N N . ASP A 1 684 ? -13.985 -9.923 -45.464 1.00 34.25 684 ASP A N 1
ATOM 5686 C CA . ASP A 1 684 ? -14.207 -9.820 -46.924 1.00 34.25 684 ASP A CA 1
ATOM 5687 C C . ASP A 1 684 ? -14.192 -8.436 -47.613 1.00 34.25 684 ASP A C 1
ATOM 5689 O O . ASP A 1 684 ? -14.756 -8.305 -48.693 1.00 34.25 684 ASP A O 1
ATOM 5693 N N . GLU A 1 685 ? -13.451 -7.429 -47.125 1.00 31.78 685 GLU A N 1
ATOM 5694 C CA . GLU A 1 685 ? -12.997 -6.336 -48.019 1.00 31.78 685 GLU A CA 1
ATOM 5695 C C . GLU A 1 685 ? -11.511 -5.967 -47.810 1.00 31.78 685 GLU A C 1
ATOM 5697 O O . GLU A 1 685 ? -11.056 -5.867 -46.665 1.00 31.78 685 GLU A O 1
ATOM 5702 N N . PRO A 1 686 ? -10.728 -5.775 -48.896 1.00 33.12 686 PRO A N 1
ATOM 5703 C CA . PRO A 1 686 ? -9.292 -5.526 -48.828 1.00 33.12 686 PRO A CA 1
ATOM 5704 C C . PRO A 1 686 ? -8.995 -4.126 -48.274 1.00 33.12 686 PRO A C 1
ATOM 5706 O O . PRO A 1 686 ? -9.578 -3.118 -48.673 1.00 33.12 686 PRO A O 1
ATOM 5709 N N . VAL A 1 687 ? -8.065 -4.077 -47.323 1.00 34.72 687 VAL A N 1
ATOM 5710 C CA . VAL A 1 687 ? -7.696 -2.888 -46.549 1.00 34.72 687 VAL A CA 1
ATOM 5711 C C . VAL A 1 687 ? -7.094 -1.809 -47.455 1.00 34.72 687 VAL A C 1
ATOM 5713 O O . VAL A 1 687 ? -6.023 -1.988 -48.025 1.00 34.72 687 VAL A O 1
ATOM 5716 N N . ASN A 1 688 ? -7.755 -0.652 -47.544 1.00 36.53 688 ASN A N 1
ATOM 5717 C CA . ASN A 1 688 ? -7.195 0.543 -48.172 1.00 36.53 688 ASN A CA 1
ATOM 5718 C C . ASN A 1 688 ? -6.278 1.268 -47.166 1.00 36.53 688 ASN A C 1
ATOM 5720 O O . ASN A 1 688 ? -6.749 1.972 -46.266 1.00 36.53 688 ASN A O 1
ATOM 5724 N N . GLU A 1 689 ? -4.965 1.065 -47.303 1.00 36.19 689 GLU A N 1
ATOM 5725 C CA . GLU A 1 689 ? -3.913 1.558 -46.396 1.00 36.19 689 GLU A CA 1
ATOM 5726 C C . GLU A 1 689 ? -3.912 3.089 -46.202 1.00 36.19 689 GLU A C 1
ATOM 5728 O O . GLU A 1 689 ? -3.454 3.583 -45.168 1.00 36.19 689 GLU A O 1
ATOM 5733 N N . LEU A 1 690 ? -4.519 3.852 -47.119 1.00 34.22 690 LEU A N 1
ATOM 5734 C CA . LEU A 1 690 ? -4.630 5.311 -47.023 1.00 34.22 690 LEU A CA 1
ATOM 5735 C C . LEU A 1 690 ? -5.547 5.779 -45.875 1.00 34.22 690 LEU A C 1
ATOM 5737 O O . LEU A 1 690 ? -5.227 6.755 -45.197 1.00 34.22 690 LEU A O 1
ATOM 5741 N N . LYS A 1 691 ? -6.626 5.044 -45.564 1.00 38.31 691 LYS A N 1
ATOM 5742 C CA . LYS A 1 691 ? -7.523 5.364 -44.428 1.00 38.31 691 LYS A CA 1
ATOM 5743 C C . LYS A 1 691 ? -6.898 5.041 -43.066 1.00 38.31 691 LYS A C 1
ATOM 5745 O O . LYS A 1 691 ? -7.263 5.630 -42.047 1.00 38.31 691 LYS A O 1
ATOM 5750 N N . LEU A 1 692 ? -5.944 4.107 -43.034 1.00 38.44 692 LEU A N 1
ATOM 5751 C CA . LEU A 1 692 ? -5.197 3.759 -41.824 1.00 38.44 692 LEU A CA 1
ATOM 5752 C C . LEU A 1 692 ? -4.126 4.818 -41.503 1.00 38.44 692 LEU A C 1
ATOM 5754 O O . LEU A 1 692 ? -3.851 5.075 -40.330 1.00 38.44 692 LEU A O 1
ATOM 5758 N N . ALA A 1 693 ? -3.559 5.462 -42.529 1.00 35.16 693 ALA A N 1
ATOM 5759 C CA . ALA A 1 693 ? -2.654 6.600 -42.377 1.00 35.16 693 ALA A CA 1
ATOM 5760 C C . ALA A 1 693 ? -3.391 7.866 -41.898 1.00 35.16 693 ALA A C 1
ATOM 5762 O O . ALA A 1 693 ? -2.897 8.566 -41.014 1.00 35.16 693 ALA A O 1
ATOM 5763 N N . GLU A 1 694 ? -4.607 8.105 -42.395 1.00 33.94 694 GLU A N 1
ATOM 5764 C CA . GLU A 1 694 ? -5.447 9.240 -41.992 1.00 33.94 694 GLU A CA 1
ATOM 5765 C C . GLU A 1 694 ? -5.873 9.145 -40.512 1.00 33.94 694 GLU A C 1
ATOM 5767 O O . GLU A 1 694 ? -5.721 10.097 -39.751 1.00 33.94 694 GLU A O 1
ATOM 5772 N N . ASN A 1 695 ? -6.269 7.958 -40.037 1.00 36.06 695 ASN A N 1
ATOM 5773 C CA . ASN A 1 695 ? -6.597 7.742 -38.620 1.00 36.06 695 ASN A CA 1
ATOM 5774 C C . ASN A 1 695 ? -5.390 7.866 -37.670 1.00 36.06 695 ASN A C 1
ATOM 5776 O O . ASN A 1 695 ? -5.566 8.223 -36.506 1.00 36.06 695 ASN A O 1
ATOM 5780 N N . LYS A 1 696 ? -4.162 7.610 -38.145 1.00 37.06 696 LYS A N 1
ATOM 5781 C CA . LYS A 1 696 ? -2.934 7.835 -37.358 1.00 37.06 696 LYS A CA 1
ATOM 5782 C C . LYS A 1 696 ? -2.579 9.322 -37.229 1.00 37.06 696 LYS A C 1
ATOM 5784 O O . LYS A 1 696 ? -1.969 9.702 -36.231 1.00 37.06 696 LYS A O 1
ATOM 5789 N N . LEU A 1 697 ? -2.990 10.163 -38.184 1.00 30.89 697 LEU A N 1
ATOM 5790 C CA . LEU A 1 697 ? -2.806 11.621 -38.138 1.00 30.89 697 LEU A CA 1
ATOM 5791 C C . LEU A 1 697 ? -3.746 12.307 -37.129 1.00 30.89 697 LEU A C 1
ATOM 5793 O O . LEU A 1 697 ? -3.344 13.285 -36.503 1.00 30.89 697 LEU A O 1
ATOM 5797 N N . TYR A 1 698 ? -4.948 11.763 -36.898 1.00 30.30 698 TYR A N 1
ATOM 5798 C CA . TYR A 1 698 ? -5.929 12.313 -35.945 1.00 30.30 698 TYR A CA 1
ATOM 5799 C C . TYR A 1 698 ? -5.783 11.814 -34.494 1.00 30.30 698 TYR A C 1
ATOM 5801 O O . TYR A 1 698 ? -6.490 12.292 -33.612 1.00 30.30 698 TYR A O 1
ATOM 5809 N N . SER A 1 699 ? -4.858 10.888 -34.208 1.00 30.22 699 SER A N 1
ATOM 5810 C CA . SER A 1 699 ? -4.602 10.375 -32.846 1.00 30.22 699 SER A CA 1
ATOM 5811 C C . SER A 1 699 ? -3.522 11.135 -32.057 1.00 30.22 699 SER A C 1
ATOM 5813 O O . SER A 1 699 ? -3.013 10.634 -31.055 1.00 30.22 699 SER A O 1
ATOM 5815 N N . GLY A 1 700 ? -3.156 12.339 -32.492 1.00 30.78 700 GLY A N 1
ATOM 5816 C CA . GLY A 1 700 ? -2.391 13.288 -31.687 1.00 30.78 700 GLY A CA 1
ATOM 5817 C C . GLY A 1 700 ? -3.313 14.367 -31.125 1.00 30.78 700 GLY A C 1
ATOM 5818 O O . GLY A 1 700 ? -4.206 14.808 -31.835 1.00 30.78 700 GLY A O 1
ATOM 5819 N N . TRP A 1 701 ? -3.012 14.828 -29.908 1.00 23.12 701 TRP A N 1
ATOM 5820 C CA . TRP A 1 701 ? -3.578 15.962 -29.151 1.00 23.12 701 TRP A CA 1
ATOM 5821 C C . TRP A 1 701 ? -4.492 15.604 -27.961 1.00 23.12 701 TRP A C 1
ATOM 5823 O O . TRP A 1 701 ? -5.566 15.024 -28.084 1.00 23.12 701 TRP A O 1
ATOM 5833 N N . LYS A 1 702 ? -3.971 15.979 -26.782 1.00 24.14 702 LYS A N 1
ATOM 5834 C CA . LYS A 1 702 ? -4.564 15.955 -25.438 1.00 24.14 702 LYS A CA 1
ATOM 5835 C C . LYS A 1 702 ? -5.602 17.071 -25.255 1.00 24.14 702 LYS A C 1
ATOM 5837 O O . LYS A 1 702 ? -5.408 18.159 -25.796 1.00 24.14 702 LYS A O 1
ATOM 5842 N N . LEU A 1 703 ? -6.526 16.860 -24.316 1.00 26.00 703 LEU A N 1
ATOM 5843 C CA . LEU A 1 703 ? -6.554 17.594 -23.039 1.00 26.00 703 LEU A CA 1
ATOM 5844 C C . LEU A 1 703 ? -6.981 16.648 -21.915 1.00 26.00 703 LEU A C 1
ATOM 5846 O O . LEU A 1 703 ? -7.952 15.893 -22.138 1.00 26.00 703 LEU A O 1
#

Secondary structure (DSSP, 8-state):
-----EEEESS-B-TTSPBPPHHHHHHHHTT-GGGTT-TT-TT-EEEEEEE---TT-SSHHHHHHHHHHHS-TTS-S-EEEEEEPPTTS-HHHHHHHHHHHHHHTTHHHHS-EEEEEE--EETTEEEEE--EEEEEE--B---TTS---HHHHTSPPEE-TTS-EEE-PPBPSGGGSHHHHHHHHHHHHHHHHHHHHHTT-------S-HHHHHHHHHHTT-HHHHHHT-SPPPP--TTGGGSHHHHHHHHHHHHHHHHHHHHHHHHTPPPPPP-GGGS-HHHHHHHHHHHHHHHHHHHHHHHHHHHHHHHHHHHHHHHHS-S-----BEEEHHHHHHHHHHHHHHHHHHHHHHHHHHHHHHHHS-HHHHHHHHHHHHHHHHHHHHHHSSS--HHHHHHHHHHHHHHHHHHHHHHHHHHHHHHTTTHHHHHHHHHHHHHHHHHHHHHHHHHHHHH--TTHHHHHHHHHHHHHHHHHHHHHHHHHHHHHHHHHHTTTHHHHHHHHHHHHHHHHHHHHHHHHHHHHHHHHHHHHHHHHHHHHHHTTS-TT-EEEE----SB--TT-EETTTEEGGGSPEEEETTEEEEEEE-TT--EEEEETT-B-BTTEEE-EEEETTEEEEPP--TTS-SEEESSB----SHHHHHHS-HHHHHHHHHHHHHHHHHHHTT------------SS----HHHHHHHHHTT----

Sequence (703 aa):
MAHYSFTTIPHGMMKNGVKLNTGLHFDYICREKKYEHIRGRDEDLVYKQSGNIPAWADSAADFWQKVEQYRNPNGRGYREYIIALQSEFTLEENIELVEQFIAQTGISKNHAYTYAIHDKEATFDSTLRNPHVHLMFNEKIIEKDRPLGPDKYFKNYARNRKGEPTQGYRTSQYFDQDSATLELREMWADLCNRKFRQKGLDLHVDHRTLKKQKADLENQGKFNEAKLLDREPAPHLGNIYKNPKTLKKIKQLQTETEKELDQEIEENLPGKEYDIECMSQEEIKMVNFVQDLVLRKLAKEIQRERDLLRKQDEEEWQKIFGEKEENPYAISVTDIREKLQQKAETENKKALEYKGQYRKVYQEINPTFIKLRLEMAKLQKKIKITQENKPVNMELLIKLEGELKNNKEKQEQILDNLTQDIVFHGLYNKAKTDYRKAKIAEKKNQETYEKAVRERPANMDEIRNNYIHNRNKIKMEKERSGKLIASYKKLAETTHKRILEHTRITILQSIEEKIESANINYSKYIYAKNNQKHYQDLIEKTKNLPENSIIFAEKIPATITYRSRVNGIMQLKEFPKRVIEGEIYYIIRDEAGKQFAVKDGDTIKKGKAQLYQVKGHSVEKIPETKDGSDKIKFYATKEKNAKMHAQQPPQLRGDISRKIDQITDQFVKGEIPKLQAYWNINSDEPVNELKLAENKLYSGWKL

Nearest PDB structures (foldseek):
  2ns6-assembly1_A  TM=8.606E-01  e=2.956E-10  Pseudomonas aeruginosa
  5i7d-assembly1_A  TM=2.235E-01  e=7.866E-01  Homo sapiens
  3sog-assembly1_A-2  TM=2.730E-01  e=4.336E+00  Homo sapiens
  1i4d-assembly1_A  TM=2.012E-01  e=1.635E+00  Homo sapiens
  8x2t-assembly1_A-2  TM=1.556E-01  e=7.784E+00  Homo sapiens